Protein AF-A0A0C3E7S7-F1 (afdb_monomer_lite)

Foldseek 3Di:
DDDDQDQPDADDPVCLLPCFQAPSCLVRLLVHQLVVCVVPNLLVCCVPQAQDPVNADDDPPRGVRLVQLCCFPLNCLLVQLLCCLVVVPSSSPSSSSSSSRNNDGQNLLADPLLRCVNDPDDPLPQQDQALLLLLLLLLPDPLLVQLFQPDLPDGLNVLSVRCSVVLLVSLSNHDFDLPDPVRLVRLLLRQLVLLLQLQQQLQPDPPDQRARAPSSLSSNLSSLSLVSVLVSHPDSSSNSSNSSSSSSSNVSSCSNLPNRQGALVSLCVVQVVLQQDDDADWDQADQPQPPGSPDSCSGRVDNLVLLVVLLVPDPDPSLVSSSVSLVVLLVVFLQFDQQNCVVSRDDDDDDDDPVRVVSSVVSCVRNVVSRDGSCSSSSSNSSSDVQQDSVVRPTDGDDHDSSGDHDPVSD

Organism: NCBI:txid1036808

InterPro domains:
  IPR025337 Questin oxidase-like [PF14027] (2-326)
  IPR025337 Questin oxidase-like [PTHR35870] (12-395)

Radius of gyration: 22.28 Å; chains: 1; bounding box: 53×66×76 Å

Structure (mmCIF, N/CA/C/O backbone):
data_AF-A0A0C3E7S7-F1
#
_entry.id   AF-A0A0C3E7S7-F1
#
loop_
_atom_site.group_PDB
_atom_site.id
_atom_site.type_symbol
_atom_site.label_atom_id
_atom_site.label_alt_id
_atom_site.label_comp_id
_atom_site.label_asym_id
_atom_site.label_entity_id
_atom_site.label_seq_id
_atom_site.pdbx_PDB_ins_code
_atom_site.Cartn_x
_atom_site.Cartn_y
_atom_site.Cartn_z
_atom_site.occupancy
_atom_site.B_iso_or_equiv
_atom_site.auth_seq_id
_atom_site.auth_comp_id
_atom_site.auth_asym_id
_atom_site.auth_atom_id
_atom_site.pdbx_PDB_model_num
ATOM 1 N N . MET A 1 1 ? -3.162 -35.912 12.886 1.00 54.47 1 MET A N 1
ATOM 2 C CA . MET A 1 1 ? -3.274 -34.446 13.056 1.00 54.47 1 MET A CA 1
ATOM 3 C C . MET A 1 1 ? -3.100 -34.130 14.529 1.00 54.47 1 MET A C 1
ATOM 5 O O . MET A 1 1 ? -3.557 -34.923 15.344 1.00 54.47 1 MET A O 1
ATOM 9 N N . ARG A 1 2 ? -2.402 -33.044 14.877 1.00 61.28 2 ARG A N 1
ATOM 10 C CA . ARG A 1 2 ? -2.370 -32.568 16.269 1.00 61.28 2 ARG A CA 1
ATOM 11 C C . ARG A 1 2 ? -3.741 -31.955 16.608 1.00 61.28 2 ARG A C 1
ATOM 13 O O . ARG A 1 2 ? -4.331 -31.369 15.699 1.00 61.28 2 ARG A O 1
ATOM 20 N N . PRO A 1 3 ? -4.258 -32.105 17.841 1.00 75.50 3 PRO A N 1
ATOM 21 C CA . PRO A 1 3 ? -5.467 -31.405 18.271 1.00 75.50 3 PRO A CA 1
ATOM 22 C C . PRO A 1 3 ? -5.327 -29.895 18.048 1.00 75.50 3 PRO A C 1
ATOM 24 O O . PRO A 1 3 ? -4.226 -29.356 18.191 1.00 75.50 3 PRO A O 1
ATOM 27 N N . ALA A 1 4 ? -6.422 -29.230 17.677 1.00 77.50 4 ALA A N 1
ATOM 28 C CA . ALA A 1 4 ? -6.439 -27.774 17.589 1.00 77.50 4 ALA A CA 1
ATOM 29 C C . ALA A 1 4 ? -6.162 -27.173 18.977 1.00 77.50 4 ALA A C 1
ATOM 31 O O . ALA A 1 4 ? -6.621 -27.709 19.984 1.00 77.50 4 ALA A O 1
ATOM 32 N N . PHE A 1 5 ? -5.398 -26.082 19.028 1.00 84.56 5 PHE A N 1
ATOM 33 C CA . PHE A 1 5 ? -5.150 -25.365 20.276 1.00 84.56 5 PHE A CA 1
ATOM 34 C C . PHE A 1 5 ? -6.464 -24.775 20.809 1.00 84.56 5 PHE A C 1
ATOM 36 O O . PHE A 1 5 ? -7.146 -24.026 20.101 1.00 84.56 5 PHE A O 1
ATOM 43 N N . GLU A 1 6 ? -6.818 -25.114 22.047 1.00 88.94 6 GLU A N 1
ATOM 44 C CA . GLU A 1 6 ? -7.992 -24.562 22.721 1.00 88.94 6 GLU A CA 1
ATOM 45 C C . GLU A 1 6 ? -7.646 -23.213 23.355 1.00 88.94 6 GLU A C 1
ATOM 47 O O . GLU A 1 6 ? -6.692 -23.105 24.125 1.00 88.94 6 GLU A O 1
ATOM 52 N N . SER A 1 7 ? -8.428 -22.180 23.027 1.00 93.75 7 SER A N 1
ATOM 53 C CA . SER A 1 7 ? -8.279 -20.856 23.639 1.00 93.75 7 SER A CA 1
ATOM 54 C C . SER A 1 7 ? -8.496 -20.936 25.158 1.00 93.75 7 SER A C 1
ATOM 56 O O . SER A 1 7 ? -9.415 -21.641 25.587 1.00 93.75 7 SER A O 1
ATOM 58 N N . PRO A 1 8 ? -7.743 -20.176 25.980 1.00 95.25 8 PRO A N 1
ATOM 59 C CA . PRO A 1 8 ? -7.902 -20.182 27.438 1.00 95.25 8 PRO A CA 1
ATOM 60 C C . PRO A 1 8 ? -9.297 -19.752 27.921 1.00 95.25 8 PRO A C 1
ATOM 62 O O . PRO A 1 8 ? -9.710 -20.098 29.027 1.00 95.25 8 PRO A O 1
ATOM 65 N N . GLY A 1 9 ? -10.035 -19.005 27.098 1.00 94.56 9 GLY A N 1
ATOM 66 C CA . GLY A 1 9 ? -11.394 -18.564 27.388 1.00 94.56 9 GLY A CA 1
ATOM 67 C C . GLY A 1 9 ? -12.174 -18.191 26.130 1.00 94.56 9 GLY A C 1
ATOM 68 O O . GLY A 1 9 ? -11.629 -18.145 25.023 1.00 94.56 9 GLY A O 1
ATOM 69 N N . ARG A 1 10 ? -13.474 -17.929 26.300 1.00 96.50 10 ARG A N 1
ATOM 70 C CA . ARG A 1 10 ? -14.346 -17.422 25.230 1.00 96.50 10 ARG A CA 1
ATOM 71 C C . ARG A 1 10 ? -14.278 -15.898 25.148 1.00 96.50 10 ARG A C 1
ATOM 73 O O . ARG A 1 10 ? -14.209 -15.227 26.177 1.00 96.50 10 ARG A O 1
ATOM 80 N N . ILE A 1 11 ? -14.396 -15.381 23.928 1.00 97.75 11 ILE A N 1
ATOM 81 C CA . ILE A 1 11 ? -14.586 -13.957 23.659 1.00 97.75 11 ILE A CA 1
ATOM 82 C C . ILE A 1 11 ? -16.076 -13.671 23.439 1.00 97.75 11 ILE A C 1
ATOM 84 O O . ILE A 1 11 ? -16.770 -14.404 22.732 1.00 97.75 11 ILE A O 1
ATOM 88 N N . THR A 1 12 ? -16.565 -12.612 24.071 1.00 96.31 12 THR A N 1
ATOM 89 C CA . THR A 1 12 ? -17.924 -12.079 23.997 1.00 96.31 12 THR A CA 1
ATOM 90 C C . THR A 1 12 ? -17.860 -10.562 23.823 1.00 96.31 12 THR A C 1
ATOM 92 O O . THR A 1 12 ? -16.809 -9.941 23.981 1.00 96.31 12 THR A O 1
ATOM 95 N N . ARG A 1 13 ? -19.008 -9.931 23.555 1.00 94.12 13 ARG A N 1
ATOM 96 C CA . ARG A 1 13 ? -19.105 -8.465 23.484 1.00 94.12 13 ARG A CA 1
ATOM 97 C C . ARG A 1 13 ? -18.720 -7.755 24.789 1.00 94.12 13 ARG A C 1
ATOM 99 O O . ARG A 1 13 ? -18.349 -6.590 24.738 1.00 94.12 13 ARG A O 1
ATOM 106 N N . ASP A 1 14 ? -18.768 -8.445 25.927 1.00 92.06 14 ASP A N 1
ATOM 107 C CA . ASP A 1 14 ? -18.441 -7.857 27.230 1.00 92.06 14 ASP A CA 1
ATOM 108 C C . ASP A 1 14 ? -16.933 -7.872 27.525 1.00 92.06 14 ASP A C 1
ATOM 110 O O . ASP A 1 14 ? -16.468 -7.093 28.353 1.00 92.06 14 ASP A O 1
ATOM 114 N N . ASN A 1 15 ? -16.158 -8.748 26.869 1.00 92.75 15 ASN A N 1
ATOM 115 C CA . ASN A 1 15 ? -14.736 -8.953 27.177 1.00 92.75 15 ASN A CA 1
ATOM 116 C C . ASN A 1 15 ? -13.796 -8.891 25.957 1.00 92.75 15 ASN A C 1
ATOM 118 O O . ASN A 1 15 ? -12.605 -9.171 26.093 1.00 92.75 15 ASN A O 1
ATOM 122 N N . TYR A 1 16 ? -14.286 -8.526 24.766 1.00 92.38 16 TYR A N 1
ATOM 123 C CA . TYR A 1 16 ? -13.472 -8.548 23.542 1.00 92.38 16 TYR A CA 1
ATOM 124 C C . TYR A 1 16 ? -12.245 -7.626 23.585 1.00 92.38 16 TYR A C 1
ATOM 126 O O . TYR A 1 16 ? -11.279 -7.890 22.876 1.00 92.38 16 TYR A O 1
ATOM 134 N N . ASN A 1 17 ? -12.238 -6.590 24.426 1.00 91.25 17 ASN A N 1
ATOM 135 C CA . ASN A 1 17 ? -11.072 -5.722 24.616 1.00 91.25 17 ASN A CA 1
ATOM 136 C C . ASN A 1 17 ? -10.069 -6.257 25.655 1.00 91.25 17 ASN A C 1
ATOM 138 O O . ASN A 1 17 ? -8.951 -5.763 25.711 1.00 91.25 17 ASN A O 1
ATOM 142 N N . THR A 1 18 ? -10.425 -7.261 26.460 1.00 90.56 18 THR A N 1
ATOM 143 C CA . THR A 1 18 ? -9.610 -7.712 27.605 1.00 90.56 18 THR A CA 1
ATOM 144 C C . THR A 1 18 ? -8.395 -8.549 27.197 1.00 90.56 18 THR A C 1
ATOM 146 O O . THR A 1 18 ? -7.384 -8.551 27.893 1.00 90.56 18 THR A O 1
ATOM 149 N N . HIS A 1 19 ? -8.474 -9.269 26.076 1.00 93.06 19 HIS A N 1
ATOM 150 C CA . HIS A 1 19 ? -7.441 -10.221 25.639 1.00 93.06 19 HIS A CA 1
ATOM 151 C C . HIS A 1 19 ? -6.756 -9.813 24.325 1.00 93.06 19 HIS A C 1
ATOM 153 O O . HIS A 1 19 ? -6.136 -10.638 23.650 1.00 93.06 19 HIS A O 1
ATOM 159 N N . VAL A 1 20 ? -6.856 -8.535 23.945 1.00 93.88 20 VAL A N 1
ATOM 160 C CA . VAL A 1 20 ? -6.232 -8.035 22.716 1.00 93.88 20 VAL A CA 1
ATOM 161 C C . VAL A 1 20 ? -4.705 -8.102 22.816 1.00 93.88 20 VAL A C 1
ATOM 163 O O . VAL A 1 20 ? -4.099 -7.673 23.794 1.00 93.88 20 VAL A O 1
ATOM 166 N N . GLY A 1 21 ? -4.052 -8.610 21.775 1.00 93.12 21 GLY A N 1
ATOM 167 C CA . GLY A 1 21 ? -2.606 -8.850 21.746 1.00 93.12 21 GLY A CA 1
ATOM 168 C C . GLY A 1 21 ? -2.167 -10.221 22.260 1.00 93.12 21 GLY A C 1
ATOM 169 O O . GLY A 1 21 ? -0.974 -10.510 22.210 1.00 93.12 21 GLY A O 1
ATOM 170 N N . ASP A 1 22 ? -3.090 -11.065 22.731 1.00 94.62 22 ASP A N 1
ATOM 171 C CA . ASP A 1 22 ? -2.775 -12.430 23.155 1.00 94.62 22 ASP A CA 1
ATOM 172 C C . ASP A 1 22 ? -3.103 -13.442 22.047 1.00 94.62 22 ASP A C 1
ATOM 174 O O . ASP A 1 22 ? -4.261 -13.770 21.779 1.00 94.62 22 ASP A O 1
ATOM 178 N N . GLN A 1 23 ? -2.058 -13.981 21.414 1.00 93.94 23 GLN A N 1
ATOM 179 C CA . GLN A 1 23 ? -2.173 -14.975 20.341 1.00 93.94 23 GLN A CA 1
ATOM 180 C C . GLN A 1 23 ? -2.889 -16.261 20.773 1.00 93.94 23 GLN A C 1
ATOM 182 O O . GLN A 1 23 ? -3.492 -16.927 19.929 1.00 93.94 23 GLN A O 1
ATOM 187 N N . ASN A 1 24 ? -2.898 -16.589 22.070 1.00 96.12 24 ASN A N 1
ATOM 188 C CA . ASN A 1 24 ? -3.605 -17.765 22.576 1.00 96.12 24 ASN A CA 1
ATOM 189 C C . ASN A 1 24 ? -5.130 -17.643 22.409 1.00 96.12 24 ASN A C 1
ATOM 191 O O . ASN A 1 24 ? -5.824 -18.656 22.364 1.00 96.12 24 ASN A O 1
ATOM 195 N N . TYR A 1 25 ? -5.665 -16.427 22.261 1.00 97.25 25 TYR A N 1
ATOM 196 C CA . TYR A 1 25 ? -7.099 -16.197 22.076 1.00 97.25 25 TYR A CA 1
ATOM 197 C C . TYR A 1 25 ? -7.538 -16.166 20.607 1.00 97.25 25 TYR A C 1
ATOM 199 O O . TYR A 1 25 ? -8.718 -15.939 20.340 1.00 97.25 25 TYR A O 1
ATOM 207 N N . TYR A 1 26 ? -6.647 -16.429 19.638 1.00 96.75 26 TYR A N 1
ATOM 208 C CA . TYR A 1 26 ? -6.984 -16.349 18.208 1.00 96.75 26 TYR A CA 1
ATOM 209 C C . TYR A 1 26 ? -8.224 -17.175 17.841 1.00 96.75 26 TYR A C 1
ATOM 211 O O . TYR A 1 26 ? -9.131 -16.663 17.188 1.00 96.75 26 TYR A O 1
ATOM 219 N N . SER A 1 27 ? -8.307 -18.432 18.293 1.00 96.50 27 SER A N 1
ATOM 220 C CA . SER A 1 27 ? -9.455 -19.293 17.982 1.00 96.50 27 SER A CA 1
ATOM 221 C C . SER A 1 27 ? -10.757 -18.774 18.600 1.00 96.50 27 SER A C 1
ATOM 223 O O . SER A 1 27 ? -11.805 -18.859 17.964 1.00 96.50 27 SER A O 1
ATOM 225 N N . ALA A 1 28 ? -10.708 -18.163 19.787 1.00 97.62 28 ALA A N 1
ATOM 226 C CA . ALA A 1 28 ? -11.883 -17.550 20.401 1.00 97.62 28 ALA A CA 1
ATOM 227 C C . ALA A 1 28 ? -12.303 -16.245 19.708 1.00 97.62 28 ALA A C 1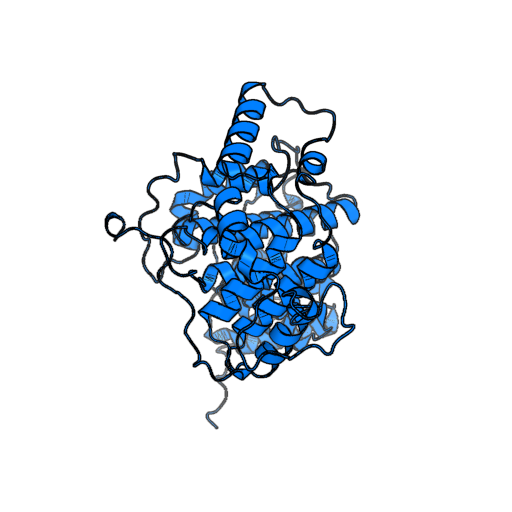
ATOM 229 O O . ALA A 1 28 ? -13.499 -16.039 19.501 1.00 97.62 28 ALA A O 1
ATOM 230 N N . TYR A 1 29 ? -11.355 -15.396 19.294 1.00 98.44 29 TYR A N 1
ATOM 231 C CA . TYR A 1 29 ? -11.656 -14.216 18.478 1.00 98.44 29 TYR A CA 1
ATOM 232 C C . TYR A 1 29 ? -12.205 -14.594 17.100 1.00 98.44 29 TYR A C 1
ATOM 234 O O . TYR A 1 29 ? -13.112 -13.930 16.608 1.00 98.44 29 TYR A O 1
ATOM 242 N N . LEU A 1 30 ? -11.714 -15.677 16.492 1.00 98.25 30 LEU A N 1
ATOM 243 C CA . LEU A 1 30 ? -12.234 -16.181 15.224 1.00 98.25 30 LEU A CA 1
ATOM 244 C C . LEU A 1 30 ? -13.708 -16.587 15.345 1.00 98.25 30 LEU A C 1
ATOM 246 O O . LEU A 1 30 ? -14.519 -16.183 14.515 1.00 98.25 30 LEU A O 1
ATOM 250 N N . GLU A 1 31 ? -14.082 -17.337 16.384 1.00 97.88 31 GLU A N 1
ATOM 251 C CA . GLU A 1 31 ? -15.487 -17.700 16.626 1.00 97.88 31 GLU A CA 1
ATOM 252 C C . GLU A 1 31 ? -16.366 -16.484 16.960 1.00 97.88 31 GLU A C 1
ATOM 254 O O . GLU A 1 31 ? -17.510 -16.393 16.499 1.00 97.88 31 GLU A O 1
ATOM 259 N N . PHE A 1 32 ? -15.823 -15.514 17.700 1.00 98.50 32 PHE A N 1
ATOM 260 C CA . PHE A 1 32 ? -16.494 -14.245 17.971 1.00 98.50 32 PHE A CA 1
ATOM 261 C C . PHE A 1 32 ? -16.774 -13.467 16.677 1.00 98.50 32 PHE A C 1
ATOM 263 O O . PHE A 1 32 ? -17.932 -13.183 16.378 1.00 98.50 32 PHE A O 1
ATOM 270 N N . PHE A 1 33 ? -15.754 -13.190 15.859 1.00 98.62 33 PHE A N 1
ATOM 271 C CA . PHE A 1 33 ? -15.927 -12.411 14.631 1.00 98.62 33 PHE A CA 1
ATOM 272 C C . PHE A 1 33 ? -16.724 -13.145 13.559 1.00 98.62 33 PHE A C 1
ATOM 274 O O . PHE A 1 33 ? -17.464 -12.490 12.835 1.00 98.62 33 PHE A O 1
ATOM 281 N N . LYS A 1 34 ? -16.665 -14.482 13.483 1.00 98.25 34 LYS A N 1
ATOM 282 C CA . LYS A 1 34 ? -17.621 -15.251 12.668 1.00 98.25 34 LYS A CA 1
ATOM 283 C C . LYS A 1 34 ? -19.054 -14.906 13.071 1.00 98.25 34 LYS A C 1
ATOM 285 O O . LYS A 1 34 ? -19.858 -14.543 12.218 1.00 98.25 34 LYS A O 1
ATOM 290 N N . SER A 1 35 ? -19.357 -14.994 14.366 1.00 98.12 35 SER A N 1
ATOM 291 C CA . SER A 1 35 ? -20.700 -14.741 14.897 1.00 98.12 35 SER A CA 1
ATOM 292 C C . SER A 1 35 ? -21.153 -13.297 14.658 1.00 98.12 35 SER A C 1
ATOM 294 O O . SER A 1 35 ? -22.283 -13.074 14.225 1.00 98.12 35 SER A O 1
ATOM 296 N N . GLU A 1 36 ? -20.275 -12.320 14.894 1.00 98.44 36 GLU A N 1
ATOM 297 C CA . GLU A 1 36 ? -20.567 -10.902 14.664 1.00 98.44 36 GLU A CA 1
ATOM 298 C C . GLU A 1 36 ? -20.781 -10.607 13.171 1.00 98.44 36 GLU A C 1
ATOM 300 O O . GLU A 1 36 ? -21.816 -10.045 12.812 1.00 98.44 36 GLU A O 1
ATOM 305 N N . LEU A 1 37 ? -19.901 -11.085 12.284 1.00 98.38 37 LEU A N 1
ATOM 306 C CA . LEU A 1 37 ? -20.033 -10.900 10.833 1.00 98.38 37 LEU A CA 1
ATOM 307 C C . LEU A 1 37 ? -21.316 -11.526 10.278 1.00 98.38 37 LEU A C 1
ATOM 309 O O . LEU A 1 37 ? -21.974 -10.911 9.443 1.00 98.38 37 LEU A O 1
ATOM 313 N N . PHE A 1 38 ? -21.713 -12.712 10.754 1.00 97.62 38 PHE A N 1
ATOM 314 C CA . PHE A 1 38 ? -22.991 -13.324 10.368 1.00 97.62 38 PHE A CA 1
ATOM 315 C C . PHE A 1 38 ? -24.202 -12.500 10.812 1.00 97.62 38 PHE A C 1
ATOM 317 O O . PHE A 1 38 ? -25.236 -12.519 10.147 1.00 97.62 38 PHE A O 1
ATOM 324 N N . LYS A 1 39 ? -24.093 -11.806 11.947 1.00 97.69 39 LYS A N 1
ATOM 325 C CA . LYS A 1 39 ? -25.197 -11.057 12.544 1.00 97.69 39 LYS A CA 1
ATOM 326 C C . LYS A 1 39 ? -25.366 -9.668 11.938 1.00 97.69 39 LYS A C 1
ATOM 328 O O . LYS A 1 39 ? -26.503 -9.257 11.724 1.00 97.69 39 LYS A O 1
ATOM 333 N N . MET A 1 40 ? -24.271 -8.935 11.736 1.00 97.25 40 MET A N 1
ATOM 334 C CA . MET A 1 40 ? -24.327 -7.525 11.330 1.00 97.25 40 MET A CA 1
ATOM 335 C C . MET A 1 40 ? -23.736 -7.238 9.952 1.00 97.25 40 MET A C 1
ATOM 337 O O . MET A 1 40 ? -24.021 -6.181 9.417 1.00 97.25 40 MET A O 1
ATOM 341 N N . GLY A 1 41 ? -22.975 -8.160 9.358 1.00 97.94 41 GLY A N 1
ATOM 342 C CA . GLY A 1 41 ? -22.269 -7.916 8.101 1.00 97.94 41 GLY A CA 1
ATOM 343 C C . GLY A 1 41 ? -20.904 -7.247 8.289 1.00 97.94 41 GLY A C 1
ATOM 344 O O . GLY A 1 41 ? -20.514 -6.850 9.388 1.00 97.94 41 GLY A O 1
ATOM 345 N N . LEU A 1 42 ? -20.137 -7.168 7.197 1.00 98.44 42 LEU A N 1
ATOM 346 C CA . LEU A 1 42 ? -18.759 -6.670 7.225 1.00 98.44 42 LEU A CA 1
ATOM 347 C C . LEU A 1 42 ? -18.679 -5.173 7.542 1.00 98.44 42 LEU A C 1
ATOM 349 O O . LEU A 1 42 ? -17.845 -4.774 8.352 1.00 98.44 42 LEU A O 1
ATOM 353 N N . THR A 1 43 ? -19.543 -4.363 6.930 1.00 98.31 43 THR A N 1
ATOM 354 C CA . THR A 1 43 ? -19.530 -2.903 7.086 1.00 98.31 43 THR A CA 1
ATOM 355 C C . THR A 1 43 ? -19.721 -2.490 8.540 1.00 98.31 43 THR A C 1
ATOM 357 O O . THR A 1 43 ? -18.923 -1.736 9.096 1.00 98.31 43 THR A O 1
ATOM 360 N N . GLU A 1 44 ? -20.749 -3.028 9.185 1.00 98.31 44 GLU A N 1
ATOM 361 C CA . GLU A 1 44 ? -21.072 -2.772 10.580 1.00 98.31 44 GLU A CA 1
ATOM 362 C C . GLU A 1 44 ? -19.968 -3.299 11.507 1.00 98.31 44 GLU A C 1
ATOM 364 O O . GLU A 1 44 ? -19.565 -2.590 12.428 1.00 98.31 44 GLU A O 1
ATOM 369 N N . CYS A 1 45 ? -19.401 -4.481 11.224 1.00 98.12 45 CYS A N 1
ATOM 370 C CA . CYS A 1 45 ? -18.270 -5.016 11.986 1.00 98.12 45 CYS A CA 1
ATOM 371 C C . CYS A 1 45 ? -17.028 -4.119 11.917 1.00 98.12 45 CYS A C 1
ATOM 373 O O . CYS A 1 45 ? -16.380 -3.900 12.940 1.00 98.12 45 CYS A O 1
ATOM 375 N N . LEU A 1 46 ? -16.681 -3.593 10.739 1.00 98.38 46 LEU A N 1
ATOM 376 C CA . LEU A 1 46 ? -15.547 -2.678 10.586 1.00 98.38 46 LEU A CA 1
ATOM 377 C C . LEU A 1 46 ? -15.783 -1.369 11.342 1.00 98.38 46 LEU A C 1
ATOM 379 O O . LEU A 1 46 ? -14.901 -0.890 12.058 1.00 98.38 46 LEU A O 1
ATOM 383 N N . GLU A 1 47 ? -16.982 -0.804 11.227 1.00 97.00 47 GLU A N 1
ATOM 384 C CA . GLU A 1 47 ? -17.354 0.411 11.949 1.00 97.00 47 GLU A CA 1
ATOM 385 C C . GLU A 1 47 ? -17.324 0.216 13.472 1.00 97.00 47 GLU A C 1
ATOM 387 O O . GLU A 1 47 ? -16.850 1.103 14.181 1.00 97.00 47 GLU A O 1
ATOM 392 N N . GLU A 1 48 ? -17.797 -0.924 13.983 1.00 96.38 48 GLU A N 1
ATOM 393 C CA . GLU A 1 48 ? -17.869 -1.214 15.420 1.00 96.38 48 GLU A CA 1
ATOM 394 C C . GLU A 1 48 ? -16.502 -1.591 16.007 1.00 96.38 48 GLU A C 1
ATOM 396 O O . GLU A 1 48 ? -16.063 -0.979 16.983 1.00 96.38 48 GLU A O 1
ATOM 401 N N . TYR A 1 49 ? -15.802 -2.551 15.398 1.00 97.12 49 TYR A N 1
ATOM 402 C CA . TYR A 1 49 ? -14.634 -3.206 15.997 1.00 97.12 49 TYR A CA 1
ATOM 403 C C . TYR A 1 49 ? -13.281 -2.705 15.484 1.00 97.12 49 TYR A C 1
ATOM 405 O O . TYR A 1 49 ? -12.259 -3.053 16.073 1.00 97.12 49 TYR A O 1
ATOM 413 N N . VAL A 1 50 ? -13.245 -1.896 14.418 1.00 96.81 50 VAL A N 1
ATOM 414 C CA . VAL A 1 50 ? -11.991 -1.354 13.865 1.00 96.81 50 VAL A CA 1
ATOM 415 C C . VAL A 1 50 ? -11.957 0.169 13.929 1.00 96.81 50 VAL A C 1
ATOM 417 O O . VAL A 1 50 ? -10.997 0.725 14.458 1.00 96.81 50 VAL A O 1
ATOM 420 N N . PHE A 1 51 ? -12.984 0.857 13.424 1.00 95.19 51 PHE A N 1
ATOM 421 C CA . PHE A 1 51 ? -12.952 2.317 13.260 1.00 95.19 51 PHE A CA 1
ATOM 422 C C . PHE A 1 51 ? -13.556 3.112 14.419 1.00 95.19 51 PHE A C 1
ATOM 424 O O . PHE A 1 51 ? -13.248 4.298 14.559 1.00 95.19 51 PHE A O 1
ATOM 431 N N . SER A 1 52 ? -14.399 2.503 15.259 1.00 92.38 52 SER A N 1
ATOM 432 C CA . SER A 1 52 ? -15.007 3.220 16.381 1.00 92.38 52 SER A CA 1
ATOM 433 C C . SER A 1 52 ? -13.949 3.748 17.353 1.00 92.38 52 SER A C 1
ATOM 435 O O . SER A 1 52 ? -12.887 3.153 17.557 1.00 92.38 52 SER A O 1
ATOM 437 N N . ALA A 1 53 ? -14.253 4.867 18.006 1.00 89.50 53 ALA A N 1
ATOM 438 C CA . ALA A 1 53 ? -13.385 5.397 19.046 1.00 89.50 53 ALA A CA 1
ATOM 439 C C . ALA A 1 53 ? -13.231 4.422 20.217 1.00 89.50 53 ALA A C 1
ATOM 441 O O . ALA A 1 53 ? -12.122 4.249 20.708 1.00 89.50 53 ALA A O 1
ATOM 442 N N . ALA A 1 54 ? -14.301 3.717 20.600 1.00 88.81 54 ALA A N 1
ATOM 443 C CA . ALA A 1 54 ? -14.266 2.699 21.651 1.00 88.81 54 ALA A CA 1
ATOM 444 C C . ALA A 1 54 ? -13.356 1.504 21.301 1.00 88.81 54 ALA A C 1
ATOM 446 O O . ALA A 1 54 ? -12.725 0.932 22.184 1.00 88.81 54 ALA A O 1
ATOM 447 N N . ALA A 1 55 ? -13.228 1.154 20.016 1.00 92.75 55 ALA A N 1
ATOM 448 C CA . ALA A 1 55 ? -12.285 0.133 19.551 1.00 92.75 55 ALA A CA 1
ATOM 449 C C . ALA A 1 55 ? -10.820 0.612 19.528 1.00 92.75 55 ALA A C 1
ATOM 451 O O . ALA A 1 55 ? -9.910 -0.177 19.280 1.00 92.75 55 ALA A O 1
ATOM 452 N N . ASN A 1 56 ? -10.557 1.899 19.767 1.00 91.94 56 ASN A N 1
ATOM 453 C CA . ASN A 1 56 ? -9.210 2.466 19.683 1.00 91.94 56 ASN A CA 1
ATOM 454 C C . ASN A 1 56 ? -8.740 3.142 20.979 1.00 91.94 56 ASN A C 1
ATOM 456 O O . ASN A 1 56 ? -7.540 3.148 21.261 1.00 91.94 56 ASN A O 1
ATOM 460 N N . PHE A 1 57 ? -9.660 3.645 21.800 1.00 87.00 57 PHE A N 1
ATOM 461 C CA . PHE A 1 57 ? -9.390 4.350 23.049 1.00 87.00 57 PHE A CA 1
ATOM 462 C C . PHE A 1 57 ? -10.258 3.777 24.176 1.00 87.00 57 PHE A C 1
ATOM 464 O O . PHE A 1 57 ? -11.482 3.784 24.075 1.00 87.00 57 PHE A O 1
ATOM 471 N N . GLY A 1 58 ? -9.625 3.301 25.251 1.00 75.44 58 GLY A N 1
ATOM 472 C CA . GLY A 1 58 ? -10.296 2.928 26.496 1.00 75.44 58 GLY A CA 1
ATOM 473 C C . GLY A 1 58 ? -10.318 4.069 27.518 1.00 75.44 58 GLY A C 1
ATOM 474 O O . GLY A 1 58 ? -9.669 5.104 27.341 1.00 75.44 58 GLY A O 1
ATOM 475 N N . ASN A 1 59 ? -11.074 3.870 28.602 1.00 60.88 59 ASN A N 1
ATOM 476 C CA . ASN A 1 59 ? -11.251 4.864 29.668 1.00 60.88 59 ASN A CA 1
ATOM 477 C C . ASN A 1 59 ? -10.113 4.860 30.711 1.00 60.88 59 ASN A C 1
ATOM 479 O O . ASN A 1 59 ? -9.874 5.892 31.332 1.00 60.88 59 ASN A O 1
ATOM 483 N N . ASP A 1 60 ? -9.368 3.755 30.841 1.00 57.41 60 ASP A N 1
ATOM 484 C CA . ASP A 1 60 ? -8.415 3.518 31.943 1.00 57.41 60 ASP A CA 1
ATOM 485 C C . ASP A 1 60 ? -6.939 3.469 31.492 1.00 57.41 60 ASP A C 1
ATOM 487 O O . ASP A 1 60 ? -6.092 2.841 32.122 1.00 57.41 60 ASP A O 1
ATOM 491 N N . GLY A 1 61 ? -6.612 4.108 30.364 1.00 54.00 61 GLY A N 1
ATOM 492 C CA . GLY A 1 61 ? -5.267 4.058 29.766 1.00 54.00 61 GLY A CA 1
ATOM 493 C C . GLY A 1 61 ? -4.988 2.794 28.943 1.00 54.00 61 GLY A C 1
ATOM 494 O O . GLY A 1 61 ? -3.961 2.720 28.267 1.00 54.00 61 GLY A O 1
ATOM 495 N N . GLU A 1 62 ? -5.913 1.831 28.927 1.00 62.88 62 GLU A N 1
ATOM 496 C CA . GLU A 1 62 ? -5.913 0.751 27.943 1.00 62.88 62 GLU A CA 1
ATOM 497 C C . GLU A 1 62 ? -6.284 1.306 26.563 1.00 62.88 62 GLU A C 1
ATOM 499 O O . GLU A 1 62 ? -7.302 1.976 26.379 1.00 62.88 62 GLU A O 1
ATOM 504 N N . HIS A 1 63 ? -5.441 1.033 25.571 1.00 77.19 63 HIS A N 1
ATOM 505 C CA . HIS A 1 63 ? -5.665 1.413 24.182 1.00 77.19 63 HIS A CA 1
ATOM 506 C C . HIS A 1 63 ? -5.844 0.139 23.355 1.00 77.19 63 HIS A C 1
ATOM 508 O O . HIS A 1 63 ? -4.840 -0.437 22.923 1.00 77.19 63 HIS A O 1
ATOM 514 N N . PRO A 1 64 ? -7.093 -0.318 23.109 1.00 89.12 64 PRO A N 1
ATOM 515 C CA . PRO A 1 64 ? -7.318 -1.501 22.284 1.00 89.12 64 PRO A CA 1
ATOM 516 C C . PRO A 1 64 ? -6.699 -1.325 20.895 1.00 89.12 64 PRO A C 1
ATOM 518 O O . PRO A 1 64 ? -6.131 -2.271 20.355 1.00 89.12 64 PRO A O 1
ATOM 521 N N . ALA A 1 65 ? -6.701 -0.087 20.380 1.00 92.69 65 ALA A N 1
ATOM 522 C CA . ALA A 1 65 ? -5.971 0.347 19.190 1.00 92.69 65 ALA A CA 1
ATOM 523 C C . ALA A 1 65 ? -6.176 -0.573 17.977 1.00 92.69 65 ALA A C 1
ATOM 525 O O . ALA A 1 65 ? -5.232 -0.835 17.222 1.00 92.69 65 ALA A O 1
ATOM 526 N N . MET A 1 66 ? -7.408 -1.057 17.795 1.00 96.19 66 MET A N 1
ATOM 527 C CA . MET A 1 66 ? -7.752 -2.061 16.791 1.00 96.19 66 MET A CA 1
ATOM 528 C C . MET A 1 66 ? -7.388 -1.620 15.375 1.00 96.19 66 MET A C 1
ATOM 530 O O . MET A 1 66 ? -6.877 -2.429 14.608 1.00 96.19 66 MET A O 1
ATOM 534 N N . LEU A 1 67 ? -7.529 -0.333 15.037 1.00 95.88 67 LEU A N 1
ATOM 535 C CA . LEU A 1 67 ? -7.110 0.172 13.729 1.00 95.88 67 LEU A CA 1
ATOM 536 C C . LEU A 1 67 ? -5.589 0.087 13.520 1.00 95.88 67 LEU A C 1
ATOM 538 O O . LEU A 1 67 ? -5.140 -0.194 12.412 1.00 95.88 67 LEU A O 1
ATOM 542 N N . SER A 1 68 ? -4.782 0.288 14.567 1.00 94.06 68 SER A N 1
ATOM 543 C CA . SER A 1 68 ? -3.331 0.085 14.448 1.00 94.06 68 SER A CA 1
ATOM 544 C C . SER A 1 68 ? -3.001 -1.392 14.248 1.00 94.06 68 SER A C 1
ATOM 546 O O . SER A 1 68 ? -2.211 -1.724 13.370 1.00 94.06 68 SER A O 1
ATOM 548 N N . ARG A 1 69 ? -3.679 -2.281 14.989 1.00 95.12 69 ARG A N 1
ATOM 549 C CA . ARG A 1 69 ? -3.498 -3.732 14.872 1.00 95.12 69 ARG A CA 1
ATOM 550 C C . ARG A 1 69 ? -3.958 -4.262 13.517 1.00 95.12 69 ARG A C 1
ATOM 552 O O . ARG A 1 69 ? -3.394 -5.230 13.021 1.00 95.12 69 ARG A O 1
ATOM 559 N N . PHE A 1 70 ? -4.929 -3.602 12.889 1.00 97.50 70 PHE A N 1
ATOM 560 C CA . PHE A 1 70 ? -5.414 -3.938 11.551 1.00 97.50 70 PHE A CA 1
ATOM 561 C C . PHE A 1 70 ? -4.314 -3.765 10.492 1.00 97.50 70 PHE A C 1
ATOM 563 O O . PHE A 1 70 ? -4.262 -4.510 9.515 1.00 97.50 70 PHE A O 1
ATOM 570 N N . MET A 1 71 ? -3.389 -2.831 10.732 1.00 95.31 71 MET A N 1
ATOM 571 C CA . MET A 1 71 ? -2.214 -2.568 9.897 1.00 95.31 71 MET A CA 1
ATOM 572 C C . MET A 1 71 ? -0.956 -3.339 10.347 1.00 95.31 71 MET A C 1
ATOM 574 O O . MET A 1 71 ? 0.070 -3.286 9.666 1.00 95.31 71 MET A O 1
ATOM 578 N N . SER A 1 72 ? -1.009 -4.055 11.476 1.00 91.25 72 SER A N 1
ATOM 579 C CA . SER A 1 72 ? 0.123 -4.803 12.040 1.00 91.25 72 SER A CA 1
ATOM 580 C C . SER A 1 72 ? 0.433 -6.087 11.265 1.00 91.25 72 SER A C 1
ATOM 582 O O . SER A 1 72 ? -0.261 -6.473 10.325 1.00 91.25 72 SER A O 1
ATOM 584 N N . GLY A 1 73 ? 1.514 -6.769 11.659 1.00 89.88 73 GLY A N 1
ATOM 585 C CA . GLY A 1 73 ? 1.854 -8.088 11.126 1.00 89.88 73 GLY A CA 1
ATOM 586 C C . GLY A 1 73 ? 2.151 -8.067 9.629 1.00 89.88 73 GLY A C 1
ATOM 587 O O . GLY A 1 73 ? 1.778 -9.001 8.936 1.00 89.88 73 GLY A O 1
ATOM 588 N N . VAL A 1 74 ? 2.780 -7.003 9.115 1.00 91.19 74 VAL A N 1
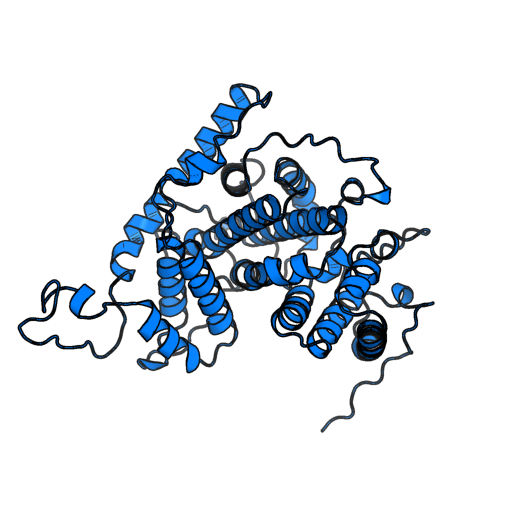ATOM 589 C CA . VAL A 1 74 ? 2.988 -6.798 7.667 1.00 91.19 74 VAL A CA 1
ATOM 590 C C . VAL A 1 74 ? 1.657 -6.705 6.903 1.00 91.19 74 VAL A C 1
ATOM 592 O O . VAL A 1 74 ? 1.522 -7.184 5.783 1.00 91.19 74 VAL A O 1
ATOM 595 N N . ILE A 1 75 ? 0.658 -6.061 7.521 1.00 94.62 75 ILE A N 1
ATOM 596 C CA . ILE A 1 75 ? -0.646 -5.731 6.921 1.00 94.62 75 ILE A CA 1
ATOM 597 C C . ILE A 1 75 ? -1.502 -6.989 6.632 1.00 94.62 75 ILE A C 1
ATOM 599 O O . ILE A 1 75 ? -2.554 -6.911 6.004 1.00 94.62 75 ILE A O 1
ATOM 603 N N . HIS A 1 76 ? -1.126 -8.170 7.139 1.00 96.19 76 HIS A N 1
ATOM 604 C CA . HIS A 1 76 ? -1.906 -9.402 6.953 1.00 96.19 76 HIS A CA 1
ATOM 605 C C . HIS A 1 76 ? -3.360 -9.338 7.457 1.00 96.19 76 HIS A C 1
ATOM 607 O O . HIS A 1 76 ? -4.228 -9.848 6.743 1.00 96.19 76 HIS A O 1
ATOM 613 N N . PRO A 1 77 ? -3.682 -8.716 8.614 1.00 97.75 77 PRO A N 1
ATOM 614 C CA . PRO A 1 77 ? -5.070 -8.582 9.056 1.00 97.75 77 PRO A CA 1
ATOM 615 C C . PRO A 1 77 ? -5.915 -7.828 8.027 1.00 97.75 77 PRO A C 1
ATOM 617 O O . PRO A 1 77 ? -6.933 -8.342 7.563 1.00 97.75 77 PRO A O 1
ATOM 620 N N . PHE A 1 78 ? -5.427 -6.667 7.585 1.00 98.12 78 PHE A N 1
ATOM 621 C CA . PHE A 1 78 ? -6.005 -5.894 6.491 1.00 98.12 78 PHE A CA 1
ATOM 622 C C . PHE A 1 78 ? -6.134 -6.711 5.202 1.00 98.12 78 PHE A C 1
ATOM 624 O O . PHE A 1 78 ? -7.183 -6.665 4.568 1.00 98.12 78 PHE A O 1
ATOM 631 N N . ILE A 1 79 ? -5.111 -7.478 4.807 1.00 98.06 79 ILE A N 1
ATOM 632 C CA . ILE A 1 79 ? -5.122 -8.251 3.554 1.00 98.06 79 ILE A CA 1
ATOM 633 C C . ILE A 1 79 ? -6.197 -9.346 3.595 1.00 98.06 79 ILE A C 1
ATOM 635 O O . ILE A 1 79 ? -6.933 -9.512 2.624 1.00 98.06 79 ILE A O 1
ATOM 639 N N . HIS A 1 80 ? -6.337 -10.067 4.712 1.00 98.38 80 HIS A N 1
ATOM 640 C CA . HIS A 1 80 ? -7.384 -11.085 4.865 1.00 98.38 80 HIS A CA 1
ATOM 641 C C . HIS A 1 80 ? -8.786 -10.477 4.806 1.00 98.38 80 HIS A C 1
ATOM 643 O O . HIS A 1 80 ? -9.647 -10.988 4.085 1.00 98.38 80 HIS A O 1
ATOM 649 N N . VAL A 1 81 ? -9.016 -9.358 5.504 1.00 98.69 81 VAL A N 1
ATOM 650 C CA . VAL A 1 81 ? -10.307 -8.664 5.409 1.00 98.69 81 VAL A CA 1
ATOM 651 C C . VAL A 1 81 ? -10.529 -8.096 4.010 1.00 98.69 81 VAL A C 1
ATOM 653 O O . VAL A 1 81 ? -11.649 -8.160 3.516 1.00 98.69 81 VAL A O 1
ATOM 656 N N . GLY A 1 82 ? -9.478 -7.615 3.347 1.00 98.38 82 GLY A N 1
ATOM 657 C CA . GLY A 1 82 ? -9.507 -7.135 1.969 1.00 98.38 82 GLY A CA 1
ATOM 658 C C . GLY A 1 82 ? -9.969 -8.201 0.981 1.00 98.38 82 GLY A C 1
ATOM 659 O O . GLY A 1 82 ? -10.880 -7.945 0.198 1.00 98.38 82 GLY A O 1
ATOM 660 N N . TYR A 1 83 ? -9.424 -9.416 1.071 1.00 98.00 83 TYR A N 1
ATOM 661 C CA . TYR A 1 83 ? -9.905 -10.558 0.290 1.00 98.00 83 TYR A CA 1
ATOM 662 C C . TYR A 1 83 ? -11.350 -10.928 0.621 1.00 98.00 83 TYR A C 1
ATOM 664 O O . TYR A 1 83 ? -12.144 -11.190 -0.283 1.00 98.00 83 TYR A O 1
ATOM 672 N N . GLY A 1 84 ? -11.707 -10.920 1.907 1.00 98.31 84 GLY A N 1
ATOM 673 C CA . GLY A 1 84 ? -13.082 -11.150 2.337 1.00 98.31 84 GLY A CA 1
ATOM 674 C C . GLY A 1 84 ? -14.060 -10.126 1.756 1.00 98.31 84 GLY A C 1
ATOM 675 O O . GLY A 1 84 ? -15.123 -10.508 1.273 1.00 98.31 84 GLY A O 1
ATOM 676 N N . ALA A 1 85 ? -13.676 -8.849 1.723 1.00 98.44 85 ALA A N 1
ATOM 677 C CA . ALA A 1 85 ? -14.457 -7.762 1.140 1.00 98.44 85 ALA A CA 1
ATOM 678 C C . ALA A 1 85 ? -14.564 -7.873 -0.387 1.00 98.44 85 ALA A C 1
ATOM 680 O O . ALA A 1 85 ? -15.640 -7.688 -0.945 1.00 98.44 85 ALA A O 1
ATOM 681 N N . GLU A 1 86 ? -13.455 -8.178 -1.062 1.00 98.12 86 GLU A N 1
ATOM 682 C CA . GLU A 1 86 ? -13.387 -8.246 -2.522 1.00 98.12 86 GLU A CA 1
ATOM 683 C C . GLU A 1 86 ? -14.159 -9.442 -3.094 1.00 98.12 86 GLU A C 1
ATOM 685 O O . GLU A 1 86 ? -14.868 -9.304 -4.089 1.00 98.12 86 GLU A O 1
ATOM 690 N N . PHE A 1 87 ? -14.045 -10.611 -2.462 1.00 97.50 87 PHE A N 1
ATOM 691 C CA . PHE A 1 87 ? -14.648 -11.852 -2.953 1.00 97.50 87 PHE A CA 1
ATOM 692 C C . PHE A 1 87 ? -15.932 -12.254 -2.216 1.00 97.50 87 PHE A C 1
ATOM 694 O O . PHE A 1 87 ? -16.500 -13.306 -2.508 1.00 97.50 87 PHE A O 1
ATOM 701 N N . GLY A 1 88 ? -16.399 -11.451 -1.255 1.00 96.25 88 GLY A N 1
ATOM 702 C CA . GLY A 1 88 ? -17.583 -11.765 -0.450 1.00 96.25 88 GLY A CA 1
ATOM 703 C C . GLY A 1 88 ? -17.383 -12.960 0.494 1.00 96.25 88 GLY A C 1
ATOM 704 O O . GLY A 1 88 ? -18.327 -13.695 0.783 1.00 96.25 88 GLY A O 1
ATOM 705 N N . LEU A 1 89 ? -16.153 -13.181 0.967 1.00 97.25 89 LEU A N 1
ATOM 706 C CA . LEU A 1 89 ? -15.768 -14.317 1.807 1.00 97.25 89 LEU A CA 1
ATOM 707 C C . LEU A 1 89 ? -15.693 -13.908 3.285 1.00 97.25 89 LEU A C 1
ATOM 709 O O . LEU A 1 89 ? -14.611 -13.666 3.820 1.00 97.25 89 LEU A O 1
ATOM 713 N N . LEU A 1 90 ? -16.836 -13.891 3.982 1.00 97.00 90 LEU A N 1
ATOM 714 C CA . LEU A 1 90 ? -16.898 -13.503 5.405 1.00 97.00 90 LEU A CA 1
ATOM 715 C C . LEU A 1 90 ? -15.979 -14.337 6.314 1.00 97.00 90 LEU A C 1
ATOM 717 O O . LEU A 1 90 ? -15.491 -13.827 7.318 1.00 97.00 90 LEU A O 1
ATOM 721 N N . GLY A 1 91 ? -15.698 -15.596 5.961 1.00 97.38 91 GLY A N 1
ATOM 722 C CA . GLY A 1 91 ? -14.730 -16.425 6.687 1.00 97.38 91 GLY A CA 1
ATOM 723 C C . GLY A 1 91 ? -13.319 -15.827 6.689 1.00 97.38 91 GLY A C 1
ATOM 724 O O . GLY A 1 91 ? -12.691 -15.766 7.742 1.00 97.38 91 GLY A O 1
ATOM 725 N N . MET A 1 92 ? -12.862 -15.298 5.548 1.00 98.00 92 MET A N 1
ATOM 726 C CA . MET A 1 92 ? -11.570 -14.607 5.456 1.00 98.00 92 MET A CA 1
ATOM 727 C C . MET A 1 92 ? -11.583 -13.284 6.225 1.00 98.00 92 MET A C 1
ATOM 729 O O . MET A 1 92 ? -10.609 -12.952 6.900 1.00 98.00 92 MET A O 1
ATOM 733 N N . SER A 1 93 ? -12.702 -12.549 6.198 1.00 98.62 93 SER A N 1
ATOM 734 C CA . SER A 1 93 ? -12.862 -11.364 7.047 1.00 98.62 93 SER A CA 1
ATOM 735 C C . SER A 1 93 ? -12.777 -11.712 8.535 1.00 98.62 93 SER A C 1
ATOM 737 O O . SER A 1 93 ? -12.139 -10.982 9.289 1.00 98.62 93 SER A O 1
ATOM 739 N N . ALA A 1 94 ? -13.354 -12.838 8.964 1.00 98.69 94 ALA A N 1
ATOM 740 C CA . ALA A 1 94 ? -13.278 -13.288 10.351 1.00 98.69 94 ALA A CA 1
ATOM 741 C C . ALA A 1 94 ? -11.837 -13.622 10.769 1.00 98.69 94 ALA A C 1
ATOM 743 O O . ALA A 1 94 ? -11.413 -13.223 11.850 1.00 98.69 94 ALA A O 1
ATOM 744 N N . GLU A 1 95 ? -11.069 -14.297 9.908 1.00 98.44 95 GLU A N 1
ATOM 745 C CA . GLU A 1 95 ? -9.636 -14.546 10.127 1.00 98.44 95 GLU A CA 1
ATOM 746 C C . GLU A 1 95 ? -8.853 -13.237 10.258 1.00 98.44 95 GLU A C 1
ATOM 748 O O . GLU A 1 95 ? -8.076 -13.068 11.196 1.00 98.44 95 GLU A O 1
ATOM 753 N N . GLY A 1 96 ? -9.096 -12.280 9.359 1.00 98.44 96 GLY A N 1
ATOM 754 C CA . GLY A 1 96 ? -8.446 -10.971 9.389 1.00 98.44 96 GLY A CA 1
ATOM 755 C C . GLY A 1 96 ? -8.762 -10.166 10.652 1.00 98.44 96 GLY A C 1
ATOM 756 O O . GLY A 1 96 ? -7.858 -9.614 11.282 1.00 98.44 96 GLY A O 1
ATOM 757 N N . LEU A 1 97 ? -10.022 -10.142 11.088 1.00 98.75 97 LEU A N 1
ATOM 758 C CA . LEU A 1 97 ? -10.423 -9.482 12.335 1.00 98.75 97 LEU A CA 1
ATOM 759 C C . LEU A 1 97 ? -9.880 -10.210 13.576 1.00 98.75 97 LEU A C 1
ATOM 761 O O . LEU A 1 97 ? -9.431 -9.565 14.522 1.00 98.75 97 LEU A O 1
ATOM 765 N N . ALA A 1 98 ? -9.822 -11.542 13.563 1.00 98.44 98 ALA A N 1
ATOM 766 C CA . ALA A 1 98 ? -9.203 -12.305 14.644 1.00 98.44 98 ALA A CA 1
ATOM 767 C C . ALA A 1 98 ? -7.695 -12.035 14.742 1.00 98.44 98 ALA A C 1
ATOM 769 O O . ALA A 1 98 ? -7.187 -11.788 15.835 1.00 98.44 98 ALA A O 1
ATOM 770 N N . MET A 1 99 ? -6.988 -11.990 13.606 1.00 98.06 99 MET A N 1
ATOM 771 C CA . MET A 1 99 ? -5.589 -11.556 13.556 1.00 98.06 99 MET A CA 1
ATOM 772 C C . MET A 1 99 ? -5.422 -10.121 14.064 1.00 98.06 99 MET A C 1
ATOM 774 O O . MET A 1 99 ? -4.456 -9.831 14.763 1.00 98.06 99 MET A O 1
ATOM 778 N N . THR A 1 100 ? -6.360 -9.228 13.743 1.00 97.88 100 THR A N 1
ATOM 779 C CA . THR A 1 100 ? -6.368 -7.848 14.252 1.00 97.88 100 THR A CA 1
ATOM 780 C C . THR A 1 100 ? -6.410 -7.831 15.776 1.00 97.88 100 THR A C 1
ATOM 782 O O . THR A 1 100 ? -5.613 -7.144 16.401 1.00 97.88 100 THR A O 1
ATOM 785 N N . ALA A 1 101 ? -7.290 -8.617 16.395 1.00 97.44 101 ALA A N 1
ATOM 786 C CA . ALA A 1 101 ? -7.414 -8.629 17.848 1.00 97.44 101 ALA A CA 1
ATOM 787 C C . ALA A 1 101 ? -6.148 -9.139 18.555 1.00 97.44 101 ALA A C 1
ATOM 789 O O . ALA A 1 101 ? -5.802 -8.624 19.614 1.00 97.44 101 ALA A O 1
ATOM 790 N N . VAL A 1 102 ? -5.429 -10.108 17.979 1.00 95.56 102 VAL A N 1
ATOM 791 C CA . VAL A 1 102 ? -4.285 -10.757 18.650 1.00 95.56 102 VAL A CA 1
ATOM 792 C C . VAL A 1 102 ? -2.908 -10.188 18.295 1.00 95.56 102 VAL A C 1
ATOM 794 O O . VAL A 1 102 ? -1.938 -10.483 18.989 1.00 95.56 102 VAL A O 1
ATOM 797 N N . HIS A 1 103 ? -2.777 -9.378 17.242 1.00 93.12 103 HIS A N 1
ATOM 798 C CA . HIS A 1 103 ? -1.507 -8.721 16.910 1.00 93.12 103 HIS A CA 1
ATOM 799 C C . HIS A 1 103 ? -1.198 -7.557 17.843 1.00 93.12 103 HIS A C 1
ATOM 801 O O . HIS A 1 103 ? -2.114 -6.862 18.261 1.00 93.12 103 HIS A O 1
ATOM 807 N N . SER A 1 104 ? 0.083 -7.277 18.098 1.00 89.12 104 SER A N 1
ATOM 808 C CA . SER A 1 104 ? 0.529 -6.097 18.851 1.00 89.12 104 SER A CA 1
ATOM 809 C C . SER A 1 104 ? 0.052 -4.779 18.229 1.00 89.12 104 SER A C 1
ATOM 811 O O . SER A 1 104 ? -0.052 -4.651 17.005 1.00 89.12 104 SER A O 1
ATOM 813 N N . ALA A 1 105 ? -0.220 -3.794 19.086 1.00 89.12 105 ALA A N 1
ATOM 814 C CA . ALA A 1 105 ? -0.639 -2.459 18.678 1.00 89.12 105 ALA A CA 1
ATOM 815 C C . ALA A 1 105 ? 0.551 -1.532 18.414 1.00 89.12 105 ALA A C 1
ATOM 817 O O . ALA A 1 105 ? 1.491 -1.489 19.205 1.00 89.12 105 ALA A O 1
ATOM 818 N N . SER A 1 106 ? 0.423 -0.709 17.373 1.00 87.44 106 SER A N 1
ATOM 819 C CA . SER A 1 106 ? 1.366 0.356 17.025 1.00 87.44 106 SER A CA 1
ATOM 820 C C . SER A 1 106 ? 0.738 1.721 17.276 1.00 87.44 106 SER A C 1
ATOM 822 O O . SER A 1 106 ? 0.278 2.394 16.354 1.00 87.44 106 SER A O 1
ATOM 824 N N . ILE A 1 107 ? 0.694 2.144 18.543 1.00 81.44 107 ILE A N 1
ATOM 825 C CA . ILE A 1 107 ? -0.062 3.336 18.977 1.00 81.44 107 ILE A CA 1
ATOM 826 C C . ILE A 1 107 ? 0.374 4.610 18.238 1.00 81.44 107 ILE A C 1
ATOM 828 O O . ILE A 1 107 ? -0.461 5.458 17.925 1.00 81.44 107 ILE A O 1
ATOM 832 N N . GLY A 1 108 ? 1.662 4.723 17.889 1.00 83.56 108 GLY A N 1
ATOM 833 C CA . GLY A 1 108 ? 2.202 5.862 17.141 1.00 83.56 108 GLY A CA 1
ATOM 834 C C . GLY A 1 108 ? 1.607 6.048 15.738 1.00 83.56 108 GLY A C 1
ATOM 835 O O . GLY A 1 108 ? 1.710 7.146 15.188 1.00 83.56 108 GLY A O 1
ATOM 836 N N . LEU A 1 109 ? 0.956 5.014 15.190 1.00 86.81 109 LEU A N 1
ATOM 837 C CA . LEU A 1 109 ? 0.303 5.030 13.879 1.00 86.81 109 LEU A CA 1
ATOM 838 C C . LEU A 1 109 ? -1.012 5.816 13.894 1.00 86.81 109 LEU A C 1
ATOM 840 O O . LEU A 1 109 ? -1.461 6.319 12.865 1.00 86.81 109 LEU A O 1
ATOM 844 N N . LEU A 1 110 ? -1.647 5.911 15.062 1.00 87.06 110 LEU A N 1
ATOM 845 C CA . LEU A 1 110 ? -2.918 6.595 15.224 1.00 87.06 110 LEU A CA 1
ATOM 846 C C . LEU A 1 110 ? -2.698 8.001 15.773 1.00 87.06 110 LEU A C 1
ATOM 848 O O . LEU A 1 110 ? -1.755 8.293 16.512 1.00 87.06 110 LEU A O 1
ATOM 852 N N . HIS A 1 111 ? -3.618 8.895 15.432 1.00 84.50 111 HIS A N 1
ATOM 853 C CA . HIS A 1 111 ? -3.726 10.180 16.095 1.00 84.50 111 HIS A CA 1
ATOM 854 C C . HIS A 1 111 ? -5.152 10.394 16.567 1.00 84.50 111 HIS A C 1
ATOM 856 O O . HIS A 1 111 ? -6.088 10.321 15.774 1.00 84.50 111 HIS A O 1
ATOM 862 N N . ARG A 1 112 ? -5.328 10.717 17.853 1.00 82.81 112 ARG A N 1
ATOM 863 C CA . ARG A 1 112 ? -6.662 10.909 18.443 1.00 82.81 112 ARG A CA 1
ATOM 864 C C . ARG A 1 112 ? -7.484 11.978 17.719 1.00 82.81 112 ARG A C 1
ATOM 866 O O . ARG A 1 112 ? -8.690 11.833 17.594 1.00 82.81 112 ARG A O 1
ATOM 873 N N . ARG A 1 113 ? -6.833 13.009 17.168 1.00 82.44 113 ARG A N 1
ATOM 874 C CA . ARG A 1 113 ? -7.502 14.074 16.395 1.00 82.44 113 ARG A CA 1
ATOM 875 C C . ARG A 1 113 ? -8.057 13.617 15.044 1.00 82.44 113 ARG A C 1
ATOM 877 O O . ARG A 1 113 ? -8.758 14.387 14.404 1.00 82.44 113 ARG A O 1
ATOM 884 N N . TRP A 1 114 ? -7.716 12.424 14.564 1.00 85.06 114 TRP A N 1
ATOM 885 C CA . TRP A 1 114 ? -8.283 11.907 13.317 1.00 85.06 114 TRP A CA 1
ATOM 886 C C . TRP A 1 114 ? -9.641 11.233 13.520 1.00 85.06 114 TRP A C 1
ATOM 888 O O . TRP A 1 114 ? -10.318 10.958 12.532 1.00 85.06 114 TRP A O 1
ATOM 898 N N . PHE A 1 115 ? -10.047 11.000 14.771 1.00 85.56 115 PHE A N 1
ATOM 899 C CA . PHE A 1 115 ? -11.319 10.373 15.097 1.00 85.56 115 PHE A CA 1
ATOM 900 C C . PHE A 1 115 ? -12.447 11.419 15.199 1.00 85.56 115 PHE A C 1
ATOM 902 O O . PHE A 1 115 ? -12.256 12.486 15.789 1.00 85.56 115 PHE A O 1
ATOM 909 N N . PRO A 1 116 ? -13.617 11.144 14.594 1.00 64.69 116 PRO A N 1
ATOM 910 C CA . PRO A 1 116 ? -14.694 12.122 14.411 1.00 64.69 116 PRO A CA 1
ATOM 911 C C . PRO A 1 116 ? -15.414 12.539 15.697 1.00 64.69 116 PRO A C 1
ATOM 913 O O . PRO A 1 116 ? -15.920 13.649 15.778 1.00 64.69 116 PRO A O 1
ATOM 916 N N . ASP A 1 117 ? -15.457 11.682 16.709 1.00 65.88 117 ASP A N 1
ATOM 917 C CA . ASP A 1 117 ? -16.033 11.965 18.029 1.00 65.88 117 ASP A CA 1
ATOM 918 C C . ASP A 1 117 ? -15.211 12.985 18.841 1.00 65.88 117 ASP A C 1
ATOM 920 O O . ASP A 1 117 ? -15.666 13.471 19.874 1.00 65.88 117 ASP A O 1
ATOM 924 N N . VAL A 1 118 ? -14.015 13.340 18.357 1.00 55.03 118 VAL A N 1
ATOM 925 C CA . VAL A 1 118 ? -13.102 14.304 18.986 1.00 55.03 118 VAL A CA 1
ATOM 926 C C . VAL A 1 118 ? -13.143 15.679 18.303 1.00 55.03 118 VAL A C 1
ATOM 928 O O . VAL A 1 118 ? -12.766 16.670 18.930 1.00 55.03 118 VAL A O 1
ATOM 931 N N . ILE A 1 119 ? -13.599 15.785 17.046 1.00 50.62 119 ILE A N 1
ATOM 932 C CA . ILE A 1 119 ? -13.665 17.065 16.322 1.00 50.62 119 ILE A CA 1
ATOM 933 C C . ILE A 1 119 ? -14.999 17.216 15.581 1.00 50.62 119 ILE A C 1
ATOM 935 O O . ILE A 1 119 ? -15.289 16.467 14.650 1.00 50.62 119 ILE A O 1
ATOM 939 N N . SER A 1 120 ? -15.756 18.261 15.929 1.00 46.88 120 SER A N 1
ATOM 940 C CA . SER A 1 120 ? -16.842 18.801 15.104 1.00 46.88 120 SER A CA 1
ATOM 941 C C . SER A 1 120 ? -16.243 19.405 13.829 1.00 46.88 120 SER A C 1
ATOM 943 O O . SER A 1 120 ? -15.875 20.571 13.819 1.00 46.88 120 SER A O 1
ATOM 945 N N . GLU A 1 121 ? -16.089 18.573 12.799 1.00 47.69 121 GLU A N 1
ATOM 946 C CA . GLU A 1 121 ? -15.401 18.842 11.526 1.00 47.69 121 GLU A CA 1
ATOM 947 C C . GLU A 1 121 ? -13.895 19.157 11.644 1.00 47.69 121 GLU A C 1
ATOM 949 O O . GLU A 1 121 ? -13.488 20.111 12.307 1.00 47.69 121 GLU A O 1
ATOM 954 N N . PRO A 1 122 ? -13.004 18.398 10.976 1.00 49.25 122 PRO A N 1
ATOM 955 C CA . PRO A 1 122 ? -11.593 18.746 10.987 1.00 49.25 122 PRO A CA 1
ATOM 956 C C . PRO A 1 122 ? -11.401 20.098 10.290 1.00 49.25 122 PRO A C 1
ATOM 958 O O . PRO A 1 122 ? -11.652 20.209 9.091 1.00 49.25 122 PRO A O 1
ATOM 961 N N . GLU A 1 123 ? -10.878 21.100 11.011 1.00 45.59 123 GLU A N 1
ATOM 962 C CA . GLU A 1 123 ? -10.150 22.211 10.388 1.00 45.59 123 GLU A CA 1
ATOM 963 C C . GLU A 1 123 ? -9.136 21.584 9.422 1.00 45.59 123 GLU A C 1
ATOM 965 O O . GLU A 1 123 ? -8.115 21.029 9.844 1.00 45.59 123 GLU A O 1
ATOM 970 N N . GLN A 1 124 ? -9.431 21.609 8.120 1.00 50.06 124 GLN A N 1
ATOM 971 C CA . GLN A 1 124 ? -8.526 21.135 7.082 1.00 50.06 124 GLN A CA 1
ATOM 972 C C . GLN A 1 124 ? -7.334 22.097 7.011 1.00 50.06 124 GLN A C 1
ATOM 974 O O . GLN A 1 124 ? -7.283 22.990 6.172 1.00 50.06 124 GLN A O 1
ATOM 979 N N . ARG A 1 125 ? -6.356 21.911 7.902 1.00 50.25 125 ARG A N 1
ATOM 980 C CA . ARG A 1 125 ? -5.068 22.623 7.886 1.00 50.25 125 ARG A CA 1
ATOM 981 C C . ARG A 1 125 ? -4.083 22.054 6.853 1.00 50.25 125 ARG A C 1
ATOM 983 O O . ARG A 1 125 ? -2.914 22.422 6.869 1.00 50.25 125 ARG A O 1
ATOM 990 N N . GLY A 1 126 ? -4.528 21.150 5.977 1.00 51.00 126 GLY A N 1
ATOM 991 C CA . GLY A 1 126 ? -3.673 20.527 4.969 1.00 51.00 126 GLY A CA 1
ATOM 992 C C . GLY A 1 126 ? -3.196 21.549 3.938 1.00 51.00 126 GLY A C 1
ATOM 993 O O . GLY A 1 126 ? -4.013 22.170 3.251 1.00 51.00 126 GLY A O 1
ATOM 994 N N . CYS A 1 127 ? -1.877 21.735 3.837 1.00 56.50 127 CYS A N 1
ATOM 995 C CA . CYS A 1 127 ? -1.275 22.715 2.933 1.00 56.50 127 CYS A CA 1
ATOM 996 C C . CYS A 1 127 ? -0.689 22.121 1.641 1.00 56.50 127 CYS A C 1
ATOM 998 O O . CYS A 1 127 ? -0.368 22.912 0.765 1.00 56.50 127 CYS A O 1
ATOM 1000 N N . THR A 1 128 ? -0.624 20.790 1.471 1.00 57.47 128 THR A N 1
ATOM 1001 C CA . THR A 1 128 ? -0.019 20.145 0.283 1.00 57.47 128 THR A CA 1
ATOM 1002 C C . THR A 1 128 ? -1.043 19.494 -0.645 1.00 57.47 128 THR A C 1
ATOM 1004 O O . THR A 1 128 ? -2.209 19.273 -0.297 1.00 57.47 128 THR A O 1
ATOM 1007 N N . ARG A 1 129 ? -0.596 19.303 -1.893 1.00 67.69 129 ARG A N 1
ATOM 1008 C CA . ARG A 1 129 ? -1.402 19.118 -3.104 1.00 67.69 129 ARG A CA 1
ATOM 1009 C C . ARG A 1 129 ? -1.913 17.691 -3.324 1.00 67.69 129 ARG A C 1
ATOM 1011 O O . ARG A 1 129 ? -3.044 17.575 -3.768 1.00 67.69 129 ARG A O 1
ATOM 1018 N N . ASN A 1 130 ? -1.129 16.654 -3.015 1.00 88.00 130 ASN A N 1
ATOM 1019 C CA . ASN A 1 130 ? -1.469 15.232 -3.219 1.00 88.00 130 ASN A CA 1
ATOM 1020 C C . ASN A 1 130 ? -0.408 14.313 -2.557 1.00 88.00 130 ASN A C 1
ATOM 1022 O O . ASN A 1 130 ? 0.642 14.791 -2.111 1.00 88.00 130 ASN A O 1
ATOM 1026 N N . ALA A 1 131 ? -0.652 13.001 -2.496 1.00 94.44 131 ALA A N 1
ATOM 1027 C CA . ALA A 1 131 ? 0.243 12.029 -1.860 1.00 94.44 131 ALA A CA 1
ATOM 1028 C C . ALA A 1 131 ? 1.592 11.856 -2.591 1.00 94.44 131 ALA A C 1
ATOM 1030 O O . ALA A 1 131 ? 2.597 11.552 -1.946 1.00 94.44 131 ALA A O 1
ATOM 1031 N N . LEU A 1 132 ? 1.651 12.086 -3.912 1.00 94.81 132 LEU A N 1
ATOM 1032 C CA . LEU A 1 132 ? 2.898 12.019 -4.690 1.00 94.81 132 LEU A CA 1
ATOM 1033 C C . LEU A 1 132 ? 3.852 13.160 -4.322 1.00 94.81 132 LEU A C 1
ATOM 1035 O O . LEU A 1 132 ? 5.035 12.914 -4.087 1.00 94.81 132 LEU A O 1
ATOM 1039 N N . THR A 1 133 ? 3.338 14.387 -4.203 1.00 93.56 133 THR A N 1
ATOM 1040 C CA . THR A 1 133 ? 4.106 15.540 -3.710 1.00 93.56 133 THR A CA 1
ATOM 1041 C C . THR A 1 133 ? 4.620 15.273 -2.296 1.00 93.56 133 THR A C 1
ATOM 1043 O O . THR A 1 133 ? 5.772 15.567 -1.984 1.00 93.56 133 THR A O 1
ATOM 1046 N N . ILE A 1 134 ? 3.797 14.664 -1.435 1.00 95.56 134 ILE A N 1
ATOM 1047 C CA . ILE A 1 134 ? 4.208 14.300 -0.073 1.00 95.56 134 ILE A CA 1
ATOM 1048 C C . ILE A 1 134 ? 5.347 13.278 -0.092 1.00 95.56 134 ILE A C 1
ATOM 1050 O O . ILE A 1 134 ? 6.334 13.467 0.617 1.00 95.56 134 ILE A O 1
ATOM 1054 N N . LEU A 1 135 ? 5.260 12.233 -0.922 1.00 97.50 135 LEU A N 1
ATOM 1055 C CA . LEU A 1 135 ? 6.355 11.277 -1.085 1.00 97.50 135 LEU A CA 1
ATOM 1056 C C . LEU A 1 135 ? 7.646 11.983 -1.530 1.00 97.50 135 LEU A C 1
ATOM 1058 O O . LEU A 1 135 ? 8.695 11.741 -0.935 1.00 97.50 135 LEU A O 1
ATOM 1062 N N . ALA A 1 136 ? 7.573 12.890 -2.509 1.00 96.31 136 ALA A N 1
ATOM 1063 C CA . ALA A 1 136 ? 8.726 13.666 -2.964 1.00 96.31 136 ALA A CA 1
ATOM 1064 C C . ALA A 1 136 ? 9.338 14.511 -1.829 1.00 96.31 136 ALA A C 1
ATOM 1066 O O . ALA A 1 136 ? 10.547 14.482 -1.606 1.00 96.31 136 ALA A O 1
ATOM 1067 N N . LEU A 1 137 ? 8.508 15.196 -1.036 1.00 95.69 137 LEU A N 1
ATOM 1068 C CA . LEU A 1 137 ? 8.974 15.958 0.125 1.00 95.69 137 LEU A CA 1
ATOM 1069 C C . LEU A 1 137 ? 9.661 15.068 1.175 1.00 95.69 137 LEU A C 1
ATOM 1071 O O . LEU A 1 137 ? 10.689 15.461 1.726 1.00 95.69 137 LEU A O 1
ATOM 1075 N N . VAL A 1 138 ? 9.127 13.871 1.439 1.00 96.44 138 VAL A N 1
ATOM 1076 C CA . VAL A 1 138 ? 9.717 12.891 2.371 1.00 96.44 138 VAL A CA 1
ATOM 1077 C C . VAL A 1 138 ? 11.066 12.371 1.855 1.00 96.44 138 VAL A C 1
ATOM 1079 O O . VAL A 1 138 ? 12.016 12.223 2.633 1.00 96.44 138 VAL A O 1
ATOM 1082 N N . VAL A 1 139 ? 11.182 12.114 0.547 1.00 95.38 139 VAL A N 1
ATOM 1083 C CA . VAL A 1 139 ? 12.439 11.714 -0.118 1.00 95.38 139 VAL A CA 1
ATOM 1084 C C . VAL A 1 139 ? 13.527 12.773 0.091 1.00 95.38 139 VAL A C 1
ATOM 1086 O O . VAL A 1 139 ? 14.664 12.423 0.419 1.00 95.38 139 VAL A O 1
ATOM 1089 N N . CYS A 1 140 ? 13.167 14.052 -0.034 1.00 95.06 140 CYS A N 1
ATOM 1090 C CA . CYS A 1 140 ? 14.087 15.185 0.062 1.00 95.06 140 CYS A CA 1
ATOM 1091 C C . CYS A 1 140 ? 14.312 15.697 1.499 1.00 95.06 140 CYS A C 1
ATOM 1093 O O . CYS A 1 140 ? 15.161 16.560 1.708 1.00 95.06 140 CYS A O 1
ATOM 1095 N N . ASP A 1 141 ? 13.586 15.200 2.510 1.00 95.25 141 ASP A N 1
ATOM 1096 C CA . ASP A 1 141 ? 13.687 15.739 3.873 1.00 95.25 141 ASP A CA 1
ATOM 1097 C C . ASP A 1 141 ? 15.069 15.439 4.501 1.00 95.25 141 ASP A C 1
ATOM 1099 O O . ASP A 1 141 ? 15.418 14.264 4.699 1.00 95.25 141 ASP A O 1
ATOM 1103 N N . PRO A 1 142 ? 15.866 16.464 4.865 1.00 93.44 142 PRO A N 1
ATOM 1104 C CA . PRO A 1 142 ? 17.172 16.261 5.484 1.00 93.44 142 PRO A CA 1
ATOM 1105 C C . PRO A 1 142 ? 17.084 15.673 6.899 1.00 93.44 142 PRO A C 1
ATOM 1107 O O . PRO A 1 142 ? 18.034 15.025 7.338 1.00 93.44 142 PRO A O 1
ATOM 1110 N N . ARG A 1 143 ? 15.952 15.814 7.606 1.00 93.31 143 ARG A N 1
ATOM 1111 C CA . ARG A 1 143 ? 15.725 15.200 8.933 1.00 93.31 143 ARG A CA 1
ATOM 1112 C C . ARG A 1 143 ? 15.701 13.672 8.875 1.00 93.31 143 ARG A C 1
ATOM 1114 O O . ARG A 1 143 ? 15.872 13.011 9.892 1.00 93.31 143 ARG A O 1
ATOM 1121 N N . LEU A 1 144 ? 15.500 13.122 7.680 1.00 91.25 144 LEU A N 1
ATOM 1122 C CA . LEU A 1 144 ? 15.422 11.692 7.400 1.00 91.25 144 LEU A CA 1
ATOM 1123 C C . LEU A 1 144 ? 16.694 11.175 6.691 1.00 91.25 144 LEU A C 1
ATOM 1125 O O . LEU A 1 144 ? 16.678 10.101 6.103 1.00 91.25 144 LEU A O 1
ATOM 1129 N N . SER A 1 145 ? 17.793 11.943 6.696 1.00 82.94 145 SER A N 1
ATOM 1130 C CA . SER A 1 145 ? 19.067 11.595 6.032 1.00 82.94 145 SER A CA 1
ATOM 1131 C C . SER A 1 145 ? 19.794 10.395 6.641 1.00 82.94 145 SER A C 1
ATOM 1133 O O . SER A 1 145 ? 20.354 9.611 5.885 1.00 82.94 145 SER A O 1
ATOM 1135 N N . ASN A 1 146 ? 19.724 10.220 7.962 1.00 74.69 146 ASN A N 1
ATOM 1136 C CA . ASN A 1 146 ? 20.443 9.176 8.699 1.00 74.69 146 ASN A CA 1
ATOM 1137 C C . ASN A 1 146 ? 19.466 8.130 9.246 1.00 74.69 146 ASN A C 1
ATOM 1139 O O . ASN A 1 146 ? 19.246 8.028 10.458 1.00 74.69 146 ASN A O 1
ATOM 1143 N N . ILE A 1 147 ? 18.814 7.392 8.349 1.00 77.38 147 ILE A N 1
ATOM 1144 C CA . ILE A 1 147 ? 18.001 6.244 8.752 1.00 77.38 147 ILE A CA 1
ATOM 1145 C C . ILE A 1 147 ? 18.941 5.050 8.866 1.00 77.38 147 ILE A C 1
ATOM 1147 O O . ILE A 1 147 ? 19.112 4.286 7.923 1.00 77.38 147 ILE A O 1
ATOM 1151 N N . SER A 1 148 ? 19.554 4.917 10.044 1.00 66.56 148 SER A N 1
ATOM 1152 C CA . SER A 1 148 ? 20.312 3.722 10.414 1.00 66.56 148 SER A CA 1
ATOM 1153 C C . SER A 1 148 ? 19.446 2.483 10.220 1.00 66.56 148 SER A C 1
ATOM 1155 O O . SER A 1 148 ? 18.232 2.564 10.457 1.00 66.56 148 SER A O 1
ATOM 1157 N N . GLY A 1 149 ? 20.070 1.346 9.913 1.00 59.59 149 GLY A N 1
ATOM 1158 C CA . GLY A 1 149 ? 19.434 0.041 9.983 1.00 59.59 149 GLY A CA 1
ATOM 1159 C C . GLY A 1 149 ? 18.914 -0.198 11.390 1.00 59.59 149 GLY A C 1
ATOM 1160 O O . GLY A 1 149 ? 19.585 -0.779 12.237 1.00 59.59 149 GLY A O 1
ATOM 1161 N N . ILE A 1 150 ? 17.688 0.240 11.671 1.00 55.72 150 ILE A N 1
ATOM 1162 C CA . ILE A 1 150 ? 16.944 -0.357 12.760 1.00 55.72 150 ILE A CA 1
ATOM 1163 C C . ILE A 1 150 ? 16.880 -1.826 12.313 1.00 55.72 150 ILE A C 1
ATOM 1165 O O . ILE A 1 150 ? 16.427 -2.082 11.198 1.00 55.72 150 ILE A O 1
ATOM 1169 N N . SER A 1 151 ? 17.418 -2.752 13.114 1.00 51.38 151 SER A N 1
ATOM 1170 C CA . SER A 1 151 ? 17.481 -4.220 12.945 1.00 51.38 151 SER A CA 1
ATOM 1171 C C . SER A 1 151 ? 16.651 -4.857 11.802 1.00 51.38 151 SER A C 1
ATOM 1173 O O . SER A 1 151 ? 15.516 -4.472 11.534 1.00 51.38 151 SER A O 1
ATOM 1175 N N . ARG A 1 152 ? 17.105 -5.988 11.230 1.00 46.78 152 ARG A N 1
ATOM 1176 C CA . ARG A 1 152 ? 16.275 -6.859 10.350 1.00 46.78 152 ARG A CA 1
ATOM 1177 C C . ARG A 1 152 ? 14.878 -7.173 10.928 1.00 46.78 152 ARG A C 1
ATOM 1179 O O . ARG A 1 152 ? 13.970 -7.503 10.175 1.00 46.78 152 ARG A O 1
ATOM 1186 N N . SER A 1 153 ? 14.723 -7.074 12.251 1.00 47.66 153 SER A N 1
ATOM 1187 C CA . SER A 1 153 ? 13.492 -7.273 13.022 1.00 47.66 153 SER A CA 1
ATOM 1188 C C . SER A 1 153 ? 12.756 -5.981 13.405 1.00 47.66 153 SER A C 1
ATOM 1190 O O . SER A 1 153 ? 11.956 -6.010 14.342 1.00 47.66 153 SER A O 1
ATOM 1192 N N . SER A 1 154 ? 13.066 -4.842 12.786 1.00 55.00 154 SER A N 1
ATOM 1193 C CA . SER A 1 154 ? 12.482 -3.557 13.174 1.00 55.00 154 SER A CA 1
ATOM 1194 C C . SER A 1 154 ? 10.990 -3.585 13.058 1.00 55.00 154 SER A C 1
ATOM 1196 O O . SER A 1 154 ? 10.418 -3.701 11.974 1.00 55.00 154 SER A O 1
ATOM 1198 N N . THR A 1 155 ? 10.369 -3.479 14.218 1.00 68.94 155 THR A N 1
ATOM 1199 C CA . THR A 1 155 ? 8.933 -3.393 14.316 1.00 68.94 155 THR A CA 1
ATOM 1200 C C . THR A 1 155 ? 8.504 -2.016 13.827 1.00 68.94 155 THR A C 1
ATOM 1202 O O . THR A 1 155 ? 9.216 -1.023 14.000 1.00 68.94 155 THR A O 1
ATOM 1205 N N . LEU A 1 156 ? 7.320 -1.959 13.218 1.00 80.19 156 LEU A N 1
ATOM 1206 C CA . LEU A 1 156 ? 6.636 -0.718 12.849 1.00 80.19 156 LEU A CA 1
ATOM 1207 C C . LEU A 1 156 ? 6.680 0.315 13.998 1.00 80.19 156 LEU A C 1
ATOM 1209 O O . LEU A 1 156 ? 6.875 1.505 13.760 1.00 80.19 156 LEU A O 1
ATOM 1213 N N . ASP A 1 157 ? 6.618 -0.160 15.244 1.00 81.56 157 ASP A N 1
ATOM 1214 C CA . ASP A 1 157 ? 6.716 0.640 16.469 1.00 81.56 157 ASP A CA 1
ATOM 1215 C C . ASP A 1 157 ? 8.007 1.451 16.583 1.00 81.56 157 ASP A C 1
ATOM 1217 O O . ASP A 1 157 ? 7.943 2.636 16.891 1.00 81.56 157 ASP A O 1
ATOM 1221 N N . GLN A 1 158 ? 9.170 0.858 16.296 1.00 83.75 158 GLN A N 1
ATOM 1222 C CA . GLN A 1 158 ? 10.462 1.545 16.437 1.00 83.75 158 GLN A CA 1
ATOM 1223 C C . GLN A 1 158 ? 10.591 2.706 15.446 1.00 83.75 158 GLN A C 1
ATOM 1225 O O . GLN A 1 158 ? 11.136 3.765 15.763 1.00 83.75 158 GLN A O 1
ATOM 1230 N N . ILE A 1 159 ? 10.048 2.527 14.238 1.00 88.12 159 ILE A N 1
ATOM 1231 C CA . ILE A 1 159 ? 10.005 3.591 13.235 1.00 88.12 159 ILE A CA 1
ATOM 1232 C C . ILE A 1 159 ? 9.045 4.694 13.650 1.00 88.12 159 ILE A C 1
ATOM 1234 O O . ILE A 1 159 ? 9.376 5.871 13.516 1.00 88.12 159 ILE A O 1
ATOM 1238 N N . LEU A 1 160 ? 7.876 4.338 14.174 1.00 89.19 160 LEU A N 1
ATOM 1239 C CA . LEU A 1 160 ? 6.894 5.317 14.626 1.00 89.19 160 LEU A CA 1
ATOM 1240 C C . LEU A 1 160 ? 7.357 6.074 15.876 1.00 89.19 160 LEU A C 1
ATOM 1242 O O . LEU A 1 160 ? 7.071 7.263 15.992 1.00 89.19 160 LEU A O 1
ATOM 1246 N N . GLU A 1 161 ? 8.111 5.440 16.770 1.00 89.06 161 GLU A N 1
ATOM 1247 C CA . GLU A 1 161 ? 8.726 6.102 17.923 1.00 89.06 161 GLU A CA 1
ATOM 1248 C C . GLU A 1 161 ? 9.725 7.176 17.475 1.00 89.06 161 GLU A C 1
ATOM 1250 O O . GLU A 1 161 ? 9.698 8.302 17.972 1.00 89.06 161 GLU A O 1
ATOM 1255 N N . ARG A 1 162 ? 10.576 6.860 16.491 1.00 88.56 162 ARG A N 1
ATOM 1256 C CA . ARG A 1 162 ? 11.641 7.766 16.040 1.00 88.56 162 ARG A CA 1
ATOM 1257 C C . ARG A 1 162 ? 11.173 8.820 15.035 1.00 88.56 162 ARG A C 1
ATOM 1259 O O . ARG A 1 162 ? 11.600 9.969 15.104 1.00 88.56 162 ARG A O 1
ATOM 1266 N N . TYR A 1 163 ? 10.328 8.431 14.086 1.00 91.56 163 TYR A N 1
ATOM 1267 C CA . TYR A 1 163 ? 9.966 9.245 12.922 1.00 91.56 163 TYR A CA 1
ATOM 1268 C C . TYR A 1 163 ? 8.462 9.520 12.815 1.00 91.56 163 TYR A C 1
ATOM 1270 O O . TYR A 1 163 ? 8.047 10.264 11.928 1.00 91.56 163 TYR A O 1
ATOM 1278 N N . GLY A 1 164 ? 7.628 8.973 13.706 1.00 91.88 164 GLY A N 1
ATOM 1279 C CA . GLY A 1 164 ? 6.171 9.102 13.620 1.00 91.88 164 GLY A CA 1
ATOM 1280 C C . GLY A 1 164 ? 5.668 10.544 13.694 1.00 91.88 164 GLY A C 1
ATOM 1281 O O . GLY A 1 164 ? 4.677 10.871 13.048 1.00 91.88 164 GLY A O 1
ATOM 1282 N N . SER A 1 165 ? 6.356 11.437 14.415 1.00 92.06 165 SER A N 1
ATOM 1283 C CA . SER A 1 165 ? 6.042 12.874 14.407 1.00 92.06 165 SER A CA 1
ATOM 1284 C C . SER A 1 165 ? 6.265 13.503 13.028 1.00 92.06 165 SER A C 1
ATOM 1286 O O . SER A 1 165 ? 5.371 14.177 12.524 1.00 92.06 165 SER A O 1
ATOM 1288 N N . ILE A 1 166 ? 7.400 13.211 12.386 1.00 94.31 166 ILE A N 1
ATOM 1289 C CA . ILE A 1 166 ? 7.741 13.702 11.043 1.00 94.31 166 ILE A CA 1
ATOM 1290 C C . ILE A 1 166 ? 6.775 13.132 9.998 1.00 94.31 166 ILE A C 1
ATOM 1292 O O . ILE A 1 166 ? 6.271 13.875 9.160 1.00 94.31 166 ILE A O 1
ATOM 1296 N N . ILE A 1 167 ? 6.474 11.829 10.053 1.00 94.62 167 ILE A N 1
ATOM 1297 C CA . ILE A 1 167 ? 5.498 11.202 9.146 1.00 94.62 167 ILE A CA 1
ATOM 1298 C C . ILE A 1 167 ? 4.137 11.894 9.284 1.00 94.62 167 ILE A C 1
ATOM 1300 O O . ILE A 1 167 ? 3.510 12.225 8.280 1.00 94.62 167 ILE A O 1
ATOM 1304 N N . ARG A 1 168 ? 3.692 12.152 10.519 1.00 92.12 168 ARG A N 1
ATOM 1305 C CA . ARG A 1 168 ? 2.410 12.811 10.792 1.00 92.12 168 ARG A CA 1
ATOM 1306 C C . ARG A 1 168 ? 2.351 14.219 10.211 1.00 92.12 168 ARG A C 1
ATOM 1308 O O . ARG A 1 168 ? 1.339 14.549 9.605 1.00 92.12 168 ARG A O 1
ATOM 1315 N N . GLU A 1 169 ? 3.417 15.014 10.354 1.00 91.56 169 GLU A N 1
ATOM 1316 C CA . GLU A 1 169 ? 3.500 16.350 9.741 1.00 91.56 169 GLU A CA 1
ATOM 1317 C C . GLU A 1 169 ? 3.184 16.287 8.244 1.00 91.56 169 GLU A C 1
ATOM 1319 O O . GLU A 1 169 ? 2.384 17.078 7.757 1.00 91.56 169 GLU A O 1
ATOM 1324 N N . TYR A 1 170 ? 3.751 15.307 7.536 1.00 93.38 170 TYR A N 1
ATOM 1325 C CA . TYR A 1 170 ? 3.530 15.115 6.106 1.00 93.38 170 TYR A CA 1
ATOM 1326 C C . TYR A 1 170 ? 2.140 14.586 5.762 1.00 93.38 170 TYR A C 1
ATOM 1328 O O . TYR A 1 170 ? 1.478 15.124 4.877 1.00 93.38 170 TYR A O 1
ATOM 1336 N N . VAL A 1 171 ? 1.668 13.551 6.459 1.00 92.44 171 VAL A N 1
ATOM 1337 C CA . VAL A 1 171 ? 0.349 12.955 6.195 1.00 92.44 171 VAL A CA 1
ATOM 1338 C C . VAL A 1 171 ? -0.774 13.957 6.466 1.00 92.44 171 VAL A C 1
ATOM 1340 O O . VAL A 1 171 ? -1.750 13.998 5.723 1.00 92.44 171 VAL A O 1
ATOM 1343 N N . GLU A 1 172 ? -0.633 14.825 7.472 1.00 88.81 172 GLU A N 1
ATOM 1344 C CA . GLU A 1 172 ? -1.614 15.881 7.757 1.00 88.81 172 GLU A CA 1
ATOM 1345 C C . GLU A 1 172 ? -1.612 17.014 6.717 1.00 88.81 172 GLU A C 1
ATOM 1347 O O . GLU A 1 172 ? -2.570 17.789 6.656 1.00 88.81 172 GLU A O 1
ATOM 1352 N N . MET A 1 173 ? -0.594 17.087 5.851 1.00 87.50 173 MET A N 1
ATOM 1353 C CA . MET A 1 173 ? -0.606 17.975 4.688 1.00 87.50 173 MET A CA 1
ATOM 1354 C C . MET A 1 173 ? -1.492 17.433 3.554 1.00 87.50 173 MET A C 1
ATOM 1356 O O . MET A 1 173 ? -1.889 18.221 2.692 1.00 87.50 173 MET A O 1
ATOM 1360 N N . TRP A 1 174 ? -1.826 16.133 3.553 1.00 90.25 174 TRP A N 1
ATOM 1361 C CA . TRP A 1 174 ? -2.610 15.487 2.499 1.00 90.25 174 TRP A CA 1
ATOM 1362 C C . TRP A 1 174 ? -4.071 15.932 2.540 1.00 90.25 174 TRP A C 1
ATOM 1364 O O . TRP A 1 174 ? -4.795 15.705 3.514 1.00 90.25 174 TRP A O 1
ATOM 1374 N N . LYS A 1 175 ? -4.514 16.570 1.457 1.00 81.69 175 LYS A N 1
ATOM 1375 C CA . LYS A 1 175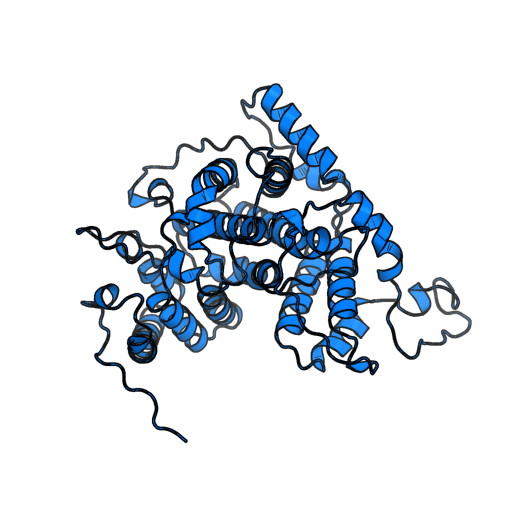 ? -5.897 17.003 1.277 1.00 81.69 175 LYS A CA 1
ATOM 1376 C C . LYS A 1 175 ? -6.496 16.290 0.076 1.00 81.69 175 LYS A C 1
ATOM 1378 O O . LYS A 1 175 ? -6.000 16.452 -1.031 1.00 81.69 175 LYS A O 1
ATOM 1383 N N . PHE A 1 176 ? -7.602 15.604 0.304 1.00 84.94 176 PHE A N 1
ATOM 1384 C CA . PHE A 1 176 ? -8.426 14.972 -0.719 1.00 84.94 176 PHE A CA 1
ATOM 1385 C C . PHE A 1 176 ? -9.900 15.228 -0.393 1.00 84.94 176 PHE A C 1
ATOM 1387 O O . PHE A 1 176 ? -10.251 15.490 0.766 1.00 84.94 176 PHE A O 1
ATOM 1394 N N . ASP A 1 177 ? -10.757 15.216 -1.413 1.00 85.38 177 ASP A N 1
ATOM 1395 C CA . ASP A 1 177 ? -12.195 15.338 -1.203 1.00 85.38 177 ASP A CA 1
ATOM 1396 C C . ASP A 1 177 ? -12.738 14.023 -0.647 1.00 85.38 177 ASP A C 1
ATOM 1398 O O . ASP A 1 177 ? -12.661 12.971 -1.270 1.00 85.38 177 ASP A O 1
ATOM 1402 N N . ILE A 1 178 ? -13.279 14.096 0.560 1.00 85.12 178 ILE A N 1
ATOM 1403 C CA . ILE A 1 178 ? -13.852 12.942 1.237 1.00 85.12 178 ILE A CA 1
ATOM 1404 C C . ILE A 1 178 ? -15.369 12.859 1.116 1.00 85.12 178 ILE A C 1
ATOM 1406 O O . ILE A 1 178 ? -15.972 11.861 1.497 1.00 85.12 178 ILE A O 1
ATOM 1410 N N . SER A 1 179 ? -15.987 13.931 0.630 1.00 82.06 179 SER A N 1
ATOM 1411 C CA . SER A 1 179 ? -17.435 14.052 0.515 1.00 82.06 179 SER A CA 1
ATOM 1412 C C . SER A 1 179 ? -17.982 13.427 -0.768 1.00 82.06 179 SER A C 1
ATOM 1414 O O . SER A 1 179 ? -19.198 13.303 -0.911 1.00 82.06 179 SER A O 1
ATOM 1416 N N . SER A 1 180 ? -17.104 13.003 -1.683 1.00 86.19 180 SER A N 1
ATOM 1417 C CA . SER A 1 180 ? -17.472 12.371 -2.946 1.00 86.19 180 SER A CA 1
ATOM 1418 C C . SER A 1 180 ? -16.727 11.058 -3.179 1.00 86.19 180 SER A C 1
ATOM 1420 O O . SER A 1 180 ? -15.567 10.893 -2.802 1.00 86.19 180 SER A O 1
ATOM 1422 N N . GLU A 1 181 ? -17.388 10.124 -3.864 1.00 88.88 181 GLU A N 1
ATOM 1423 C CA . GLU A 1 181 ? -16.763 8.870 -4.305 1.00 88.88 181 GLU A CA 1
ATOM 1424 C C . GLU A 1 181 ? -15.613 9.121 -5.291 1.00 88.88 181 GLU A C 1
ATOM 1426 O O . GLU A 1 181 ? -14.620 8.401 -5.266 1.00 88.88 181 GLU A O 1
ATOM 1431 N N . SER A 1 182 ? -15.702 10.170 -6.120 1.00 90.88 182 SER A N 1
ATOM 1432 C CA . SER A 1 182 ? -14.605 10.576 -7.005 1.00 90.88 182 SER A CA 1
ATOM 1433 C C . SER A 1 182 ? -13.372 11.015 -6.223 1.00 90.88 182 SER A C 1
ATOM 1435 O O . SER A 1 182 ? -12.278 10.573 -6.538 1.00 90.88 182 SER A O 1
ATOM 1437 N N . GLY A 1 183 ? -13.539 11.813 -5.165 1.00 89.31 183 GLY A N 1
ATOM 1438 C CA . GLY A 1 183 ? -12.410 12.256 -4.350 1.00 89.31 183 GLY A CA 1
ATOM 1439 C C . GLY A 1 183 ? -11.761 11.119 -3.553 1.00 89.31 183 GLY A C 1
ATOM 1440 O O . GLY A 1 183 ? -10.539 11.082 -3.404 1.00 89.31 183 GLY A O 1
ATOM 1441 N N . ILE A 1 184 ? -12.555 10.139 -3.107 1.00 91.69 184 ILE A N 1
ATOM 1442 C CA . ILE A 1 184 ? -12.034 8.889 -2.537 1.00 91.69 184 ILE A CA 1
ATOM 1443 C C . ILE A 1 184 ? -11.265 8.087 -3.594 1.00 91.69 184 ILE A C 1
ATOM 1445 O O . ILE A 1 184 ? -10.175 7.595 -3.305 1.00 91.69 184 ILE A O 1
ATOM 1449 N N . ALA A 1 185 ? -11.807 7.955 -4.807 1.00 94.19 185 ALA A N 1
ATOM 1450 C CA . ALA A 1 185 ? -11.145 7.249 -5.899 1.00 94.19 185 ALA A CA 1
ATOM 1451 C C . ALA A 1 185 ? -9.810 7.912 -6.281 1.00 94.19 185 ALA A C 1
ATOM 1453 O O . ALA A 1 185 ? -8.818 7.202 -6.440 1.00 94.19 185 ALA A O 1
ATOM 1454 N N . ASP A 1 186 ? -9.756 9.245 -6.326 1.00 93.19 186 ASP A N 1
ATOM 1455 C CA . ASP A 1 186 ? -8.524 10.007 -6.558 1.00 93.19 186 ASP A CA 1
ATOM 1456 C C . ASP A 1 186 ? -7.485 9.725 -5.458 1.00 93.19 186 ASP A C 1
ATOM 1458 O O . ASP A 1 186 ? -6.330 9.417 -5.752 1.00 93.19 186 ASP A O 1
ATOM 1462 N N . ALA A 1 187 ? -7.896 9.724 -4.183 1.00 94.62 187 ALA A N 1
ATOM 1463 C CA . ALA A 1 187 ? -7.011 9.389 -3.065 1.00 94.62 187 ALA A CA 1
ATOM 1464 C C . ALA A 1 187 ? -6.465 7.949 -3.150 1.00 94.62 187 ALA A C 1
ATOM 1466 O O . ALA A 1 187 ? -5.307 7.691 -2.810 1.00 94.62 187 ALA A O 1
ATOM 1467 N N . VAL A 1 188 ? -7.279 7.001 -3.624 1.00 97.38 188 VAL A N 1
ATOM 1468 C CA . VAL A 1 188 ? -6.853 5.613 -3.856 1.00 97.38 188 VAL A CA 1
ATOM 1469 C C . VAL A 1 188 ? -5.902 5.508 -5.051 1.00 97.38 188 VAL A C 1
ATOM 1471 O O . VAL A 1 188 ? -4.911 4.776 -4.963 1.00 97.38 188 VAL A O 1
ATOM 1474 N N . GLU A 1 189 ? -6.152 6.230 -6.148 1.00 96.81 189 GLU A N 1
ATOM 1475 C CA . GLU A 1 189 ? -5.223 6.318 -7.282 1.00 96.81 189 GLU A CA 1
ATOM 1476 C C . GLU A 1 189 ? -3.863 6.839 -6.801 1.00 96.81 189 GLU A C 1
ATOM 1478 O O . GLU A 1 189 ? -2.839 6.192 -7.035 1.00 96.81 189 GLU A O 1
ATOM 1483 N N . GLU A 1 190 ? -3.844 7.947 -6.056 1.00 97.00 190 GLU A N 1
ATOM 1484 C CA . GLU A 1 190 ? -2.624 8.533 -5.496 1.00 97.00 190 GLU A CA 1
ATOM 1485 C C . GLU A 1 190 ? -1.818 7.525 -4.658 1.00 97.00 190 GLU A C 1
ATOM 1487 O O . GLU A 1 190 ? -0.612 7.371 -4.873 1.00 97.00 190 GLU A O 1
ATOM 1492 N N . LEU A 1 191 ? -2.467 6.789 -3.748 1.00 98.31 191 LEU A N 1
ATOM 1493 C CA . LEU A 1 191 ? -1.802 5.769 -2.928 1.00 98.31 191 LEU A CA 1
ATOM 1494 C C . LEU A 1 191 ? -1.302 4.570 -3.745 1.00 98.31 191 LEU A C 1
ATOM 1496 O O . LEU A 1 191 ? -0.241 4.021 -3.441 1.00 98.31 191 LEU A O 1
ATOM 1500 N N . SER A 1 192 ? -2.024 4.191 -4.802 1.00 98.44 192 SER A N 1
ATOM 1501 C CA . SER A 1 192 ? -1.613 3.121 -5.719 1.00 98.44 192 SER A CA 1
ATOM 1502 C C . SER A 1 192 ? -0.313 3.490 -6.440 1.00 98.44 192 SER A C 1
ATOM 1504 O O . SER A 1 192 ? 0.612 2.675 -6.527 1.00 98.44 192 SER A O 1
ATOM 1506 N N . TRP A 1 193 ? -0.197 4.742 -6.898 1.00 98.50 193 TRP A N 1
ATOM 1507 C CA . TRP A 1 193 ? 1.035 5.273 -7.482 1.00 98.50 193 TRP A CA 1
ATOM 1508 C C . TRP A 1 193 ? 2.168 5.360 -6.461 1.00 98.50 193 TRP A C 1
ATOM 1510 O O . TRP A 1 193 ? 3.264 4.871 -6.732 1.00 98.50 193 TRP A O 1
ATOM 1520 N N . VAL A 1 194 ? 1.911 5.931 -5.280 1.00 98.62 194 VAL A N 1
ATOM 1521 C CA . VAL A 1 194 ? 2.900 6.055 -4.194 1.00 98.62 194 VAL A CA 1
ATOM 1522 C C . VAL A 1 194 ? 3.504 4.697 -3.838 1.00 98.62 194 VAL A C 1
ATOM 1524 O O . VAL A 1 194 ? 4.727 4.556 -3.851 1.00 98.62 194 VAL A O 1
ATOM 1527 N N . ASN A 1 195 ? 2.678 3.679 -3.588 1.00 98.81 195 ASN A N 1
ATOM 1528 C CA . ASN A 1 195 ? 3.168 2.353 -3.210 1.00 98.81 195 ASN A CA 1
ATOM 1529 C C . ASN A 1 195 ? 3.887 1.641 -4.367 1.00 98.81 195 ASN A C 1
ATOM 1531 O O . ASN A 1 195 ? 4.897 0.972 -4.140 1.00 98.81 195 ASN A O 1
ATOM 1535 N N . SER A 1 196 ? 3.432 1.834 -5.611 1.00 98.81 196 SER A N 1
ATOM 1536 C CA . SER A 1 196 ? 4.118 1.307 -6.801 1.00 98.81 196 SER A CA 1
ATOM 1537 C C . SER A 1 196 ? 5.495 1.939 -7.001 1.00 98.81 196 SER A C 1
ATOM 1539 O O . SER A 1 196 ? 6.443 1.250 -7.373 1.00 98.81 196 SER A O 1
ATOM 1541 N N . ILE A 1 197 ? 5.632 3.237 -6.719 1.00 98.75 197 ILE A N 1
ATOM 1542 C CA . ILE A 1 197 ? 6.907 3.954 -6.795 1.00 98.75 197 ILE A CA 1
ATOM 1543 C C . ILE A 1 197 ? 7.842 3.525 -5.661 1.00 98.75 197 ILE A C 1
ATOM 1545 O O . ILE A 1 197 ? 9.002 3.213 -5.929 1.00 98.75 197 ILE A O 1
ATOM 1549 N N . ILE A 1 198 ? 7.344 3.471 -4.421 1.00 98.31 198 ILE A N 1
ATOM 1550 C CA . ILE A 1 198 ? 8.112 3.031 -3.246 1.00 98.31 198 ILE A CA 1
ATOM 1551 C C . ILE A 1 198 ? 8.722 1.647 -3.489 1.00 98.31 198 ILE A C 1
ATOM 1553 O O . ILE A 1 198 ? 9.919 1.464 -3.282 1.00 98.31 198 ILE A O 1
ATOM 1557 N N . TYR A 1 199 ? 7.923 0.688 -3.962 1.00 98.56 199 TYR A N 1
ATOM 1558 C CA . TYR A 1 199 ? 8.398 -0.664 -4.239 1.00 98.56 199 TYR A CA 1
ATOM 1559 C C . TYR A 1 199 ? 9.250 -0.738 -5.516 1.00 98.56 199 TYR A C 1
ATOM 1561 O O . TYR A 1 199 ? 10.395 -1.182 -5.485 1.00 98.56 199 TYR A O 1
ATOM 1569 N N . GLY A 1 200 ? 8.701 -0.305 -6.650 1.00 98.12 200 GLY A N 1
ATOM 1570 C CA . GLY A 1 200 ? 9.282 -0.569 -7.963 1.00 98.12 200 GLY A CA 1
ATOM 1571 C C . GLY A 1 200 ? 10.403 0.386 -8.364 1.00 98.12 200 GLY A C 1
ATOM 1572 O O . GLY A 1 200 ? 11.443 -0.040 -8.855 1.00 98.12 200 GLY A O 1
ATOM 1573 N N . VAL A 1 201 ? 10.229 1.687 -8.140 1.00 97.88 201 VAL A N 1
ATOM 1574 C CA . VAL A 1 201 ? 11.272 2.674 -8.467 1.00 97.88 201 VAL A CA 1
ATOM 1575 C C . VAL A 1 201 ? 12.317 2.710 -7.356 1.00 97.88 201 VAL A C 1
ATOM 1577 O O . VAL A 1 201 ? 13.507 2.749 -7.647 1.00 97.88 201 VAL A O 1
ATOM 1580 N N . GLY A 1 202 ? 11.889 2.625 -6.091 1.00 96.19 202 GLY A N 1
ATOM 1581 C CA . GLY A 1 202 ? 12.792 2.496 -4.944 1.00 96.19 202 GLY A CA 1
ATOM 1582 C C . GLY A 1 202 ? 13.657 1.229 -4.997 1.00 96.19 202 GLY A C 1
ATOM 1583 O O . GLY A 1 202 ? 14.825 1.273 -4.623 1.00 96.19 202 GLY A O 1
ATOM 1584 N N . GLY A 1 203 ? 13.126 0.123 -5.531 1.00 95.88 203 GLY A N 1
ATOM 1585 C CA . GLY A 1 203 ? 13.881 -1.112 -5.769 1.00 95.88 203 GLY A CA 1
ATOM 1586 C C . GLY A 1 203 ? 14.841 -1.063 -6.965 1.00 95.88 203 GLY A C 1
ATOM 1587 O O . GLY A 1 203 ? 15.757 -1.879 -7.044 1.00 95.88 203 GLY A O 1
ATOM 1588 N N . HIS A 1 204 ? 14.665 -0.120 -7.896 1.00 95.00 204 HIS A N 1
ATOM 1589 C CA . HIS A 1 204 ? 15.486 0.022 -9.103 1.00 95.00 204 HIS A CA 1
ATOM 1590 C C . HIS A 1 204 ? 16.562 1.101 -8.920 1.00 95.00 204 HIS A C 1
ATOM 1592 O O . HIS A 1 204 ? 16.506 2.193 -9.492 1.00 95.00 204 HIS A O 1
ATOM 1598 N N . LEU A 1 205 ? 17.561 0.793 -8.099 1.00 84.25 205 LEU A N 1
ATOM 1599 C CA . LEU A 1 205 ? 18.711 1.669 -7.902 1.00 84.25 205 LEU A CA 1
ATOM 1600 C C . LEU A 1 205 ? 19.702 1.473 -9.059 1.00 84.25 205 LEU A C 1
ATOM 1602 O O . LEU A 1 205 ? 20.076 0.348 -9.373 1.00 84.25 205 LEU A O 1
ATOM 1606 N N . SER A 1 206 ? 20.136 2.567 -9.693 1.00 70.38 206 SER A N 1
ATOM 1607 C CA . SER A 1 206 ? 20.864 2.576 -10.980 1.00 70.38 206 SER A CA 1
ATOM 1608 C C . SER A 1 206 ? 22.169 1.766 -11.034 1.00 70.38 206 SER A C 1
ATOM 1610 O O . SER A 1 206 ? 22.713 1.564 -12.118 1.00 70.38 206 SER A O 1
ATOM 1612 N N . SER A 1 207 ? 22.691 1.325 -9.891 1.00 63.62 207 SER A N 1
ATOM 1613 C CA . SER A 1 207 ? 23.954 0.597 -9.750 1.00 63.62 207 SER A CA 1
ATOM 1614 C C . SER A 1 207 ? 23.796 -0.860 -9.301 1.00 63.62 207 SER A C 1
ATOM 1616 O O . SER A 1 207 ? 24.809 -1.519 -9.067 1.00 63.62 207 SER A O 1
ATOM 1618 N N . GLN A 1 208 ? 22.568 -1.368 -9.145 1.00 76.38 208 GLN A N 1
ATOM 1619 C CA . GLN A 1 208 ? 22.310 -2.681 -8.547 1.00 76.38 208 GLN A CA 1
ATOM 1620 C C . GLN A 1 208 ? 21.253 -3.475 -9.324 1.00 76.38 208 GLN A C 1
ATOM 1622 O O . GLN A 1 208 ? 20.443 -2.918 -10.065 1.00 76.38 208 GLN A O 1
ATOM 1627 N N . GLU A 1 209 ? 21.267 -4.799 -9.147 1.00 88.81 209 GLU A N 1
ATOM 1628 C CA . GLU A 1 209 ? 20.127 -5.640 -9.519 1.00 88.81 209 GLU A CA 1
ATOM 1629 C C . GLU A 1 209 ? 18.867 -5.132 -8.799 1.00 88.81 209 GLU A C 1
ATOM 1631 O O . GLU A 1 209 ? 18.947 -4.606 -7.686 1.00 88.81 209 GLU A O 1
ATOM 1636 N N . PHE A 1 210 ? 17.704 -5.269 -9.439 1.00 95.81 210 PHE A N 1
ATOM 1637 C CA . PHE A 1 210 ? 16.441 -4.847 -8.842 1.00 95.81 210 PHE A CA 1
ATOM 1638 C C . PHE A 1 210 ? 16.226 -5.517 -7.481 1.00 95.81 210 PHE A C 1
ATOM 1640 O O . PHE A 1 210 ? 16.238 -6.744 -7.379 1.00 95.81 210 PHE A O 1
ATOM 1647 N N . LYS A 1 211 ? 15.993 -4.711 -6.444 1.00 95.62 211 LYS A N 1
ATOM 1648 C CA . LYS A 1 211 ? 15.727 -5.197 -5.093 1.00 95.62 211 LYS A CA 1
ATOM 1649 C C . LYS A 1 211 ? 14.227 -5.373 -4.884 1.00 95.62 211 LYS A C 1
ATOM 1651 O O . LYS A 1 211 ? 13.501 -4.405 -4.659 1.00 95.62 211 LYS A O 1
ATOM 1656 N N . ALA A 1 212 ? 13.765 -6.618 -4.924 1.00 96.81 212 ALA A N 1
ATOM 1657 C CA . ALA A 1 212 ? 12.380 -6.975 -4.654 1.00 96.81 212 ALA A CA 1
ATOM 1658 C C . ALA A 1 212 ? 12.166 -7.069 -3.134 1.00 96.81 212 ALA A C 1
ATOM 1660 O O . ALA A 1 212 ? 12.116 -8.162 -2.571 1.00 96.81 212 ALA A O 1
ATOM 1661 N N . ASP A 1 213 ? 12.067 -5.921 -2.455 1.00 96.31 213 ASP A N 1
ATOM 1662 C CA . ASP A 1 213 ? 11.888 -5.888 -0.998 1.00 96.31 213 ASP A CA 1
ATOM 1663 C C . ASP A 1 213 ? 10.524 -6.463 -0.584 1.00 96.31 213 ASP A C 1
ATOM 1665 O O . ASP A 1 213 ? 9.466 -5.994 -1.018 1.00 96.31 213 ASP A O 1
ATOM 1669 N N . PHE A 1 214 ? 10.563 -7.480 0.280 1.00 95.62 214 PHE A N 1
ATOM 1670 C CA . PHE A 1 214 ? 9.387 -8.212 0.741 1.00 95.62 214 PHE A CA 1
ATOM 1671 C C . PHE A 1 214 ? 8.363 -7.295 1.420 1.00 95.62 214 PHE A C 1
ATOM 1673 O O . PHE A 1 214 ? 7.165 -7.423 1.180 1.00 95.62 214 PHE A O 1
ATOM 1680 N N . PHE A 1 215 ? 8.807 -6.344 2.244 1.00 94.75 215 PHE A N 1
ATOM 1681 C CA . PHE A 1 215 ? 7.914 -5.492 3.030 1.00 94.75 215 PHE A CA 1
ATOM 1682 C C . PHE A 1 215 ? 7.302 -4.377 2.179 1.00 94.75 215 PHE A C 1
ATOM 1684 O O . PHE A 1 215 ? 6.105 -4.119 2.285 1.00 94.75 215 PHE A O 1
ATOM 1691 N N . LEU A 1 216 ? 8.081 -3.749 1.292 1.00 96.81 216 LEU A N 1
ATOM 1692 C CA . LEU A 1 216 ? 7.542 -2.729 0.383 1.00 96.81 216 LEU A CA 1
ATOM 1693 C C . LEU A 1 216 ? 6.549 -3.325 -0.623 1.00 96.81 216 LEU A C 1
ATOM 1695 O O . LEU A 1 216 ? 5.554 -2.682 -0.954 1.00 96.81 216 LEU A O 1
ATOM 1699 N N . MET A 1 217 ? 6.749 -4.573 -1.056 1.00 97.88 217 MET A N 1
ATOM 1700 C CA . MET A 1 217 ? 5.765 -5.272 -1.888 1.00 97.88 217 MET A CA 1
ATOM 1701 C C . MET A 1 217 ? 4.423 -5.481 -1.165 1.00 97.88 217 MET A C 1
ATOM 1703 O O . MET A 1 217 ? 3.373 -5.417 -1.807 1.00 97.88 217 MET A O 1
ATOM 1707 N N . HIS A 1 218 ? 4.409 -5.655 0.163 1.00 97.56 218 HIS A N 1
ATOM 1708 C CA . HIS A 1 218 ? 3.148 -5.725 0.914 1.00 97.56 218 HIS A CA 1
ATOM 1709 C C . HIS A 1 218 ? 2.362 -4.411 0.849 1.00 97.56 218 HIS A C 1
ATOM 1711 O O . HIS A 1 218 ? 1.133 -4.445 0.823 1.00 97.56 218 HIS A O 1
ATOM 1717 N N . LEU A 1 219 ? 3.026 -3.253 0.739 1.00 98.00 219 LEU A N 1
ATOM 1718 C CA . LEU A 1 219 ? 2.339 -1.981 0.481 1.00 98.00 219 LEU A CA 1
ATOM 1719 C C . LEU A 1 219 ? 1.669 -1.986 -0.898 1.00 98.00 219 LEU A C 1
ATOM 1721 O O . LEU A 1 219 ? 0.489 -1.670 -1.007 1.00 98.00 219 LEU A O 1
ATOM 1725 N N . LEU A 1 220 ? 2.396 -2.399 -1.941 1.00 98.38 220 LEU A N 1
ATOM 1726 C CA . LEU A 1 220 ? 1.862 -2.504 -3.304 1.00 98.38 220 LEU A CA 1
ATOM 1727 C C . LEU A 1 220 ? 0.672 -3.472 -3.392 1.00 98.38 220 LEU A C 1
ATOM 1729 O O . LEU A 1 220 ? -0.325 -3.191 -4.049 1.00 98.38 220 LEU A O 1
ATOM 1733 N N . THR A 1 221 ? 0.782 -4.641 -2.767 1.00 98.31 221 THR A N 1
ATOM 1734 C CA . THR A 1 221 ? -0.263 -5.667 -2.861 1.00 98.31 221 THR A CA 1
ATOM 1735 C C . THR A 1 221 ? -1.462 -5.347 -1.986 1.00 98.31 221 THR A C 1
ATOM 1737 O O . THR A 1 221 ? -2.592 -5.582 -2.404 1.00 98.31 221 THR A O 1
ATOM 1740 N N . SER A 1 222 ? -1.248 -4.770 -0.801 1.00 98.31 222 SER A N 1
ATOM 1741 C CA . SER A 1 222 ? -2.349 -4.355 0.070 1.00 98.31 222 SER A CA 1
ATOM 1742 C C . SER A 1 222 ? -3.135 -3.176 -0.504 1.00 98.31 222 SER A C 1
ATOM 1744 O O . SER A 1 222 ? -4.351 -3.139 -0.328 1.00 98.31 222 SER A O 1
ATOM 1746 N N . SER A 1 223 ? -2.516 -2.249 -1.251 1.00 98.44 223 SER A N 1
ATOM 1747 C CA . SER A 1 223 ? -3.261 -1.108 -1.812 1.00 98.44 223 SER A CA 1
ATOM 1748 C C . SER A 1 223 ? -4.365 -1.540 -2.776 1.00 98.44 223 SER A C 1
ATOM 1750 O O . SER A 1 223 ? -5.314 -0.788 -2.990 1.00 98.44 223 SER A O 1
ATOM 1752 N N . LEU A 1 224 ? -4.290 -2.762 -3.318 1.00 98.12 224 LEU A N 1
ATOM 1753 C CA . LEU A 1 224 ? -5.320 -3.340 -4.179 1.00 98.12 224 LEU A CA 1
ATOM 1754 C C . LEU A 1 224 ? -6.667 -3.501 -3.455 1.00 98.12 224 LEU A C 1
ATOM 1756 O O . LEU A 1 224 ? -7.711 -3.434 -4.093 1.00 98.12 224 LEU A O 1
ATOM 1760 N N . PHE A 1 225 ? -6.660 -3.668 -2.129 1.00 98.56 225 PHE A N 1
ATOM 1761 C CA . PHE A 1 225 ? -7.881 -3.854 -1.340 1.00 98.56 225 PHE A CA 1
ATOM 1762 C C . PHE A 1 225 ? -8.498 -2.552 -0.827 1.00 98.56 225 PHE A C 1
ATOM 1764 O O . PHE A 1 225 ? -9.589 -2.597 -0.256 1.00 98.56 225 PHE A O 1
ATOM 1771 N N . LEU A 1 226 ? -7.845 -1.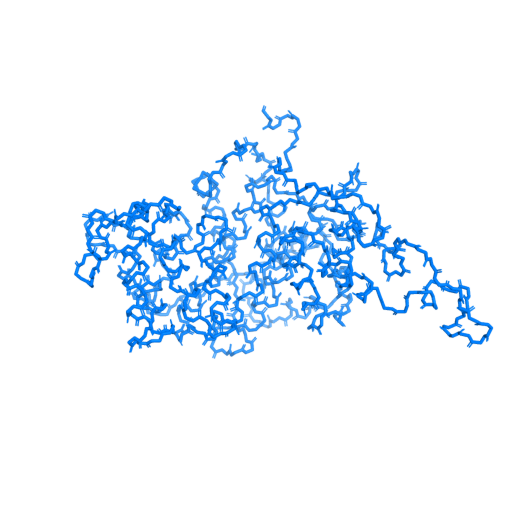398 -1.023 1.00 98.44 226 LEU A N 1
ATOM 1772 C CA . LEU A 1 226 ? -8.391 -0.109 -0.589 1.00 98.44 226 LEU A CA 1
ATOM 1773 C C . LEU A 1 226 ? -9.808 0.139 -1.136 1.00 98.44 226 LEU A C 1
ATOM 1775 O O . LEU A 1 226 ? -10.676 0.425 -0.311 1.00 98.44 226 LEU A O 1
ATOM 1779 N N . PRO A 1 227 ? -10.105 -0.030 -2.447 1.00 97.75 227 PRO A N 1
ATOM 1780 C CA . PRO A 1 227 ? -11.465 0.147 -2.962 1.00 97.75 227 PRO A CA 1
ATOM 1781 C C . PRO A 1 227 ? -12.492 -0.744 -2.253 1.00 97.75 227 PRO A C 1
ATOM 1783 O O . PRO A 1 227 ? -13.521 -0.256 -1.790 1.00 97.75 227 PRO A O 1
ATOM 1786 N N . SER A 1 228 ? -12.195 -2.040 -2.114 1.00 98.25 228 SER A N 1
ATOM 1787 C CA . SER A 1 228 ? -13.107 -3.023 -1.518 1.00 98.25 228 SER A CA 1
ATOM 1788 C C . SER A 1 228 ? -13.384 -2.734 -0.042 1.00 98.25 228 SER A C 1
ATOM 1790 O O . SER A 1 228 ? -14.523 -2.842 0.413 1.00 98.25 228 SER A O 1
ATOM 1792 N N . LEU A 1 229 ? -12.365 -2.327 0.717 1.00 98.44 229 LEU A N 1
ATOM 1793 C CA . LEU A 1 229 ? -12.514 -1.982 2.131 1.00 98.44 229 LEU A CA 1
ATOM 1794 C C . LEU A 1 229 ? -13.217 -0.633 2.327 1.00 98.44 229 LEU A C 1
ATOM 1796 O O . LEU A 1 229 ? -14.058 -0.511 3.215 1.00 98.44 229 LEU A O 1
ATOM 1800 N N . LEU A 1 230 ? -12.942 0.361 1.478 1.00 97.50 230 LEU A N 1
ATOM 1801 C CA . LEU A 1 230 ? -13.636 1.654 1.503 1.00 97.50 230 LEU A CA 1
ATOM 1802 C C . LEU A 1 230 ? -15.120 1.515 1.144 1.00 97.50 230 LEU A C 1
ATOM 1804 O O . LEU A 1 230 ? -15.958 2.155 1.779 1.00 97.50 230 LEU A O 1
ATOM 1808 N N . ALA A 1 231 ? -15.459 0.630 0.202 1.00 96.69 231 ALA A N 1
ATOM 1809 C CA . ALA A 1 231 ? -16.845 0.289 -0.119 1.00 96.69 231 ALA A CA 1
ATOM 1810 C C . ALA A 1 231 ? -17.585 -0.354 1.072 1.00 96.69 231 ALA A C 1
ATOM 1812 O O . ALA A 1 231 ? -18.786 -0.151 1.227 1.00 96.69 231 ALA A O 1
ATOM 1813 N N . ASN A 1 232 ? -16.860 -1.064 1.945 1.00 97.69 232 ASN A N 1
ATOM 1814 C CA . ASN A 1 232 ? -17.366 -1.644 3.196 1.00 97.69 232 ASN A CA 1
ATOM 1815 C C . ASN A 1 232 ? -17.092 -0.755 4.426 1.00 97.69 232 ASN A C 1
ATOM 1817 O O . ASN A 1 232 ? -17.137 -1.219 5.559 1.00 97.69 232 ASN A O 1
ATOM 1821 N N . THR A 1 233 ? -16.794 0.530 4.234 1.00 96.00 233 THR A N 1
ATOM 1822 C CA . THR A 1 233 ? -16.646 1.505 5.323 1.00 96.00 233 THR A CA 1
ATOM 1823 C C . THR A 1 233 ? -17.672 2.604 5.090 1.00 96.00 233 THR A C 1
ATOM 1825 O O . THR A 1 233 ? -17.554 3.360 4.129 1.00 96.00 233 THR A O 1
ATOM 1828 N N . SER A 1 234 ? -18.724 2.679 5.903 1.00 90.88 234 SER A N 1
ATOM 1829 C CA . SER A 1 234 ? -19.894 3.507 5.575 1.00 90.88 234 SER A CA 1
ATOM 1830 C C . SER A 1 234 ? -19.712 4.979 5.933 1.00 90.88 234 SER A C 1
ATOM 1832 O O . SER A 1 234 ? -20.225 5.850 5.230 1.00 90.88 234 SER A O 1
ATOM 1834 N N . LYS A 1 235 ? -18.973 5.293 7.001 1.00 91.94 235 LYS A N 1
ATOM 1835 C CA . LYS A 1 235 ? -18.809 6.681 7.446 1.00 91.94 235 LYS A CA 1
ATOM 1836 C C . LYS A 1 235 ? -17.661 7.358 6.707 1.00 91.94 235 LYS A C 1
ATOM 1838 O O . LYS A 1 235 ? -16.530 6.872 6.719 1.00 91.94 235 LYS A O 1
ATOM 1843 N N . PHE A 1 236 ? -17.907 8.556 6.170 1.00 89.12 236 PHE A N 1
ATOM 1844 C CA . PHE A 1 236 ? -16.854 9.386 5.569 1.00 89.12 236 PHE A CA 1
ATOM 1845 C C . PHE A 1 236 ? -15.690 9.644 6.533 1.00 89.12 236 PHE A C 1
ATOM 1847 O O . PHE A 1 236 ? -14.532 9.600 6.138 1.00 89.12 236 PHE A O 1
ATOM 1854 N N . SER A 1 237 ? -15.966 9.841 7.822 1.00 88.88 237 SER A N 1
ATOM 1855 C CA . SER A 1 237 ? -14.924 9.994 8.840 1.00 88.88 237 SER A CA 1
ATOM 1856 C C . SER A 1 237 ? -14.063 8.740 9.020 1.00 88.88 237 SER A C 1
ATOM 1858 O O . SER A 1 237 ? -12.840 8.862 9.093 1.00 88.88 237 SER A O 1
ATOM 1860 N N . SER A 1 238 ? -14.671 7.550 9.034 1.00 93.69 238 SER A N 1
ATOM 1861 C CA . SER A 1 238 ? -13.964 6.264 9.093 1.00 93.69 238 SER A CA 1
ATOM 1862 C C . SER A 1 238 ? -13.108 6.054 7.841 1.00 93.69 238 SER A C 1
ATOM 1864 O O . SER A 1 238 ? -11.933 5.718 7.960 1.00 93.69 238 SER A O 1
ATOM 1866 N N . ARG A 1 239 ? -13.630 6.374 6.646 1.00 94.06 239 ARG A N 1
ATOM 1867 C CA . ARG A 1 239 ? -12.847 6.375 5.394 1.00 94.06 239 ARG A CA 1
ATOM 1868 C C . ARG A 1 239 ? -11.650 7.327 5.462 1.00 94.06 239 ARG A C 1
ATOM 1870 O O . ARG A 1 239 ? -10.563 6.976 5.011 1.00 94.06 239 ARG A O 1
ATOM 1877 N N . ARG A 1 240 ? -11.816 8.510 6.070 1.00 92.94 240 ARG A N 1
ATOM 1878 C CA . ARG A 1 240 ? -10.729 9.495 6.249 1.00 92.94 240 ARG A CA 1
ATOM 1879 C C . ARG A 1 240 ? -9.612 8.909 7.072 1.00 92.94 240 ARG A C 1
ATOM 1881 O O . ARG A 1 240 ? -8.449 8.951 6.685 1.00 92.94 240 ARG A O 1
ATOM 1888 N N . LEU A 1 241 ? -10.006 8.433 8.246 1.00 93.19 241 LEU A N 1
ATOM 1889 C CA . LEU A 1 241 ? -9.127 7.865 9.238 1.00 93.19 241 LEU A CA 1
ATOM 1890 C C . LEU A 1 241 ? -8.365 6.699 8.612 1.00 93.19 241 LEU A C 1
ATOM 1892 O O . LEU A 1 241 ? -7.144 6.652 8.702 1.00 93.19 241 LEU A O 1
ATOM 1896 N N . PHE A 1 242 ? -9.075 5.840 7.886 1.00 95.75 242 PHE A N 1
ATOM 1897 C CA . PHE A 1 242 ? -8.500 4.710 7.183 1.00 95.75 242 PHE A CA 1
ATOM 1898 C C . PHE A 1 242 ? -7.422 5.114 6.172 1.00 95.75 242 PHE A C 1
ATOM 1900 O O . PHE A 1 242 ? -6.306 4.602 6.246 1.00 95.75 242 PHE A O 1
ATOM 1907 N N . LEU A 1 243 ? -7.718 6.060 5.276 1.00 96.44 243 LEU A N 1
ATOM 1908 C CA . LEU A 1 243 ? -6.772 6.536 4.262 1.00 96.44 243 LEU A CA 1
ATOM 1909 C C . LEU A 1 243 ? -5.528 7.184 4.889 1.00 96.44 243 LEU A C 1
ATOM 1911 O O . LEU A 1 243 ? -4.408 6.887 4.475 1.00 96.44 243 LEU A O 1
ATOM 1915 N N . LEU A 1 244 ? -5.696 8.022 5.919 1.00 95.19 244 LEU A N 1
ATOM 1916 C CA . LEU A 1 244 ? -4.568 8.644 6.624 1.00 95.19 244 LEU A CA 1
ATOM 1917 C C . LEU A 1 244 ? -3.703 7.615 7.352 1.00 95.19 244 LEU A C 1
ATOM 1919 O O . LEU A 1 244 ? -2.474 7.675 7.279 1.00 95.19 244 LEU A O 1
ATOM 1923 N N . THR A 1 245 ? -4.329 6.659 8.041 1.00 95.94 245 THR A N 1
ATOM 1924 C CA . THR A 1 245 ? -3.617 5.569 8.711 1.00 95.94 245 THR A CA 1
ATOM 1925 C C . THR A 1 245 ? -2.873 4.712 7.692 1.00 95.94 245 THR A C 1
ATOM 1927 O O . THR A 1 245 ? -1.698 4.430 7.899 1.00 95.94 245 THR A O 1
ATOM 1930 N N . TYR A 1 246 ? -3.500 4.359 6.568 1.00 98.00 246 TYR A N 1
ATOM 1931 C CA . TYR A 1 246 ? -2.854 3.587 5.510 1.00 98.00 246 TYR A CA 1
ATOM 1932 C C . TYR A 1 246 ? -1.654 4.334 4.911 1.00 98.00 246 TYR A C 1
ATOM 1934 O O . TYR A 1 246 ? -0.575 3.758 4.788 1.00 98.00 246 TYR A O 1
ATOM 1942 N N . PHE A 1 247 ? -1.785 5.633 4.621 1.00 97.69 247 PHE A N 1
ATOM 1943 C CA . PHE A 1 247 ? -0.663 6.415 4.098 1.00 97.69 247 PHE A CA 1
ATOM 1944 C C . PHE A 1 247 ? 0.480 6.549 5.118 1.00 97.69 247 PHE A C 1
ATOM 1946 O O . PHE A 1 247 ? 1.654 6.429 4.767 1.00 97.69 247 PHE A O 1
ATOM 1953 N N . THR A 1 248 ? 0.143 6.715 6.401 1.00 96.88 248 THR A N 1
ATOM 1954 C CA . THR A 1 248 ? 1.121 6.687 7.500 1.00 96.88 248 THR A CA 1
ATOM 1955 C C . THR A 1 248 ? 1.858 5.348 7.533 1.00 96.88 248 THR A C 1
ATOM 1957 O O . THR A 1 248 ? 3.083 5.341 7.634 1.00 96.88 248 THR A O 1
ATOM 1960 N N . THR A 1 249 ? 1.145 4.225 7.382 1.00 96.56 249 THR A N 1
ATOM 1961 C CA . THR A 1 249 ? 1.735 2.880 7.284 1.00 96.56 249 THR A CA 1
ATOM 1962 C C . THR A 1 249 ? 2.687 2.776 6.095 1.00 96.56 249 THR A C 1
ATOM 1964 O O . THR A 1 249 ? 3.813 2.311 6.267 1.00 96.56 249 THR A O 1
ATOM 1967 N N . SER A 1 250 ? 2.286 3.258 4.913 1.00 97.94 250 SER A N 1
ATOM 1968 C CA . SER A 1 250 ? 3.141 3.270 3.720 1.00 97.94 250 SER A CA 1
ATOM 1969 C C . SER A 1 250 ? 4.450 4.019 3.954 1.00 97.94 250 SER A C 1
ATOM 1971 O O . SER A 1 250 ? 5.524 3.487 3.671 1.00 97.94 250 SER A O 1
ATOM 1973 N N . LEU A 1 251 ? 4.382 5.230 4.515 1.00 97.12 251 LEU A N 1
ATOM 1974 C CA . LEU A 1 251 ? 5.575 6.020 4.814 1.00 97.12 251 LEU A CA 1
ATOM 1975 C C . LEU A 1 251 ? 6.416 5.386 5.926 1.00 97.12 251 LEU A C 1
ATOM 1977 O O . LEU A 1 251 ? 7.637 5.369 5.819 1.00 97.12 251 LEU A O 1
ATOM 1981 N N . ALA A 1 252 ? 5.798 4.815 6.961 1.00 94.94 252 ALA A N 1
ATOM 1982 C CA . ALA A 1 252 ? 6.521 4.144 8.036 1.00 94.94 252 ALA A CA 1
ATOM 1983 C C . ALA A 1 252 ? 7.297 2.922 7.524 1.00 94.94 252 ALA A C 1
ATOM 1985 O O . ALA A 1 252 ? 8.486 2.799 7.807 1.00 94.94 252 ALA A O 1
ATOM 1986 N N . TYR A 1 253 ? 6.684 2.059 6.710 1.00 94.06 253 TYR A N 1
ATOM 1987 C CA . TYR A 1 253 ? 7.414 0.962 6.074 1.00 94.06 253 TYR A CA 1
ATOM 1988 C C . TYR A 1 253 ? 8.506 1.496 5.146 1.00 94.06 253 TYR A C 1
ATOM 1990 O O . TYR A 1 253 ? 9.649 1.077 5.270 1.00 94.06 253 TYR A O 1
ATOM 1998 N N . TYR A 1 254 ? 8.211 2.472 4.287 1.00 95.38 254 TYR A N 1
ATOM 1999 C CA . TYR A 1 254 ? 9.208 3.078 3.402 1.00 95.38 254 TYR A CA 1
ATOM 2000 C C . TYR A 1 254 ? 10.449 3.599 4.149 1.00 95.38 254 TYR A C 1
ATOM 2002 O O . TYR A 1 254 ? 11.579 3.268 3.777 1.00 95.38 254 TYR A O 1
ATOM 2010 N N . LEU A 1 255 ? 10.255 4.347 5.241 1.00 93.81 255 LEU A N 1
ATOM 2011 C CA . LEU A 1 255 ? 11.351 4.797 6.098 1.00 93.81 255 LEU A CA 1
ATOM 2012 C C . LEU A 1 255 ? 12.032 3.619 6.798 1.00 93.81 255 LEU A C 1
ATOM 2014 O O . LEU A 1 255 ? 13.253 3.534 6.788 1.00 93.81 255 LEU A O 1
ATOM 2018 N N . GLY A 1 256 ? 11.269 2.665 7.330 1.00 91.06 256 GLY A N 1
ATOM 2019 C CA . GLY A 1 256 ? 11.795 1.464 7.984 1.00 91.06 256 GLY A CA 1
ATOM 2020 C C . GLY A 1 256 ? 12.583 0.527 7.086 1.00 91.06 256 GLY A C 1
ATOM 2021 O O . GLY A 1 256 ? 13.311 -0.326 7.587 1.00 91.06 256 GLY A O 1
ATOM 2022 N N . ARG A 1 257 ? 12.477 0.691 5.768 1.00 91.06 257 ARG A N 1
ATOM 2023 C CA . ARG A 1 257 ? 13.313 -0.005 4.791 1.00 91.06 257 ARG A CA 1
ATOM 2024 C C . ARG A 1 257 ? 14.496 0.837 4.316 1.00 91.06 257 ARG A C 1
ATOM 2026 O O . ARG A 1 257 ? 15.158 0.416 3.385 1.00 91.06 257 ARG A O 1
ATOM 2033 N N . GLY A 1 258 ? 14.793 1.981 4.928 1.00 90.69 258 GLY A N 1
ATOM 2034 C CA . GLY A 1 258 ? 15.964 2.805 4.594 1.00 90.69 258 GLY A CA 1
ATOM 2035 C C . GLY A 1 258 ? 15.692 3.931 3.596 1.00 90.69 258 GLY A C 1
ATOM 2036 O O . GLY A 1 258 ? 16.634 4.573 3.143 1.00 90.69 258 GLY A O 1
ATOM 2037 N N . ARG A 1 259 ? 14.419 4.209 3.266 1.00 92.62 259 ARG A N 1
ATOM 2038 C CA . ARG A 1 259 ? 14.015 5.329 2.394 1.00 92.62 259 ARG A CA 1
ATOM 2039 C C . ARG A 1 259 ? 14.803 5.356 1.065 1.00 92.62 259 ARG A C 1
ATOM 2041 O O . ARG A 1 259 ? 15.491 6.345 0.787 1.00 92.62 259 ARG A O 1
ATOM 2048 N N . PRO A 1 260 ? 14.746 4.287 0.244 1.00 92.12 260 PRO A N 1
ATOM 2049 C CA . PRO A 1 260 ? 15.413 4.295 -1.056 1.00 92.12 260 PRO A CA 1
ATOM 2050 C C . PRO A 1 260 ? 14.912 5.467 -1.896 1.00 92.12 260 PRO A C 1
ATOM 2052 O O . PRO A 1 260 ? 13.709 5.612 -2.075 1.00 92.12 260 PRO A O 1
ATOM 2055 N N . LYS A 1 261 ? 15.818 6.298 -2.418 1.00 92.56 261 LYS A N 1
ATOM 2056 C CA . LYS A 1 261 ? 15.463 7.528 -3.140 1.00 92.56 261 LYS A CA 1
ATOM 2057 C C . LYS A 1 261 ? 15.020 7.218 -4.577 1.00 92.56 261 LYS A C 1
ATOM 2059 O O . LYS A 1 261 ? 15.882 6.913 -5.405 1.00 92.56 261 LYS A O 1
ATOM 2064 N N . PRO A 1 262 ? 13.720 7.312 -4.916 1.00 93.75 262 PRO A N 1
ATOM 2065 C CA . PRO A 1 262 ? 13.251 6.989 -6.256 1.00 93.75 262 PRO A CA 1
ATOM 2066 C C . PRO A 1 262 ? 13.740 8.038 -7.261 1.00 93.75 262 PRO A C 1
ATOM 2068 O O . PRO A 1 262 ? 13.592 9.237 -7.035 1.00 93.75 262 PRO A O 1
ATOM 2071 N N . ASN A 1 263 ? 14.282 7.588 -8.393 1.00 94.38 263 ASN A N 1
ATOM 2072 C CA . ASN A 1 263 ? 14.681 8.446 -9.509 1.00 94.38 263 ASN A CA 1
ATOM 2073 C C . ASN A 1 263 ? 13.883 8.052 -10.753 1.00 94.38 263 ASN A C 1
ATOM 2075 O O . ASN A 1 263 ? 14.282 7.149 -11.490 1.00 94.38 263 ASN A O 1
ATOM 2079 N N . LEU A 1 264 ? 12.760 8.734 -10.995 1.00 96.19 264 LEU A N 1
ATOM 2080 C CA . LEU A 1 264 ? 11.858 8.384 -12.094 1.00 96.19 264 LEU A CA 1
ATOM 2081 C C . LEU A 1 264 ? 12.537 8.526 -13.463 1.00 96.19 264 LEU A C 1
ATOM 2083 O O . LEU A 1 264 ? 12.404 7.636 -14.298 1.00 96.19 264 LEU A O 1
ATOM 2087 N N . ARG A 1 265 ? 13.340 9.579 -13.682 1.00 95.25 265 ARG A N 1
ATOM 2088 C CA . ARG A 1 265 ? 14.092 9.765 -14.942 1.00 95.25 265 ARG A CA 1
ATOM 2089 C C . ARG A 1 265 ? 15.026 8.589 -15.216 1.00 95.25 265 ARG A C 1
ATOM 2091 O O . ARG A 1 265 ? 15.032 8.040 -16.314 1.00 95.25 265 ARG A O 1
ATOM 2098 N N . GLY A 1 266 ? 15.813 8.209 -14.208 1.00 94.69 266 GLY A N 1
ATOM 2099 C CA . GLY A 1 266 ? 16.729 7.074 -14.294 1.00 94.69 266 GLY A CA 1
ATOM 2100 C C . GLY A 1 266 ? 15.989 5.760 -14.530 1.00 94.69 266 GLY A C 1
ATOM 2101 O O . GLY A 1 266 ? 16.382 4.991 -15.401 1.00 94.69 266 GLY A O 1
ATOM 2102 N N . PHE A 1 267 ? 14.882 5.547 -13.818 1.00 96.25 267 PHE A N 1
ATOM 2103 C CA . PHE A 1 267 ? 14.045 4.360 -13.941 1.00 96.25 267 PHE A CA 1
ATOM 2104 C C . PHE A 1 267 ? 13.480 4.170 -15.349 1.00 96.25 267 PHE A C 1
ATOM 2106 O O . PHE A 1 267 ? 13.658 3.100 -15.928 1.00 96.25 267 PHE A O 1
ATOM 2113 N N . TYR A 1 268 ? 12.841 5.188 -15.936 1.00 95.69 268 TYR A N 1
ATOM 2114 C CA . TYR A 1 268 ? 12.278 5.067 -17.287 1.00 95.69 268 TYR A CA 1
ATOM 2115 C C . TYR A 1 268 ? 13.368 4.803 -18.331 1.00 95.69 268 TYR A C 1
ATOM 2117 O O . TYR A 1 268 ? 13.231 3.878 -19.134 1.00 95.69 268 TYR A O 1
ATOM 2125 N N . ASN A 1 269 ? 14.489 5.528 -18.255 1.00 93.81 269 ASN A N 1
ATOM 2126 C CA . ASN A 1 269 ? 15.636 5.304 -19.138 1.00 93.81 269 ASN A CA 1
ATOM 2127 C C . ASN A 1 269 ? 16.218 3.887 -18.982 1.00 93.81 269 ASN A C 1
ATOM 2129 O O . ASN A 1 269 ? 16.567 3.246 -19.971 1.00 93.81 269 ASN A O 1
ATOM 2133 N N . GLY A 1 270 ? 16.309 3.387 -17.747 1.00 93.25 270 GLY A N 1
ATOM 2134 C CA . GLY A 1 270 ? 16.882 2.081 -17.423 1.00 93.25 270 GLY A CA 1
ATOM 2135 C C . GLY A 1 270 ? 15.991 0.891 -17.775 1.00 93.25 270 GLY A C 1
ATOM 2136 O O . GLY A 1 270 ? 16.489 -0.225 -17.889 1.00 93.25 270 GLY A O 1
ATOM 2137 N N . THR A 1 271 ? 14.690 1.101 -17.990 1.00 94.25 271 THR A N 1
ATOM 2138 C CA . THR A 1 271 ? 13.706 0.012 -18.144 1.00 94.25 271 THR A CA 1
ATOM 2139 C C . THR A 1 271 ? 13.027 -0.032 -19.513 1.00 94.25 271 THR A C 1
ATOM 2141 O O . THR A 1 271 ? 12.154 -0.868 -19.722 1.00 94.25 271 THR A O 1
ATOM 2144 N N . GLU A 1 272 ? 13.417 0.821 -20.468 1.00 90.75 272 GLU A N 1
ATOM 2145 C CA . GLU A 1 272 ? 12.781 0.896 -21.800 1.00 90.75 272 GLU A CA 1
ATOM 2146 C C . GLU A 1 272 ? 12.774 -0.455 -22.529 1.00 90.75 272 GLU A C 1
ATOM 2148 O O . GLU A 1 272 ? 11.784 -0.866 -23.130 1.00 90.75 272 GLU A O 1
ATOM 2153 N N . HIS A 1 273 ? 13.872 -1.196 -22.395 1.00 87.31 273 HIS A N 1
ATOM 2154 C CA . HIS A 1 273 ? 14.055 -2.505 -23.009 1.00 87.31 273 HIS A CA 1
ATOM 2155 C C . HIS A 1 273 ? 13.085 -3.585 -22.491 1.00 87.31 273 HIS A C 1
ATOM 2157 O O . HIS A 1 273 ? 12.930 -4.611 -23.152 1.00 87.31 273 HIS A O 1
ATOM 2163 N N . LEU A 1 274 ? 12.436 -3.376 -21.337 1.00 88.62 274 LEU A N 1
ATOM 2164 C CA . LEU A 1 274 ? 11.514 -4.339 -20.722 1.00 88.62 274 LEU A CA 1
ATOM 2165 C C . LEU A 1 274 ? 10.119 -4.327 -21.353 1.00 88.62 274 LEU A C 1
ATOM 2167 O O . LEU A 1 274 ? 9.358 -5.269 -21.158 1.00 88.62 274 LEU A O 1
ATOM 2171 N N . LEU A 1 275 ? 9.758 -3.286 -22.109 1.00 87.06 275 LEU A N 1
ATOM 2172 C CA . LEU A 1 275 ? 8.388 -3.134 -22.606 1.00 87.06 275 LEU A CA 1
ATOM 2173 C C . LEU A 1 275 ? 7.991 -4.175 -23.655 1.00 87.06 275 LEU A C 1
ATOM 2175 O O . LEU A 1 275 ? 6.799 -4.427 -23.819 1.00 87.06 275 LEU A O 1
ATOM 2179 N N . HIS A 1 276 ? 8.956 -4.774 -24.358 1.00 84.19 276 HIS A N 1
ATOM 2180 C CA . HIS A 1 276 ? 8.698 -5.631 -25.525 1.00 84.19 276 HIS A CA 1
ATOM 2181 C C . HIS A 1 276 ? 9.532 -6.921 -25.547 1.00 84.19 276 HIS A C 1
ATOM 2183 O O . HIS A 1 276 ? 9.607 -7.599 -26.574 1.00 84.19 276 HIS A O 1
ATOM 2189 N N . ARG A 1 277 ? 10.192 -7.264 -24.436 1.00 82.31 277 ARG A N 1
ATOM 2190 C CA . ARG A 1 277 ? 11.107 -8.409 -24.364 1.00 82.31 277 ARG A CA 1
ATOM 2191 C C . ARG A 1 277 ? 10.821 -9.258 -23.140 1.00 82.31 277 ARG A C 1
ATOM 2193 O O . ARG A 1 277 ? 10.942 -8.779 -22.018 1.00 82.31 277 ARG A O 1
ATOM 2200 N N . VAL A 1 278 ? 10.509 -10.523 -23.390 1.00 86.25 278 VAL A N 1
ATOM 2201 C CA . VAL A 1 278 ? 10.384 -11.571 -22.374 1.00 86.25 278 VAL A CA 1
ATOM 2202 C C . VAL A 1 278 ? 11.409 -12.677 -22.646 1.00 86.25 278 VAL A C 1
ATOM 2204 O O . VAL A 1 278 ? 11.757 -12.893 -23.814 1.00 86.25 278 VAL A O 1
ATOM 2207 N N . PRO A 1 279 ? 11.941 -13.345 -21.608 1.00 85.06 279 PRO A N 1
ATOM 2208 C CA . PRO A 1 279 ? 12.740 -14.559 -21.772 1.00 85.06 279 PRO A CA 1
ATOM 2209 C C . PRO A 1 279 ? 11.931 -15.701 -22.405 1.00 85.06 279 PRO A C 1
ATOM 2211 O O . PRO A 1 279 ? 10.706 -15.652 -22.431 1.00 85.06 279 PRO A O 1
ATOM 2214 N N . GLY A 1 280 ? 12.625 -16.730 -22.898 1.00 77.94 280 GLY A N 1
ATOM 2215 C CA . GLY A 1 280 ? 12.006 -17.936 -23.459 1.00 77.94 280 GLY A CA 1
ATOM 2216 C C . GLY A 1 280 ? 12.194 -18.107 -24.973 1.00 77.94 280 GLY A C 1
ATOM 2217 O O . GLY A 1 280 ? 12.832 -17.277 -25.637 1.00 77.94 280 GLY A O 1
ATOM 2218 N N . PRO A 1 281 ? 11.693 -19.218 -25.546 1.00 70.69 281 PRO A N 1
ATOM 2219 C CA . PRO A 1 281 ? 11.751 -19.469 -26.979 1.00 70.69 281 PRO A CA 1
ATOM 2220 C C . PRO A 1 281 ? 10.902 -18.432 -27.724 1.00 70.69 281 PRO A C 1
ATOM 2222 O O . PRO A 1 281 ? 9.679 -18.513 -27.783 1.00 70.69 281 PRO A O 1
ATOM 2225 N N . GLY A 1 282 ? 11.572 -17.432 -28.299 1.00 73.94 282 GLY A N 1
ATOM 2226 C CA . GLY A 1 282 ? 10.906 -16.358 -29.024 1.00 73.94 282 GLY A CA 1
ATOM 2227 C C . GLY A 1 282 ? 10.090 -16.867 -30.213 1.00 73.94 282 GLY A C 1
ATOM 2228 O O . GLY A 1 282 ? 10.453 -17.833 -30.888 1.00 73.94 282 GLY A O 1
ATOM 2229 N N . VAL A 1 283 ? 9.005 -16.165 -30.526 1.00 83.25 283 VAL A N 1
ATOM 2230 C CA . VAL A 1 283 ? 8.241 -16.422 -31.750 1.00 83.25 283 VAL A CA 1
ATOM 2231 C C . VAL A 1 283 ? 9.013 -15.942 -32.984 1.00 83.25 283 VAL A C 1
ATOM 2233 O O . VAL A 1 283 ? 9.816 -15.005 -32.923 1.00 83.25 283 VAL A O 1
ATOM 2236 N N . SER A 1 284 ? 8.754 -16.579 -34.128 1.00 89.06 284 SER A N 1
ATOM 2237 C CA . SER A 1 284 ? 9.267 -16.163 -35.440 1.00 89.06 284 SER A CA 1
ATOM 2238 C C . SER A 1 284 ? 8.111 -15.637 -36.296 1.00 89.06 284 SER A C 1
ATOM 2240 O O . SER A 1 284 ? 7.430 -16.441 -36.936 1.00 89.06 284 SER A O 1
ATOM 2242 N N . PRO A 1 285 ? 7.841 -14.315 -36.296 1.00 91.56 285 PRO A N 1
ATOM 2243 C CA . PRO A 1 285 ? 6.734 -13.751 -37.060 1.00 91.56 285 PRO A CA 1
ATOM 2244 C C . PRO A 1 285 ? 6.887 -14.014 -38.564 1.00 91.56 285 PRO A C 1
ATOM 2246 O O . PRO A 1 285 ? 7.973 -13.868 -39.129 1.00 91.56 285 PRO A O 1
ATOM 2249 N N . ALA A 1 286 ? 5.791 -14.390 -39.222 1.00 94.19 286 ALA A N 1
ATOM 2250 C CA . ALA A 1 286 ? 5.774 -14.647 -40.660 1.00 94.19 286 ALA A CA 1
ATOM 2251 C C . ALA A 1 286 ? 5.945 -13.350 -41.485 1.00 94.19 286 ALA A C 1
ATOM 2253 O O . ALA A 1 286 ? 5.618 -12.259 -41.000 1.00 94.19 286 ALA A O 1
ATOM 2254 N N . PRO A 1 287 ? 6.390 -13.443 -42.756 1.00 93.75 287 PRO A N 1
ATOM 2255 C CA . PRO A 1 287 ? 6.331 -12.318 -43.686 1.00 93.75 287 PRO A CA 1
ATOM 2256 C C . PRO A 1 287 ? 4.912 -11.729 -43.746 1.00 93.75 287 PRO A C 1
ATOM 2258 O O . PRO A 1 287 ? 3.951 -12.450 -44.002 1.00 93.75 287 PRO A O 1
ATOM 2261 N N . GLY A 1 288 ? 4.780 -10.424 -43.487 1.00 92.94 288 GLY A N 1
ATOM 2262 C CA . GLY A 1 288 ? 3.491 -9.719 -43.424 1.00 92.94 288 GLY A CA 1
ATOM 2263 C C . GLY A 1 288 ? 2.983 -9.400 -42.011 1.00 92.94 288 GLY A C 1
ATOM 2264 O O . GLY A 1 288 ? 2.016 -8.653 -41.884 1.00 92.94 288 GLY A O 1
ATOM 2265 N N . ALA A 1 289 ? 3.634 -9.898 -40.954 1.00 93.12 289 ALA A N 1
ATOM 2266 C CA . ALA A 1 289 ? 3.334 -9.479 -39.584 1.00 93.12 289 ALA A CA 1
ATOM 2267 C C . ALA A 1 289 ? 3.590 -7.970 -39.376 1.00 93.12 289 ALA A C 1
ATOM 2269 O O . ALA A 1 289 ? 4.600 -7.428 -39.830 1.00 93.12 289 ALA A O 1
ATOM 2270 N N . LEU A 1 290 ? 2.680 -7.298 -38.666 1.00 91.50 290 LEU A N 1
ATOM 2271 C CA . LEU A 1 290 ? 2.750 -5.866 -38.354 1.00 91.50 290 LEU A CA 1
ATOM 2272 C C . LEU A 1 290 ? 3.331 -5.631 -36.944 1.00 91.50 290 LEU A C 1
ATOM 2274 O O . LEU A 1 290 ? 3.175 -6.495 -36.084 1.00 91.50 290 LEU A O 1
ATOM 2278 N N . PRO A 1 291 ? 3.968 -4.474 -36.669 1.00 90.81 291 PRO A N 1
ATOM 2279 C CA . PRO A 1 291 ? 4.297 -3.399 -37.616 1.00 90.81 291 PRO A CA 1
ATOM 2280 C C . PRO A 1 291 ? 5.449 -3.764 -38.569 1.00 90.81 291 PRO A C 1
ATOM 2282 O O . PRO A 1 291 ? 5.590 -3.165 -39.629 1.00 90.81 291 PRO A O 1
ATOM 2285 N N . SER A 1 292 ? 6.255 -4.761 -38.205 1.00 91.50 292 SER A N 1
ATOM 2286 C CA . SER A 1 292 ? 7.251 -5.415 -39.056 1.00 91.50 292 SER A CA 1
ATOM 2287 C C . SER A 1 292 ? 7.600 -6.770 -38.435 1.00 91.50 292 SER A C 1
ATOM 2289 O O . SER A 1 292 ? 7.787 -6.808 -37.215 1.00 91.50 292 SER A O 1
ATOM 2291 N N . PRO A 1 293 ? 7.805 -7.853 -39.211 1.00 89.25 293 PRO A N 1
ATOM 2292 C CA . PRO A 1 293 ? 8.163 -9.166 -38.664 1.00 89.25 293 PRO A CA 1
ATOM 2293 C C . PRO A 1 293 ? 9.455 -9.174 -37.830 1.00 89.25 293 PRO A C 1
ATOM 2295 O O . PRO A 1 293 ? 9.657 -10.056 -37.000 1.00 89.25 293 PRO A O 1
ATOM 2298 N N . SER A 1 294 ? 10.339 -8.192 -38.038 1.00 88.94 294 SER A N 1
ATOM 2299 C CA . SER A 1 294 ? 11.595 -8.047 -37.294 1.00 88.94 294 SER A CA 1
ATOM 2300 C C . SER A 1 294 ? 11.481 -7.227 -36.006 1.00 88.94 294 SER A C 1
ATOM 2302 O O . SER A 1 294 ? 12.444 -7.190 -35.243 1.00 88.94 294 SER A O 1
ATOM 2304 N N . SER A 1 295 ? 10.352 -6.558 -35.767 1.00 89.56 295 SER A N 1
ATOM 2305 C CA . SER A 1 295 ? 10.184 -5.664 -34.617 1.00 89.56 295 SER A CA 1
ATOM 2306 C C . SER A 1 295 ? 9.921 -6.429 -33.318 1.00 89.56 295 SER A C 1
ATOM 2308 O O . SER A 1 295 ? 9.260 -7.468 -33.333 1.00 89.56 295 SER A O 1
ATOM 2310 N N . ASP A 1 296 ? 10.368 -5.876 -32.186 1.00 87.06 296 ASP A N 1
ATOM 2311 C CA . ASP A 1 296 ? 10.095 -6.452 -30.860 1.00 87.06 296 ASP A CA 1
ATOM 2312 C C . ASP A 1 296 ? 8.579 -6.514 -30.583 1.00 87.06 296 ASP A C 1
ATOM 2314 O O . ASP A 1 296 ? 8.098 -7.488 -30.016 1.00 87.06 296 ASP A O 1
ATOM 2318 N N . LEU A 1 297 ? 7.800 -5.553 -31.099 1.00 87.50 297 LEU A N 1
ATOM 2319 C CA . LEU A 1 297 ? 6.331 -5.552 -31.031 1.00 87.50 297 LEU A CA 1
ATOM 2320 C C . LEU A 1 297 ? 5.673 -6.703 -31.803 1.00 87.50 297 LEU A C 1
ATOM 2322 O O . LEU A 1 297 ? 4.644 -7.210 -31.373 1.00 87.50 297 LEU A O 1
ATOM 2326 N N . ALA A 1 298 ? 6.237 -7.131 -32.935 1.00 88.56 298 ALA A N 1
ATOM 2327 C CA . ALA A 1 298 ? 5.707 -8.286 -33.661 1.00 88.56 298 ALA A CA 1
ATOM 2328 C C . ALA A 1 298 ? 6.039 -9.612 -32.960 1.00 88.56 298 ALA A C 1
ATOM 2330 O O . ALA A 1 298 ? 5.336 -10.600 -33.162 1.00 88.56 298 ALA A O 1
ATOM 2331 N N . ARG A 1 299 ? 7.106 -9.638 -32.150 1.00 87.19 299 ARG A N 1
ATOM 2332 C CA . ARG A 1 299 ? 7.487 -10.803 -31.340 1.00 87.19 299 ARG A CA 1
ATOM 2333 C C . ARG A 1 299 ? 6.688 -10.873 -30.039 1.00 87.19 299 ARG A C 1
ATOM 2335 O O . ARG A 1 299 ? 6.173 -11.931 -29.702 1.00 87.19 299 ARG A O 1
ATOM 2342 N N . THR A 1 300 ? 6.539 -9.745 -29.354 1.00 89.12 300 THR A N 1
ATOM 2343 C CA . THR A 1 300 ? 5.836 -9.634 -28.072 1.00 89.12 300 THR A CA 1
ATOM 2344 C C . THR A 1 300 ? 4.830 -8.482 -28.152 1.00 89.12 300 THR A C 1
ATOM 2346 O O . THR A 1 300 ? 5.097 -7.381 -27.665 1.00 89.12 300 THR A O 1
ATOM 2349 N N . PRO A 1 301 ? 3.665 -8.695 -28.787 1.00 88.00 301 PRO A N 1
ATOM 2350 C CA . PRO A 1 301 ? 2.676 -7.632 -28.975 1.00 88.00 301 PRO A CA 1
ATOM 2351 C C . PRO A 1 301 ? 2.028 -7.188 -27.661 1.00 88.00 301 PRO A C 1
ATOM 2353 O O . PRO A 1 301 ? 1.573 -6.052 -27.547 1.00 88.00 301 PRO A O 1
ATOM 2356 N N . ASN A 1 302 ? 1.985 -8.077 -26.667 1.00 90.38 302 ASN A N 1
ATOM 2357 C CA . ASN A 1 302 ? 1.500 -7.774 -25.331 1.00 90.38 302 ASN A CA 1
ATOM 2358 C C . ASN A 1 302 ? 2.339 -8.514 -24.289 1.00 90.38 302 ASN A C 1
ATOM 2360 O O . ASN A 1 302 ? 2.217 -9.725 -24.139 1.00 90.38 302 ASN A O 1
ATOM 2364 N N . THR A 1 303 ? 3.153 -7.766 -23.553 1.00 92.31 303 THR A N 1
ATOM 2365 C CA . THR A 1 303 ? 4.064 -8.286 -22.525 1.00 92.31 303 THR A CA 1
ATOM 2366 C C . THR A 1 303 ? 3.334 -8.789 -21.276 1.00 92.31 303 THR A C 1
ATOM 2368 O O . THR A 1 303 ? 3.859 -9.645 -20.572 1.00 92.31 303 THR A O 1
ATOM 2371 N N . TRP A 1 304 ? 2.098 -8.341 -21.017 1.00 95.06 304 TRP A N 1
ATOM 2372 C CA . TRP A 1 304 ? 1.312 -8.852 -19.890 1.00 95.06 304 TRP A CA 1
ATOM 2373 C C . TRP A 1 304 ? 0.925 -10.323 -20.055 1.00 95.06 304 TRP A C 1
ATOM 2375 O O . TRP A 1 304 ? 0.857 -11.026 -19.056 1.00 95.06 304 TRP A O 1
ATOM 2385 N N . LEU A 1 305 ? 0.683 -10.803 -21.279 1.00 92.88 305 LEU A N 1
ATOM 2386 C CA . LEU A 1 305 ? 0.249 -12.188 -21.509 1.00 92.88 305 LEU A CA 1
ATOM 2387 C C . LEU A 1 305 ? 1.290 -13.231 -21.058 1.00 92.88 305 LEU A C 1
ATOM 2389 O O . LEU A 1 305 ? 0.965 -13.993 -20.148 1.00 92.88 305 LEU A O 1
ATOM 2393 N N . PRO A 1 306 ? 2.533 -13.239 -21.584 1.00 91.88 306 PRO A N 1
ATOM 2394 C CA . PRO A 1 306 ? 3.558 -14.181 -21.127 1.00 91.88 306 PRO A CA 1
ATOM 2395 C C . PRO A 1 306 ? 3.902 -13.990 -19.644 1.00 91.88 306 PRO A C 1
ATOM 2397 O O . PRO A 1 306 ? 4.210 -14.950 -18.943 1.00 91.88 306 PRO A O 1
ATOM 2400 N N . LEU A 1 307 ? 3.799 -12.759 -19.126 1.00 94.50 307 LEU A N 1
ATOM 2401 C CA . LEU A 1 307 ? 3.981 -12.503 -17.702 1.00 94.50 307 LEU A CA 1
ATOM 2402 C C . LEU A 1 307 ? 2.913 -13.236 -16.873 1.00 94.50 307 LEU A C 1
ATOM 2404 O O . LEU A 1 307 ? 3.251 -13.941 -15.926 1.00 94.50 307 LEU A O 1
ATOM 2408 N N . MET A 1 308 ? 1.629 -13.110 -17.224 1.00 95.06 308 MET A N 1
ATOM 2409 C CA . MET A 1 308 ? 0.542 -13.799 -16.517 1.00 95.06 308 MET A CA 1
ATOM 2410 C C . MET A 1 308 ? 0.656 -15.324 -16.631 1.00 95.06 308 MET A C 1
ATOM 2412 O O . MET A 1 308 ? 0.446 -16.017 -15.636 1.00 95.06 308 MET A O 1
ATOM 2416 N N . GLU A 1 309 ? 1.018 -15.848 -17.806 1.00 93.19 309 GLU A N 1
ATOM 2417 C CA . GLU A 1 309 ? 1.269 -17.284 -18.007 1.00 93.19 309 GLU A CA 1
ATOM 2418 C C . GLU A 1 309 ? 2.354 -17.798 -17.052 1.00 93.19 309 GLU A C 1
ATOM 2420 O O . GLU A 1 309 ? 2.168 -18.821 -16.385 1.00 93.19 309 GLU A O 1
ATOM 2425 N N . ASN A 1 310 ? 3.443 -17.037 -16.903 1.00 93.81 310 ASN A N 1
ATOM 2426 C CA . ASN A 1 310 ? 4.506 -17.375 -15.967 1.00 93.81 310 ASN A CA 1
ATOM 2427 C C . ASN A 1 310 ? 4.002 -17.409 -14.519 1.00 93.81 310 ASN A C 1
ATOM 2429 O O . ASN A 1 310 ? 4.168 -18.403 -13.812 1.00 93.81 310 ASN A O 1
ATOM 2433 N N . VAL A 1 311 ? 3.313 -16.345 -14.107 1.00 95.06 311 VAL A N 1
ATOM 2434 C CA . VAL A 1 311 ? 2.823 -16.148 -12.739 1.00 95.06 311 VAL A CA 1
ATOM 2435 C C . VAL A 1 311 ? 1.856 -17.239 -12.288 1.00 95.06 311 VAL A C 1
ATOM 2437 O O . VAL A 1 311 ? 1.927 -17.661 -11.137 1.00 95.06 311 VAL A O 1
ATOM 2440 N N . ILE A 1 312 ? 0.972 -17.718 -13.170 1.00 94.56 312 ILE A N 1
ATOM 2441 C CA . ILE A 1 312 ? -0.013 -18.766 -12.845 1.00 94.56 312 ILE A CA 1
ATOM 2442 C C . ILE A 1 312 ? 0.667 -20.071 -12.409 1.00 94.56 312 ILE A C 1
ATOM 2444 O O . ILE A 1 312 ? 0.117 -20.813 -11.597 1.00 94.56 312 ILE A O 1
ATOM 2448 N N . THR A 1 313 ? 1.855 -20.355 -12.943 1.00 94.12 313 THR A N 1
ATOM 2449 C CA . THR A 1 313 ? 2.606 -21.585 -12.646 1.00 94.12 313 THR A CA 1
ATOM 2450 C C . THR A 1 313 ? 3.751 -21.375 -11.656 1.00 94.12 313 THR A C 1
ATOM 2452 O O . THR A 1 313 ? 4.423 -22.335 -11.280 1.00 94.12 313 THR A O 1
ATOM 2455 N N . HIS A 1 314 ? 3.958 -20.142 -11.194 1.00 96.75 314 HIS A N 1
ATOM 2456 C CA . HIS A 1 314 ? 5.005 -19.811 -10.240 1.00 96.75 314 HIS A CA 1
ATOM 2457 C C . HIS A 1 314 ? 4.566 -20.171 -8.800 1.00 96.75 314 HIS A C 1
ATOM 2459 O O . HIS A 1 314 ? 3.495 -19.747 -8.368 1.00 96.75 314 HIS A O 1
ATOM 2465 N N . PRO A 1 315 ? 5.375 -20.904 -8.008 1.00 95.00 315 PRO A N 1
ATOM 2466 C CA . PRO A 1 315 ? 4.998 -21.377 -6.668 1.00 95.00 315 PRO A CA 1
ATOM 2467 C C . PRO A 1 315 ? 4.929 -20.257 -5.620 1.00 95.00 315 PRO A C 1
ATOM 2469 O O . PRO A 1 315 ? 4.275 -20.395 -4.589 1.00 95.00 315 PRO A O 1
ATOM 2472 N N . ASN A 1 316 ? 5.615 -19.139 -5.864 1.00 95.81 316 ASN A N 1
ATOM 2473 C CA . ASN A 1 316 ? 5.638 -18.010 -4.943 1.00 95.81 316 ASN A CA 1
ATOM 2474 C C . ASN A 1 316 ? 4.311 -17.229 -4.928 1.00 95.81 316 ASN A C 1
ATOM 2476 O O . ASN A 1 316 ? 4.053 -16.390 -5.791 1.00 95.81 316 ASN A O 1
ATOM 2480 N N . GLU A 1 317 ? 3.506 -17.429 -3.886 1.00 93.31 317 GLU A N 1
ATOM 2481 C CA . GLU A 1 317 ? 2.201 -16.772 -3.724 1.00 93.31 317 GLU A CA 1
ATOM 2482 C C . GLU A 1 317 ? 2.270 -15.242 -3.590 1.00 93.31 317 GLU A C 1
ATOM 2484 O O . GLU A 1 317 ? 1.265 -14.555 -3.753 1.00 93.31 317 GLU A O 1
ATOM 2489 N N . HIS A 1 318 ? 3.426 -14.663 -3.262 1.00 96.94 318 HIS A N 1
ATOM 2490 C CA . HIS A 1 318 ? 3.556 -13.206 -3.200 1.00 96.94 318 HIS A CA 1
ATOM 2491 C C . HIS A 1 318 ? 3.740 -12.601 -4.591 1.00 96.94 318 HIS A C 1
ATOM 2493 O O . HIS A 1 318 ? 3.267 -11.492 -4.844 1.00 96.94 318 HIS A O 1
ATOM 2499 N N . LEU A 1 319 ? 4.372 -13.337 -5.514 1.00 97.94 319 LEU A N 1
ATOM 2500 C CA . LEU A 1 319 ? 4.551 -12.882 -6.889 1.00 97.94 319 LEU A CA 1
ATOM 2501 C C . LEU A 1 319 ? 3.190 -12.728 -7.571 1.00 97.94 319 LEU A C 1
ATOM 2503 O O . LEU A 1 319 ? 2.930 -11.684 -8.162 1.00 97.94 319 LEU A O 1
ATOM 2507 N N . CYS A 1 320 ? 2.284 -13.700 -7.429 1.00 96.69 320 CYS A N 1
ATOM 2508 C CA . CYS A 1 320 ? 0.962 -13.590 -8.046 1.00 96.69 320 CYS A CA 1
ATOM 2509 C C . CYS A 1 320 ? 0.155 -12.399 -7.512 1.00 96.69 320 CYS A C 1
ATOM 2511 O O . CYS A 1 320 ? -0.495 -11.703 -8.291 1.00 96.69 320 CYS A O 1
ATOM 2513 N N . LYS A 1 321 ? 0.278 -12.084 -6.217 1.00 97.31 321 LYS A N 1
ATOM 2514 C CA . LYS A 1 321 ? -0.330 -10.892 -5.607 1.00 97.31 321 LYS A CA 1
ATOM 2515 C C . LYS A 1 321 ? 0.242 -9.604 -6.204 1.00 97.31 321 LYS A C 1
ATOM 2517 O O . LYS A 1 321 ? -0.526 -8.728 -6.598 1.00 97.31 321 LYS A O 1
ATOM 2522 N N . ALA A 1 322 ? 1.570 -9.496 -6.300 1.00 98.44 322 ALA A N 1
ATOM 2523 C CA . ALA A 1 322 ? 2.242 -8.320 -6.856 1.00 98.44 322 ALA A CA 1
ATOM 2524 C C . ALA A 1 322 ? 1.849 -8.090 -8.320 1.00 98.44 322 ALA A C 1
ATOM 2526 O O . ALA A 1 322 ? 1.476 -6.983 -8.704 1.00 98.44 322 ALA A O 1
ATOM 2527 N N . GLN A 1 323 ? 1.852 -9.156 -9.117 1.00 98.25 323 GLN A N 1
ATOM 2528 C CA . GLN A 1 323 ? 1.551 -9.084 -10.543 1.00 98.25 323 GLN A CA 1
ATOM 2529 C C . GLN A 1 323 ? 0.075 -8.793 -10.805 1.00 98.25 323 GLN A C 1
ATOM 2531 O O . GLN A 1 323 ? -0.243 -7.992 -11.681 1.00 98.25 323 GLN A O 1
ATOM 2536 N N . ARG A 1 324 ? -0.830 -9.337 -9.983 1.00 97.69 324 ARG A N 1
ATOM 2537 C CA . ARG A 1 324 ? -2.252 -8.975 -9.990 1.00 97.69 324 ARG A CA 1
ATOM 2538 C C . ARG A 1 324 ? -2.459 -7.485 -9.713 1.00 97.69 324 ARG A C 1
ATOM 2540 O O . ARG A 1 324 ? -3.205 -6.839 -10.445 1.00 97.69 324 ARG A O 1
ATOM 2547 N N . ALA A 1 325 ? -1.810 -6.942 -8.681 1.00 98.50 325 ALA A N 1
ATOM 2548 C CA . ALA A 1 325 ? -1.933 -5.528 -8.329 1.00 98.50 325 ALA A CA 1
ATOM 2549 C C . ALA A 1 325 ? -1.434 -4.622 -9.466 1.00 98.50 325 ALA A C 1
ATOM 2551 O O . ALA A 1 325 ? -2.144 -3.716 -9.899 1.00 98.50 325 ALA A O 1
ATOM 2552 N N . LEU A 1 326 ? -0.254 -4.915 -10.017 1.00 98.75 326 LEU A N 1
ATOM 2553 C CA . LEU A 1 326 ? 0.333 -4.136 -11.109 1.00 98.75 326 LEU A CA 1
ATOM 2554 C C . LEU A 1 326 ? -0.483 -4.241 -12.405 1.00 98.75 326 LEU A C 1
ATOM 2556 O O . LEU A 1 326 ? -0.693 -3.227 -13.067 1.00 98.75 326 LEU A O 1
ATOM 2560 N N . ALA A 1 327 ? -0.994 -5.427 -12.751 1.00 98.44 327 ALA A N 1
ATOM 2561 C CA . ALA A 1 327 ? -1.870 -5.605 -13.909 1.00 98.44 327 ALA A CA 1
ATOM 2562 C C . ALA A 1 327 ? -3.177 -4.817 -13.746 1.00 98.44 327 ALA A C 1
ATOM 2564 O O . ALA A 1 327 ? -3.616 -4.135 -14.675 1.00 98.44 327 ALA A O 1
ATOM 2565 N N . HIS A 1 328 ? -3.770 -4.847 -12.548 1.00 98.31 328 HIS A N 1
ATOM 2566 C CA . HIS A 1 328 ? -4.960 -4.064 -12.232 1.00 98.31 328 HIS A CA 1
ATOM 2567 C C . HIS A 1 328 ? -4.700 -2.560 -12.392 1.00 98.31 328 HIS A C 1
ATOM 2569 O O . HIS A 1 328 ? -5.426 -1.886 -13.124 1.00 98.31 328 HIS A O 1
ATOM 2575 N N . TYR A 1 329 ? -3.625 -2.032 -11.807 1.00 98.62 329 TYR A N 1
ATOM 2576 C CA . TYR A 1 329 ? -3.288 -0.615 -11.948 1.00 98.62 329 TYR A CA 1
ATOM 2577 C C . TYR A 1 329 ? -2.904 -0.227 -13.375 1.00 98.62 329 TYR A C 1
ATOM 2579 O O . TYR A 1 329 ? -3.260 0.858 -13.826 1.00 98.62 329 TYR A O 1
ATOM 2587 N N . SER A 1 330 ? -2.265 -1.119 -14.131 1.00 98.19 330 SER A N 1
ATOM 2588 C CA . SER A 1 330 ? -2.03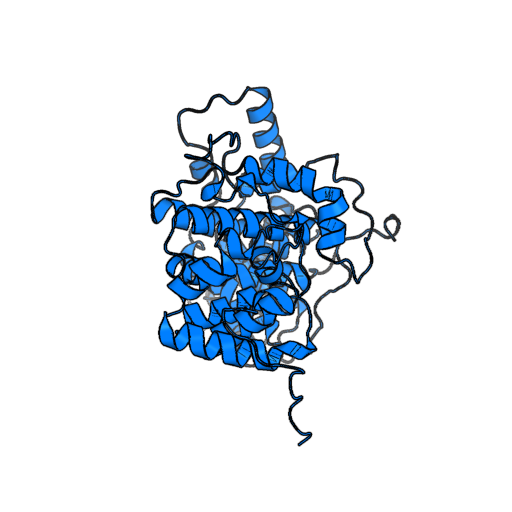0 -0.913 -15.561 1.00 98.19 330 SER A CA 1
ATOM 2589 C C . SER A 1 330 ? -3.344 -0.824 -16.342 1.00 98.19 330 SER A C 1
ATOM 2591 O O . SER A 1 330 ? -3.460 0.010 -17.236 1.00 98.19 330 SER A O 1
ATOM 2593 N N . SER A 1 331 ? -4.367 -1.604 -15.979 1.00 97.88 331 SER A N 1
ATOM 2594 C CA . SER A 1 331 ? -5.681 -1.526 -16.633 1.00 97.88 331 SER A CA 1
ATOM 2595 C C . SER A 1 331 ? -6.416 -0.207 -16.360 1.00 97.88 331 SER A C 1
ATOM 2597 O O . SER A 1 331 ? -7.069 0.321 -17.258 1.00 97.88 331 SER A O 1
ATOM 2599 N N . LEU A 1 332 ? -6.276 0.351 -15.152 1.00 97.50 332 LEU A N 1
ATOM 2600 C CA . LEU A 1 332 ? -6.928 1.604 -14.759 1.00 97.50 332 LEU A CA 1
ATOM 2601 C C . LEU A 1 332 ? -6.147 2.839 -15.221 1.00 97.50 332 LEU A C 1
ATOM 2603 O O . LEU A 1 332 ? -6.716 3.789 -15.757 1.00 97.50 332 LEU A O 1
ATOM 2607 N N . TYR A 1 333 ? -4.832 2.823 -15.017 1.00 97.44 333 TYR A N 1
ATOM 2608 C CA . TYR A 1 333 ? -3.975 4.005 -15.086 1.00 97.44 333 TYR A CA 1
ATOM 2609 C C . TYR A 1 333 ? -2.851 3.873 -16.127 1.00 97.44 333 TYR A C 1
ATOM 2611 O O . TYR A 1 333 ? -2.078 4.809 -16.327 1.00 97.44 333 TYR A O 1
ATOM 2619 N N . GLY A 1 334 ? -2.772 2.755 -16.858 1.00 96.69 334 GLY A N 1
ATOM 2620 C CA . GLY A 1 334 ? -1.743 2.496 -17.875 1.00 96.69 334 GLY A CA 1
ATOM 2621 C C . GLY A 1 334 ? -1.759 3.461 -19.065 1.00 96.69 334 GLY A C 1
ATOM 2622 O O . GLY A 1 334 ? -0.759 3.603 -19.761 1.00 96.69 334 GLY A O 1
ATOM 2623 N N . MET A 1 335 ? -2.870 4.173 -19.269 1.00 96.75 335 MET A N 1
ATOM 2624 C CA . MET A 1 335 ? -3.020 5.183 -20.323 1.00 96.75 335 MET A CA 1
ATOM 2625 C C . MET A 1 335 ? -2.655 6.605 -19.865 1.00 96.75 335 MET A C 1
ATOM 2627 O O . MET A 1 335 ? -2.709 7.539 -20.673 1.00 96.75 335 MET A O 1
ATOM 2631 N N . ARG A 1 336 ? -2.290 6.805 -18.588 1.00 96.25 336 ARG A N 1
ATOM 2632 C CA . ARG A 1 336 ? -1.816 8.101 -18.082 1.00 96.25 336 ARG A CA 1
ATOM 2633 C C . ARG A 1 336 ? -0.533 8.480 -18.823 1.00 96.25 336 ARG A C 1
ATOM 2635 O O . ARG A 1 336 ? 0.455 7.756 -18.783 1.00 96.25 336 ARG A O 1
ATOM 2642 N N . LYS A 1 337 ? -0.551 9.616 -19.521 1.00 95.94 337 LYS A N 1
ATOM 2643 C CA . LYS A 1 337 ? 0.608 10.123 -20.269 1.00 95.94 337 LYS A CA 1
ATOM 2644 C C . LYS A 1 337 ? 1.516 10.939 -19.362 1.00 95.94 337 LYS A C 1
ATOM 2646 O O . LYS A 1 337 ? 1.025 11.617 -18.462 1.00 95.94 337 LYS A O 1
ATOM 2651 N N . LYS A 1 338 ? 2.810 10.960 -19.677 1.00 94.62 338 LYS A N 1
ATOM 2652 C CA . LYS A 1 338 ? 3.794 11.839 -19.041 1.00 94.62 338 LYS A CA 1
ATOM 2653 C C . LYS A 1 338 ? 3.242 13.259 -18.831 1.00 94.62 338 LYS A C 1
ATOM 2655 O O . LYS A 1 338 ? 2.717 13.875 -19.760 1.00 94.62 338 LYS A O 1
ATOM 2660 N N . GLY A 1 339 ? 3.372 13.768 -17.606 1.00 87.81 339 GLY A N 1
ATOM 2661 C CA . GLY A 1 339 ? 2.891 15.094 -17.202 1.00 87.81 339 GLY A CA 1
ATOM 2662 C C . GLY A 1 339 ? 1.438 15.160 -16.715 1.00 87.81 339 GLY A C 1
ATOM 2663 O O . GLY A 1 339 ? 0.991 16.251 -16.363 1.00 87.81 339 GLY A O 1
ATOM 2664 N N . TRP A 1 340 ? 0.710 14.039 -16.646 1.00 92.00 340 TRP A N 1
ATOM 2665 C CA . TRP A 1 340 ? -0.661 13.989 -16.111 1.00 92.00 340 TRP A CA 1
ATOM 2666 C C . TRP A 1 340 ? -0.768 14.489 -14.660 1.00 92.00 340 TRP A C 1
ATOM 2668 O O . TRP A 1 340 ? -1.777 15.081 -14.283 1.00 92.00 340 TRP A O 1
ATOM 2678 N N . THR A 1 341 ? 0.299 14.324 -13.873 1.00 88.31 341 THR A N 1
ATOM 2679 C CA . THR A 1 341 ? 0.398 14.766 -12.473 1.00 88.31 341 THR A CA 1
ATOM 2680 C C . THR A 1 341 ? 0.261 16.280 -12.309 1.00 88.31 341 THR A C 1
ATOM 2682 O O . THR A 1 341 ? -0.158 16.741 -11.252 1.00 88.31 341 THR A O 1
ATOM 2685 N N . LYS A 1 342 ? 0.504 17.073 -13.364 1.00 79.69 342 LYS A N 1
ATOM 2686 C CA . LYS A 1 342 ? 0.244 18.524 -13.356 1.00 79.69 342 LYS A CA 1
ATOM 2687 C C . LYS A 1 342 ? -1.237 18.861 -13.148 1.00 79.69 342 LYS A C 1
ATOM 2689 O O . LYS A 1 342 ? -1.554 19.936 -12.657 1.00 79.69 342 LYS A O 1
ATOM 2694 N N . GLY A 1 343 ? -2.142 17.954 -13.519 1.00 71.94 343 GLY A N 1
ATOM 2695 C CA . GLY A 1 343 ? -3.572 18.101 -13.244 1.00 71.94 343 GLY A CA 1
ATOM 2696 C C . GLY A 1 343 ? -3.908 17.940 -11.760 1.00 71.94 343 GLY A C 1
ATOM 2697 O O . GLY A 1 343 ? -4.806 18.614 -11.275 1.00 71.94 343 GLY A O 1
ATOM 2698 N N . LEU A 1 344 ? -3.141 17.125 -11.022 1.00 70.62 344 LEU A N 1
ATOM 2699 C CA . LEU A 1 344 ? -3.293 16.960 -9.569 1.00 70.62 344 LEU A CA 1
ATOM 2700 C C . LEU A 1 344 ? -2.799 18.188 -8.792 1.00 70.62 344 LEU A C 1
ATOM 2702 O O . LEU A 1 344 ? -3.218 18.433 -7.664 1.00 70.62 344 LEU A O 1
ATOM 2706 N N . THR A 1 345 ? -1.880 18.959 -9.376 1.00 54.78 345 THR A N 1
ATOM 2707 C CA . THR A 1 345 ? -1.328 20.168 -8.750 1.00 54.78 345 THR A CA 1
ATOM 2708 C C . THR A 1 345 ? -2.139 21.427 -9.063 1.00 54.78 345 THR A C 1
ATOM 2710 O O . THR A 1 345 ? -1.976 22.435 -8.374 1.00 54.78 345 THR A O 1
ATOM 2713 N N . ALA A 1 346 ? -3.036 21.371 -10.052 1.00 50.19 346 ALA A N 1
ATOM 2714 C CA . ALA A 1 346 ? -3.867 22.478 -10.510 1.00 50.19 346 ALA A CA 1
ATOM 2715 C C . ALA A 1 346 ? -5.265 22.446 -9.864 1.00 50.19 346 ALA A C 1
ATOM 2717 O O . ALA A 1 346 ? -6.261 22.195 -10.532 1.00 50.19 346 ALA A O 1
ATOM 2718 N N . ALA A 1 347 ? -5.351 22.715 -8.559 1.00 49.88 347 ALA A N 1
ATOM 2719 C CA . ALA A 1 347 ? -6.631 22.972 -7.898 1.00 49.88 347 ALA A CA 1
ATOM 2720 C C . ALA A 1 347 ? -6.591 24.310 -7.149 1.00 49.88 347 ALA A C 1
ATOM 2722 O O . ALA A 1 347 ? -5.825 24.521 -6.207 1.00 49.88 347 ALA A O 1
ATOM 2723 N N . GLU A 1 348 ? -7.430 25.203 -7.656 1.00 45.69 348 GLU A N 1
ATOM 2724 C CA . GLU A 1 348 ? -7.672 26.600 -7.328 1.00 45.69 348 GLU A CA 1
ATOM 2725 C C . GLU A 1 348 ? -7.815 26.884 -5.814 1.00 45.69 348 GLU A C 1
ATOM 2727 O O . GLU A 1 348 ? -8.448 26.138 -5.069 1.00 45.69 348 GLU A O 1
ATOM 2732 N N . GLY A 1 349 ? -7.255 28.016 -5.360 1.00 50.22 349 GLY A N 1
ATOM 2733 C CA . GLY A 1 349 ? -7.704 28.688 -4.130 1.00 50.22 349 GLY A CA 1
ATOM 2734 C C . GLY A 1 349 ? -7.029 28.335 -2.792 1.00 50.22 349 GLY A C 1
ATOM 2735 O O . GLY A 1 349 ? -7.732 28.250 -1.786 1.00 50.22 349 GLY A O 1
ATOM 2736 N N . ARG A 1 350 ? -5.694 28.174 -2.704 1.00 55.38 350 ARG A N 1
ATOM 2737 C CA . ARG A 1 350 ? -4.995 27.955 -1.408 1.00 55.38 350 ARG A CA 1
ATOM 2738 C C . ARG A 1 350 ? -3.947 29.018 -1.058 1.00 55.38 350 ARG A C 1
ATOM 2740 O O . ARG A 1 350 ? -3.134 29.404 -1.890 1.00 55.38 350 ARG A O 1
ATOM 2747 N N . GLY A 1 351 ? -3.921 29.412 0.220 1.00 60.44 351 GLY A N 1
ATOM 2748 C CA . GLY A 1 351 ? -2.913 30.281 0.843 1.00 60.44 351 GLY A CA 1
ATOM 2749 C C . GLY A 1 351 ? -1.621 29.545 1.212 1.00 60.44 351 GLY A C 1
ATOM 2750 O O . GLY A 1 351 ? -1.256 29.495 2.383 1.00 60.44 351 GLY A O 1
ATOM 2751 N N . MET A 1 352 ? -0.944 28.946 0.230 1.00 72.12 352 MET A N 1
ATOM 2752 C CA . MET A 1 352 ? 0.446 28.513 0.406 1.00 72.12 352 MET A CA 1
ATOM 2753 C C . MET A 1 352 ? 1.376 29.713 0.244 1.00 72.12 352 MET A C 1
ATOM 2755 O O . MET A 1 352 ? 1.186 30.551 -0.637 1.00 72.12 352 MET A O 1
ATOM 2759 N N . THR A 1 353 ? 2.410 29.790 1.074 1.00 82.88 353 THR A N 1
ATOM 2760 C CA . THR A 1 353 ? 3.464 30.790 0.875 1.00 82.88 353 THR A CA 1
ATOM 2761 C C . THR A 1 353 ? 4.289 30.450 -0.374 1.00 82.88 353 THR A C 1
ATOM 2763 O O . THR A 1 353 ? 4.462 29.267 -0.686 1.00 82.88 353 THR A O 1
ATOM 2766 N N . PRO A 1 354 ? 4.876 31.444 -1.067 1.00 84.38 354 PRO A N 1
ATOM 2767 C CA . PRO A 1 354 ? 5.773 31.193 -2.198 1.00 84.38 354 PRO A CA 1
ATOM 2768 C C . PRO A 1 354 ? 6.916 30.218 -1.875 1.00 84.38 354 PRO A C 1
ATOM 2770 O O . PRO A 1 354 ? 7.285 29.402 -2.712 1.00 84.38 354 PRO A O 1
ATOM 2773 N N . ALA A 1 355 ? 7.430 30.246 -0.640 1.00 87.06 355 ALA A N 1
ATOM 2774 C CA . ALA A 1 355 ? 8.476 29.332 -0.187 1.00 87.06 355 ALA A CA 1
ATOM 2775 C C . ALA A 1 355 ? 8.004 27.869 -0.125 1.00 87.06 355 ALA A C 1
ATOM 2777 O O . ALA A 1 355 ? 8.748 26.965 -0.495 1.00 87.06 355 ALA A O 1
ATOM 2778 N N . GLN A 1 356 ? 6.765 27.621 0.315 1.00 85.06 356 GLN A N 1
ATOM 2779 C CA . GLN A 1 356 ? 6.203 26.267 0.332 1.00 85.06 356 GLN A CA 1
ATOM 2780 C C . GLN A 1 356 ? 5.964 25.743 -1.087 1.00 85.06 356 GLN A C 1
ATOM 2782 O O . GLN A 1 356 ? 6.261 24.584 -1.357 1.00 85.06 356 GLN A O 1
ATOM 2787 N N . LEU A 1 357 ? 5.480 26.597 -1.996 1.00 85.69 357 LEU A N 1
ATOM 2788 C CA . LEU A 1 357 ? 5.288 26.227 -3.401 1.00 85.69 357 LEU A CA 1
ATOM 2789 C C . LEU A 1 357 ? 6.613 25.846 -4.071 1.00 85.69 357 LEU A C 1
ATOM 2791 O O . LEU A 1 357 ? 6.677 24.806 -4.722 1.00 85.69 357 LEU A O 1
ATOM 2795 N N . ALA A 1 358 ? 7.656 26.659 -3.867 1.00 89.06 358 ALA A N 1
ATOM 2796 C CA . ALA A 1 358 ? 8.991 26.405 -4.400 1.00 89.06 358 ALA A CA 1
ATOM 2797 C C . ALA A 1 358 ? 9.588 25.101 -3.852 1.00 89.06 358 ALA A C 1
ATOM 2799 O O . ALA A 1 358 ? 10.146 24.317 -4.612 1.00 89.06 358 ALA A O 1
ATOM 2800 N N . ARG A 1 359 ? 9.409 24.829 -2.552 1.00 90.94 359 ARG A N 1
ATOM 2801 C CA . ARG A 1 359 ? 9.864 23.582 -1.920 1.00 90.94 359 ARG A CA 1
ATOM 2802 C C . ARG A 1 359 ? 9.202 22.343 -2.529 1.00 90.94 359 ARG A C 1
ATOM 2804 O O . ARG A 1 359 ? 9.865 21.329 -2.720 1.00 90.94 359 ARG A O 1
ATOM 2811 N N . GLU A 1 360 ? 7.899 22.401 -2.795 1.00 90.31 360 GLU A N 1
ATOM 2812 C CA . GLU A 1 360 ? 7.185 21.295 -3.445 1.00 90.31 360 GLU A CA 1
ATOM 2813 C C . GLU A 1 360 ? 7.665 21.078 -4.883 1.00 90.31 360 GLU A C 1
ATOM 2815 O O . GLU A 1 360 ? 7.931 19.943 -5.265 1.00 90.31 360 GLU A O 1
ATOM 2820 N N . GLU A 1 361 ? 7.825 22.155 -5.657 1.00 91.06 361 GLU A N 1
ATOM 2821 C CA . GLU A 1 361 ? 8.323 22.082 -7.035 1.00 91.06 361 GLU A CA 1
ATOM 2822 C C . GLU A 1 361 ? 9.750 21.520 -7.101 1.00 91.06 361 GLU A C 1
ATOM 2824 O O . GLU A 1 361 ? 10.042 20.668 -7.940 1.00 91.06 361 GLU A O 1
ATOM 2829 N N . GLU A 1 362 ? 10.626 21.945 -6.188 1.00 94.69 362 GLU A N 1
ATOM 2830 C CA . GLU A 1 362 ? 11.989 21.429 -6.070 1.00 94.69 362 GLU A CA 1
ATOM 2831 C C . GLU A 1 362 ? 11.995 19.925 -5.772 1.00 94.69 362 GLU A C 1
ATOM 2833 O O . GLU A 1 362 ? 12.655 19.166 -6.485 1.00 94.69 362 GLU A O 1
ATOM 2838 N N . ALA A 1 363 ? 11.208 19.477 -4.789 1.00 95.19 363 ALA A N 1
ATOM 2839 C CA . ALA A 1 363 ? 11.125 18.067 -4.417 1.00 95.19 363 ALA A CA 1
ATOM 2840 C C . ALA A 1 363 ? 10.552 17.192 -5.549 1.00 95.19 363 ALA A C 1
ATOM 2842 O O . ALA A 1 363 ? 11.106 16.138 -5.877 1.00 95.19 363 ALA A O 1
ATOM 2843 N N . GLU A 1 364 ? 9.466 17.630 -6.194 1.00 94.56 364 GLU A N 1
ATOM 2844 C CA . GLU A 1 364 ? 8.885 16.934 -7.350 1.00 94.56 364 GLU A CA 1
ATOM 2845 C C . GLU A 1 364 ? 9.873 16.849 -8.516 1.00 94.56 364 GLU A C 1
ATOM 2847 O O . GLU A 1 364 ? 9.959 15.821 -9.202 1.00 94.56 364 GLU A O 1
ATOM 2852 N N . ASN A 1 365 ? 10.638 17.920 -8.743 1.00 95.38 365 ASN A N 1
ATOM 2853 C CA . ASN A 1 365 ? 11.654 17.953 -9.777 1.00 95.38 365 ASN A CA 1
ATOM 2854 C C . ASN A 1 365 ? 12.836 17.032 -9.454 1.00 95.38 365 ASN A C 1
ATOM 2856 O O . ASN A 1 365 ? 13.294 16.345 -10.367 1.00 95.38 365 ASN A O 1
ATOM 2860 N N . GLU A 1 366 ? 13.308 16.970 -8.207 1.00 95.69 366 GLU A N 1
ATOM 2861 C CA . GLU A 1 366 ? 14.392 16.070 -7.788 1.00 95.69 366 GLU A CA 1
ATOM 2862 C C . GLU A 1 366 ? 14.010 14.602 -8.029 1.00 95.69 366 GLU A C 1
ATOM 2864 O O . GLU A 1 366 ? 14.740 13.864 -8.692 1.00 95.69 366 GLU A O 1
ATOM 2869 N N . MET A 1 367 ? 12.810 14.208 -7.598 1.00 95.50 367 MET A N 1
ATOM 2870 C CA . MET A 1 367 ? 12.286 12.851 -7.782 1.00 95.50 367 MET A CA 1
ATOM 2871 C C . MET A 1 367 ? 11.918 12.535 -9.248 1.00 95.50 367 MET A C 1
ATOM 2873 O O . MET A 1 367 ? 11.919 11.374 -9.672 1.00 95.50 367 MET A O 1
ATOM 2877 N N . GLY A 1 368 ? 11.615 13.564 -10.047 1.00 95.81 368 GLY A N 1
ATOM 2878 C CA . GLY A 1 368 ? 11.232 13.441 -11.454 1.00 95.81 368 GLY A CA 1
ATOM 2879 C C . GLY A 1 368 ? 9.752 13.120 -11.671 1.00 95.81 368 GLY A C 1
ATOM 2880 O O . GLY A 1 368 ? 9.416 12.427 -12.626 1.00 95.81 368 GLY A O 1
ATOM 2881 N N . VAL A 1 369 ? 8.856 13.626 -10.818 1.00 95.00 369 VAL A N 1
ATOM 2882 C CA . VAL A 1 369 ? 7.404 13.333 -10.849 1.00 95.00 369 VAL A CA 1
ATOM 2883 C C . VAL A 1 369 ? 6.759 13.656 -12.205 1.00 95.00 369 VAL A C 1
ATOM 2885 O O . VAL A 1 369 ? 5.824 12.979 -12.631 1.00 95.00 369 VAL A O 1
ATOM 2888 N N . ALA A 1 370 ? 7.286 14.641 -12.936 1.00 93.81 370 ALA A N 1
ATOM 2889 C CA . ALA A 1 370 ? 6.813 14.999 -14.275 1.00 93.81 370 ALA A CA 1
ATOM 2890 C C . ALA A 1 370 ? 7.028 13.899 -15.337 1.00 93.81 370 ALA A C 1
ATOM 2892 O O . ALA A 1 370 ? 6.399 13.956 -16.393 1.00 93.81 370 ALA A O 1
ATOM 2893 N N . GLU A 1 371 ? 7.905 12.924 -15.078 1.00 95.69 371 GLU A N 1
ATOM 2894 C CA . GLU A 1 371 ? 8.166 11.772 -15.952 1.00 95.69 371 GLU A CA 1
ATOM 2895 C C . GLU A 1 371 ? 7.142 10.649 -15.794 1.00 95.69 371 GLU A C 1
ATOM 2897 O O . GLU A 1 371 ? 7.085 9.764 -16.638 1.00 95.69 371 GLU A O 1
ATOM 2902 N N . LEU A 1 372 ? 6.349 10.667 -14.720 1.00 96.75 372 LEU A N 1
ATOM 2903 C CA . LEU A 1 372 ? 5.451 9.574 -14.375 1.00 96.75 372 LEU A CA 1
ATOM 2904 C C . LEU A 1 372 ? 4.412 9.328 -15.481 1.00 96.75 372 LEU A C 1
ATOM 2906 O O . LEU A 1 372 ? 3.664 10.237 -15.854 1.00 96.75 372 LEU A O 1
ATOM 2910 N N . ASP A 1 373 ? 4.333 8.089 -15.962 1.00 97.50 373 ASP A N 1
ATOM 2911 C CA . ASP A 1 373 ? 3.327 7.615 -16.905 1.00 97.50 373 ASP A CA 1
ATOM 2912 C C . ASP A 1 373 ? 2.849 6.192 -16.566 1.00 97.50 373 ASP A C 1
ATOM 2914 O O . ASP A 1 373 ? 3.385 5.508 -15.690 1.00 97.50 373 ASP A O 1
ATOM 2918 N N . GLY A 1 374 ? 1.798 5.756 -17.257 1.00 97.44 374 GLY A N 1
ATOM 2919 C CA . GLY A 1 374 ? 1.139 4.468 -17.056 1.00 97.44 374 GLY A CA 1
ATOM 2920 C C . GLY A 1 374 ? 2.005 3.233 -17.313 1.00 97.44 374 GLY A C 1
ATOM 2921 O O . GLY A 1 374 ? 1.672 2.149 -16.831 1.00 97.44 374 GLY A O 1
ATOM 2922 N N . SER A 1 375 ? 3.131 3.366 -18.022 1.00 97.31 375 SER A N 1
ATOM 2923 C CA . SER A 1 375 ? 4.037 2.242 -18.275 1.00 97.31 375 SER A CA 1
ATOM 2924 C C . SER A 1 375 ? 4.810 1.809 -17.026 1.00 97.31 375 SER A C 1
ATOM 2926 O O . SER A 1 375 ? 5.360 0.704 -17.022 1.00 97.31 375 SER A O 1
ATOM 2928 N N . LEU A 1 376 ? 4.795 2.617 -15.950 1.00 98.38 376 LEU A N 1
ATOM 2929 C CA . LEU A 1 376 ? 5.357 2.269 -14.640 1.00 98.38 376 LEU A CA 1
ATOM 2930 C C . LEU A 1 376 ? 4.988 0.841 -14.234 1.00 98.38 376 LEU A C 1
ATOM 2932 O O . LEU A 1 376 ? 5.871 0.046 -13.930 1.00 98.38 376 LEU A O 1
ATOM 2936 N N . PHE A 1 377 ? 3.696 0.508 -14.246 1.00 98.50 377 PHE A N 1
ATOM 2937 C CA . PHE A 1 377 ? 3.216 -0.754 -13.686 1.00 98.50 377 PHE A CA 1
ATOM 2938 C C . PHE A 1 377 ? 3.773 -1.970 -14.428 1.00 98.50 377 PHE A C 1
ATOM 2940 O O . PHE A 1 377 ? 4.196 -2.927 -13.786 1.00 98.50 377 PHE A O 1
ATOM 2947 N N . LEU A 1 378 ? 3.848 -1.911 -15.764 1.00 97.94 378 LEU A N 1
ATOM 2948 C CA . LEU A 1 378 ? 4.437 -2.983 -16.568 1.00 97.94 378 LEU A CA 1
ATOM 2949 C C . LEU A 1 378 ? 5.951 -3.092 -16.339 1.00 97.94 378 LEU A C 1
ATOM 2951 O O . LEU A 1 378 ? 6.480 -4.194 -16.226 1.00 97.94 378 LEU A O 1
ATOM 2955 N N . ARG A 1 379 ? 6.661 -1.963 -16.234 1.00 97.81 379 ARG A N 1
ATOM 2956 C CA . ARG A 1 379 ? 8.108 -1.958 -15.957 1.00 97.81 379 ARG A CA 1
ATOM 2957 C C . ARG A 1 379 ? 8.410 -2.581 -14.597 1.00 97.81 379 ARG A C 1
ATOM 2959 O O . ARG A 1 379 ? 9.302 -3.417 -14.499 1.00 97.81 379 ARG A O 1
ATOM 2966 N N . VAL A 1 380 ? 7.642 -2.218 -13.568 1.00 98.44 380 VAL A N 1
ATOM 2967 C CA . VAL A 1 380 ? 7.767 -2.807 -12.227 1.00 98.44 380 VAL A CA 1
ATOM 2968 C C . VAL A 1 380 ? 7.432 -4.298 -12.262 1.00 98.44 380 VAL A C 1
ATOM 2970 O O . VAL A 1 380 ? 8.198 -5.092 -11.730 1.00 98.44 380 VAL A O 1
ATOM 2973 N N . ALA A 1 381 ? 6.366 -4.694 -12.958 1.00 98.38 381 ALA A N 1
ATOM 2974 C CA . ALA A 1 381 ? 5.978 -6.095 -13.122 1.00 98.38 381 ALA A CA 1
ATOM 2975 C C . ALA A 1 381 ? 7.100 -6.934 -13.751 1.00 98.38 381 ALA A C 1
ATOM 2977 O O . ALA A 1 381 ? 7.453 -7.996 -13.234 1.00 98.38 381 ALA A O 1
ATOM 2978 N N . MET A 1 382 ? 7.713 -6.424 -14.819 1.00 97.19 382 MET A N 1
ATOM 2979 C CA . MET A 1 382 ? 8.850 -7.061 -15.484 1.00 97.19 382 MET A CA 1
ATOM 2980 C C . MET A 1 382 ? 10.080 -7.150 -14.579 1.00 97.19 382 MET A C 1
ATOM 2982 O O . MET A 1 382 ? 10.715 -8.199 -14.518 1.00 97.19 382 MET A O 1
ATOM 2986 N N . LEU A 1 383 ? 10.412 -6.086 -13.843 1.00 97.19 383 LEU A N 1
ATOM 2987 C CA . LEU A 1 383 ? 11.525 -6.100 -12.889 1.00 97.19 383 LEU A CA 1
ATOM 2988 C C . LEU A 1 383 ? 11.313 -7.135 -11.778 1.00 97.19 383 LEU A C 1
ATOM 2990 O O . LEU A 1 383 ? 12.226 -7.904 -11.479 1.00 97.19 383 LEU A O 1
ATOM 2994 N N . THR A 1 384 ? 10.108 -7.198 -11.207 1.00 97.81 384 THR A N 1
ATOM 2995 C CA . THR A 1 384 ? 9.747 -8.193 -10.193 1.00 97.81 384 THR A CA 1
ATOM 2996 C C . THR A 1 384 ? 9.856 -9.611 -10.742 1.00 97.81 384 THR A C 1
ATOM 2998 O O . THR A 1 384 ? 10.456 -10.466 -10.092 1.00 97.81 384 THR A O 1
ATOM 3001 N N . GLN A 1 385 ? 9.333 -9.860 -11.947 1.00 96.75 385 GLN A N 1
ATOM 3002 C CA . GLN A 1 385 ? 9.404 -11.174 -12.585 1.00 96.75 385 GLN A CA 1
ATOM 3003 C C . GLN A 1 385 ? 10.856 -11.586 -12.864 1.00 96.75 385 GLN A C 1
ATOM 3005 O O . GLN A 1 385 ? 11.268 -12.676 -12.478 1.00 96.75 385 GLN A O 1
ATOM 3010 N N . ASN A 1 386 ? 11.656 -10.691 -13.451 1.00 95.44 386 ASN A N 1
ATOM 3011 C CA . ASN A 1 386 ? 13.080 -10.925 -13.708 1.00 95.44 386 ASN A CA 1
ATOM 3012 C C . ASN A 1 386 ? 13.854 -11.239 -12.418 1.00 95.44 386 ASN A C 1
ATOM 3014 O O . ASN A 1 386 ? 14.773 -12.055 -12.428 1.00 95.44 386 ASN A O 1
ATOM 3018 N N . ARG A 1 387 ? 13.493 -10.594 -11.301 1.00 96.00 387 ARG A N 1
ATOM 3019 C CA . ARG A 1 387 ? 14.166 -10.788 -10.013 1.00 96.00 387 ARG A CA 1
ATOM 3020 C C . ARG A 1 387 ? 13.775 -12.089 -9.313 1.00 96.00 387 ARG A C 1
ATOM 3022 O O . ARG A 1 387 ? 14.614 -12.622 -8.587 1.00 96.00 387 ARG A O 1
ATOM 3029 N N . LEU A 1 388 ? 12.550 -12.588 -9.488 1.00 97.00 388 LEU A N 1
ATOM 3030 C CA . LEU A 1 388 ? 12.076 -13.825 -8.842 1.00 97.00 388 LEU A CA 1
ATOM 3031 C C . LEU A 1 388 ? 12.196 -15.076 -9.721 1.00 97.00 388 LEU A C 1
ATOM 3033 O O . LEU A 1 388 ? 12.168 -16.181 -9.187 1.00 97.00 388 LEU A O 1
ATOM 3037 N N . GLY A 1 389 ? 12.437 -14.892 -11.019 1.00 95.62 389 GLY A N 1
ATOM 3038 C CA . GLY A 1 389 ? 12.710 -15.955 -11.980 1.00 95.62 389 GLY A CA 1
ATOM 3039 C C . GLY A 1 389 ? 11.505 -16.281 -12.857 1.00 95.62 389 GLY A C 1
ATOM 3040 O O . GLY A 1 389 ? 10.374 -16.412 -12.394 1.00 95.62 389 GLY A O 1
ATOM 3041 N N . TRP A 1 390 ? 11.743 -16.442 -14.155 1.00 95.94 390 TRP A N 1
ATOM 3042 C CA . TRP A 1 390 ? 10.747 -16.909 -15.119 1.00 95.94 390 TRP A CA 1
ATOM 3043 C C . TRP A 1 390 ? 10.619 -18.436 -15.087 1.00 95.94 390 TRP A C 1
ATOM 3045 O O . TRP A 1 390 ? 11.062 -19.128 -16.000 1.00 95.94 390 TRP A O 1
ATOM 3055 N N . MET A 1 391 ? 9.970 -18.979 -14.056 1.00 94.50 391 MET A N 1
ATOM 3056 C CA . MET A 1 391 ? 9.906 -20.435 -13.850 1.00 94.50 391 MET A CA 1
ATOM 3057 C C . MET A 1 391 ? 9.212 -21.210 -14.972 1.00 94.50 391 MET A C 1
ATOM 3059 O O . MET A 1 391 ? 9.671 -22.295 -15.326 1.00 94.50 391 MET A O 1
ATOM 3063 N N . HIS A 1 392 ? 8.161 -20.650 -15.581 1.00 92.12 392 HIS A N 1
ATOM 3064 C CA . HIS A 1 392 ? 7.534 -21.252 -16.765 1.00 92.12 392 HIS A CA 1
ATOM 3065 C C . HIS A 1 392 ? 8.508 -21.382 -17.949 1.00 92.12 392 HIS A C 1
ATOM 3067 O O . HIS A 1 392 ? 8.438 -22.348 -18.701 1.00 92.12 392 HIS A O 1
ATOM 3073 N N . GLU A 1 393 ? 9.469 -20.458 -18.054 1.00 91.62 393 GLU A N 1
ATOM 3074 C CA . GLU A 1 393 ? 10.509 -20.433 -19.091 1.00 91.62 393 GLU A CA 1
ATOM 3075 C C . GLU A 1 393 ? 11.776 -21.212 -18.692 1.00 91.62 393 GLU A C 1
ATOM 3077 O O . GLU A 1 393 ? 12.767 -21.222 -19.424 1.00 91.62 393 GLU A O 1
ATOM 3082 N N . GLY A 1 394 ? 11.761 -21.883 -17.535 1.00 92.50 394 GLY A N 1
ATOM 3083 C CA . GLY A 1 394 ? 12.850 -22.738 -17.059 1.00 92.50 394 GLY A CA 1
ATOM 3084 C C . GLY A 1 394 ? 13.899 -22.052 -16.180 1.00 92.50 394 GLY A C 1
ATOM 3085 O O . GLY A 1 394 ? 14.908 -22.677 -15.849 1.00 92.50 394 GLY A O 1
ATOM 3086 N N . GLU A 1 395 ? 13.692 -20.799 -15.770 1.00 95.12 395 GLU A N 1
ATOM 3087 C CA . GLU A 1 395 ? 14.551 -20.160 -14.766 1.00 95.12 395 GLU A CA 1
ATOM 3088 C C . GLU A 1 395 ? 14.246 -20.683 -13.345 1.00 95.12 395 GLU A C 1
ATOM 3090 O O . GLU A 1 395 ? 13.111 -21.061 -13.054 1.00 95.12 395 GLU A O 1
ATOM 3095 N N . PRO A 1 396 ? 15.228 -20.718 -12.425 1.00 95.00 396 PRO A N 1
ATOM 3096 C CA . PRO A 1 396 ? 14.977 -21.119 -11.042 1.00 95.00 396 PRO A CA 1
ATOM 3097 C C . PRO A 1 396 ? 14.225 -20.034 -10.257 1.00 95.00 396 PRO A C 1
ATOM 3099 O O . PRO A 1 396 ? 14.419 -18.842 -10.502 1.00 95.00 396 PRO A O 1
ATOM 3102 N N . GLU A 1 397 ? 13.457 -20.450 -9.244 1.00 96.44 397 GLU A N 1
ATOM 3103 C CA . GLU A 1 397 ? 12.899 -19.528 -8.247 1.00 96.44 397 GLU A CA 1
ATOM 3104 C C . GLU A 1 397 ? 14.025 -18.786 -7.516 1.00 96.44 397 GLU A C 1
ATOM 3106 O O . GLU A 1 397 ? 15.034 -19.380 -7.117 1.00 96.44 397 GLU A O 1
ATOM 3111 N N . ARG A 1 398 ? 13.828 -17.488 -7.281 1.00 96.06 398 ARG A N 1
ATOM 3112 C CA . ARG A 1 398 ? 14.701 -16.664 -6.443 1.00 96.06 398 ARG A CA 1
ATOM 3113 C C . ARG A 1 398 ? 13.920 -16.054 -5.277 1.00 96.06 398 ARG A C 1
ATOM 3115 O O . ARG A 1 398 ? 12.737 -15.753 -5.416 1.00 96.06 398 ARG A O 1
ATOM 3122 N N . PRO A 1 399 ? 14.569 -15.834 -4.120 1.00 95.12 399 PRO A N 1
ATOM 3123 C CA . PRO A 1 399 ? 13.896 -15.299 -2.944 1.00 95.12 399 PRO A CA 1
ATOM 3124 C C . PRO A 1 399 ? 13.668 -13.787 -3.052 1.00 95.12 399 PRO A C 1
ATOM 3126 O O . PRO A 1 399 ? 14.421 -13.079 -3.729 1.00 95.12 399 PRO A O 1
ATOM 3129 N N . TRP A 1 400 ? 12.678 -13.301 -2.303 1.00 96.31 400 TRP A N 1
ATOM 3130 C CA . TRP A 1 400 ? 12.490 -11.881 -1.995 1.00 96.31 400 TRP A CA 1
ATOM 3131 C C . TRP A 1 400 ? 13.635 -11.331 -1.138 1.00 96.31 400 TRP A C 1
ATOM 3133 O O . TRP A 1 400 ? 14.289 -12.071 -0.400 1.00 96.31 400 TRP A O 1
ATOM 3143 N N . ASP A 1 401 ? 13.845 -10.019 -1.196 1.00 94.12 401 ASP A N 1
ATOM 3144 C CA . ASP A 1 401 ? 14.859 -9.325 -0.409 1.00 94.12 401 ASP A CA 1
ATOM 3145 C C . ASP A 1 401 ? 14.311 -8.895 0.963 1.00 94.12 401 ASP A C 1
ATOM 3147 O O . ASP A 1 401 ? 13.225 -8.322 1.067 1.00 94.12 401 ASP A O 1
ATOM 3151 N N . PHE A 1 402 ? 15.087 -9.133 2.028 1.00 91.44 402 PHE A N 1
ATOM 3152 C CA . PHE A 1 402 ? 14.699 -8.829 3.418 1.00 91.44 402 PHE A CA 1
ATOM 3153 C C . PHE A 1 402 ? 15.624 -7.827 4.120 1.00 91.44 402 PHE A C 1
ATOM 3155 O O . PHE A 1 402 ? 15.330 -7.408 5.241 1.00 91.44 402 PHE A O 1
ATOM 3162 N N . ASP A 1 403 ? 16.707 -7.394 3.476 1.00 86.62 403 ASP A N 1
ATOM 3163 C CA . ASP A 1 403 ? 17.755 -6.595 4.128 1.00 86.62 403 ASP A CA 1
ATOM 3164 C C . ASP A 1 403 ? 17.492 -5.080 4.130 1.00 86.62 403 ASP A C 1
ATOM 3166 O O . ASP A 1 403 ? 18.200 -4.346 4.806 1.00 86.62 403 ASP A O 1
ATOM 3170 N N . GLY A 1 404 ? 16.477 -4.593 3.408 1.00 87.62 404 GLY A N 1
ATOM 3171 C CA . GLY A 1 404 ? 16.196 -3.155 3.286 1.00 87.62 404 GLY A CA 1
ATOM 3172 C C . GLY A 1 404 ? 17.267 -2.420 2.472 1.00 87.62 404 GLY A C 1
ATOM 3173 O O . GLY A 1 404 ? 18.088 -3.044 1.809 1.00 87.62 404 GLY A O 1
ATOM 3174 N N . PHE A 1 405 ? 17.265 -1.093 2.480 1.00 89.62 405 PHE A N 1
ATOM 3175 C CA . PHE A 1 405 ? 18.095 -0.233 1.626 1.00 89.62 405 PHE A CA 1
ATOM 3176 C C . PHE A 1 405 ? 19.125 0.561 2.440 1.00 89.62 405 PHE A C 1
ATOM 3178 O O . PHE A 1 405 ? 19.317 1.754 2.224 1.00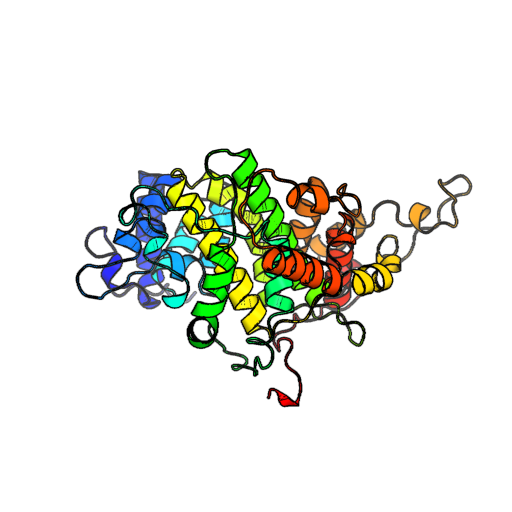 89.62 405 PHE A O 1
ATOM 3185 N N . PHE A 1 406 ? 19.766 -0.108 3.395 1.00 85.00 406 PHE A N 1
ATOM 3186 C CA . PHE A 1 406 ? 20.794 0.473 4.258 1.00 85.00 406 PHE A CA 1
ATOM 3187 C C . PHE A 1 406 ? 22.179 0.362 3.608 1.00 85.00 406 PHE A C 1
ATOM 3189 O O . PHE A 1 406 ? 22.467 -0.610 2.902 1.00 85.00 406 PHE A O 1
ATOM 3196 N N . THR A 1 407 ? 23.036 1.356 3.825 1.00 71.19 407 THR A N 1
ATOM 3197 C CA . THR A 1 407 ? 24.442 1.315 3.404 1.00 71.19 407 THR A CA 1
ATOM 3198 C C . THR A 1 407 ? 25.291 0.546 4.419 1.00 71.19 407 THR A C 1
ATOM 3200 O O . THR A 1 407 ? 24.856 0.286 5.538 1.00 71.19 407 THR A O 1
ATOM 3203 N N . ALA A 1 408 ? 26.512 0.153 4.045 1.00 59.25 408 ALA A N 1
ATOM 3204 C CA . ALA A 1 408 ? 27.414 -0.560 4.957 1.00 59.25 408 ALA A CA 1
ATOM 3205 C C . ALA A 1 408 ? 27.791 0.266 6.206 1.00 59.25 408 ALA A C 1
ATOM 3207 O O . ALA A 1 408 ? 28.131 -0.321 7.228 1.00 59.25 408 ALA A O 1
ATOM 3208 N N . ASP A 1 409 ? 27.689 1.597 6.125 1.00 54.56 409 ASP A N 1
ATOM 3209 C CA . ASP A 1 409 ? 27.938 2.524 7.235 1.00 54.56 409 ASP A CA 1
ATOM 3210 C C . ASP A 1 409 ? 26.714 2.684 8.165 1.00 54.56 409 ASP A C 1
ATOM 3212 O O . ASP A 1 409 ? 26.827 3.276 9.237 1.00 54.56 409 ASP A O 1
ATOM 3216 N N . ASP A 1 410 ? 25.548 2.151 7.771 1.00 52.41 410 ASP A N 1
ATOM 3217 C CA . ASP A 1 410 ? 24.297 2.175 8.546 1.00 52.41 410 ASP A CA 1
ATOM 3218 C C . ASP A 1 410 ? 24.101 0.923 9.431 1.00 52.41 410 ASP A C 1
ATOM 3220 O O . ASP A 1 410 ? 23.047 0.800 10.072 1.00 52.41 410 ASP A O 1
ATOM 3224 N N . ALA A 1 411 ? 25.065 -0.011 9.413 1.00 44.56 411 ALA A N 1
ATOM 3225 C CA . ALA A 1 411 ? 25.016 -1.337 10.041 1.00 44.56 411 ALA A CA 1
ATOM 3226 C C . ALA A 1 411 ? 25.671 -1.407 11.429 1.00 44.56 411 ALA A C 1
ATOM 3228 O O . ALA A 1 411 ? 26.732 -0.776 11.636 1.00 44.56 411 ALA A O 1
#

Sequence (411 aa):
MRPAFESPGRITRDNYNTHVGDQNYYSAYLEFFKSELFKMGLTECLEEYVFSAAANFGNDGEHPAMLSRFMSGVIHPFIHVGYGAEFGLLGMSAEGLAMTAVHSASIGLLHRRWFPDVISEPEQRGCTRNALTILALVVCDPRLSNISGISRSSTLDQILERYGSIIREYVEMWKFDISSESGIADAVEELSWVNSIIYGVGGHLSSQEFKADFFLMHLLTSSLFLPSLLANTSKFSSRRLFLLTYFTTSLAYYLGRGRPKPNLRGFYNGTEHLLHRVPGPGVSPAPGALPSPSSDLARTPNTWLPLMENVITHPNEHLCKAQRALAHYSSLYGMRKKGWTKGLTAAEGRGMTPAQLAREEEAENEMGVAELDGSLFLRVAMLTQNRLGWMHEGEPERPWDFDGFFTADDA

pLDDT: mean 89.3, std 12.7, range [44.56, 98.81]

Secondary structure (DSSP, 8-state):
-PPPPPPSS---TTTTTTTTT-GGGHHHHHHHHHHHHHHH-HHHHHIIIIISSTTT--SSS----HHHHHTTGGGHHHHHHHHHHHHT-HHHHHHHHHHHHHSPP-GGG--GGGSGGG-SS------B--HHHHHHHHHH-GGGS------TT--HHHHHHHHHHHHHHHHTTB----SSHHHHHHHHHHHHHHHHIIIIIHH--TTSS---BHHHHHHHHHGGGHHHHHHT---HHHHHHHHHHHHHHHHHHHHHTT-----HHHHHHHHGGGGS--SSS---PPTT-SS-TTSHHHH-S-THHHHHHHHHH-S-HHHHHHHHHHHHHHHHHTT--TTTTHHHH--S-----HHHHHHHHHHHHHHTGGG--TTHHHHHHHHHHHHH--GGGTPPP-PPB-S-S--GGG-